Protein AF-0000000080283102 (afdb_homodimer)

Foldseek 3Di:
DPDDPVVLVVLLVQLLLQQLVQCQVPFLVSDDLCVSCVVSVHHSVSSCVNQNDSLSSLLVLLLVLLVQLLVLQVPFDADLDLLVRLLSSLVSNLVSCVVRVSSNCSNPDCRDPPRDHDPVSVVSSVVSLVSLLVSQVVCCVVLQFDVDDSVVLSCQSVVVSCVLSVCVSVVNDDPPDDCPVVVSVSSSVSSVVGGDD/DPDDPVVLVVLLVQLLLQQLVQCQVPFLVSDDLCVSCVVSVHHSVSSCVNQNDSLSSLLVLLLVLLVQLLVLQVPFDADLDLLVRLLSSLVSNLVSCVVRVSSNCSNPDCRDPPRDHDPVSVVSSVVSLVSLLVSQVVCCVVLQFDVDDSVVLSCQSVVVSCVLSVCVSVVNDDPPDDCPVVVSVSSSVSSVVGGDD

pLDDT: mean 92.71, std 8.41, range [45.25, 98.81]

Nearest PDB structures (foldseek):
  4me9-assembly1_B  TM=8.392E-01  e=5.027E-07  Bacillus cereus ATCC 10987
  3pas-assembly1_A  TM=7.973E-01  e=7.774E-06  Marinobacter nauticus VT8
  2jk3-assembly1_A  TM=6.953E-01  e=2.328E-04  Bacillus cereus
  4dw6-assembly1_A  TM=7.366E-01  e=2.043E-03  Mycobacterium tuberculosis
  5nz0-assembly1_A-2  TM=7.470E-01  e=2.587E-03  Mycobacterium tuberculosis H37Rv

Organism: Amycolatopsis orientalis (NCBI:txid31958)

Secondary structure (DSSP, 8-state):
----HHHHHHHHHHHHHHHHHHHHHH-GGG--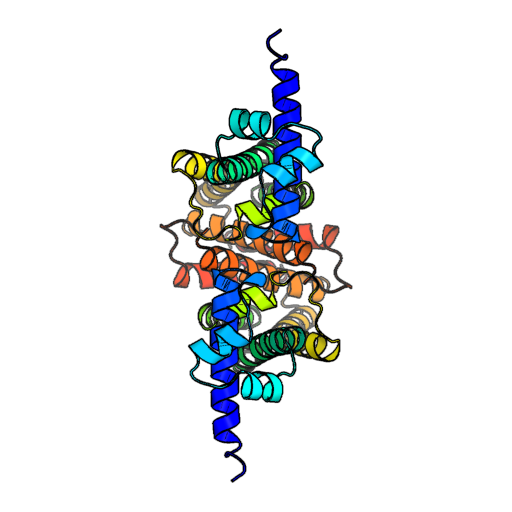HHHHHHHHT--HHHHHHHH-SHHHHHHHHHHHHHHHHHHHHHTPPP-S-HHHHHHHHHHHHHHHHHHSHHHHHHHHS--STT----HHHHHHHHHTTHHHHHHHHHHHHTTSB-SS-HHHHHHHHHHHHHHHHHHHHTT-S-TT--HHHHHHHHHHHHHHTTB--/----HHHHHHHHHHHHHHHHHHHHHH-GGG--HHHHHHHHT--HHHHHHHH-SHHHHHHHHHHHHHHHHHHHHHTPPP-S-HHHHHHHHHHHHHHHHHHSHHHHHHHHS--STT----HHHHHHHHHTTHHHHHHHHHHHHTTSB-SS-HHHHHHHHHHHHHHHHHHHHTT-S-TT--HHHHHHHHHHHHHHTTB--

Sequence (394 aa):
MPRPRTHDENLRLKLLDRAGELISADGPKALSLRKLAADVGTSTTAVYSLFGGKTDLVSALFSEGFRRFGLRMSGVTLTGDAVEDLVRLGVAYRESALADPHLYAIMFTKSVPGFEPADETSEQARATMAPLEETIRKAVADGVFADVAPEVVTVACWGFVHGLVSLELNGNLPEEFTVSEAYETAVRANASGWLRRMPRPRTHDENLRLKLLDRAGELISADGPKALSLRKLAADVGTSTTAVYSLFGGKTDLVSALFSEGFRRFGLRMSGVTLTGDAVEDLVRLGVAYRESALADPHLYAIMFTKSVPGFEPADETSEQARATMAPLEETIRKAVADGVFADVAPEVVTVACWGFVHGLVSLELNGNLPEEFTVSEAYETAVRANASGWLRR

Solvent-accessible surface area (backbone atoms only — not comparable to full-atom values): 21024 Å² total; per-residue (Å²): 122,84,72,55,72,62,59,52,51,53,49,49,50,52,50,42,53,51,50,28,46,36,30,62,62,62,31,50,86,56,62,39,66,61,58,51,17,57,76,70,71,54,48,48,66,55,52,34,69,74,42,55,49,71,68,42,42,50,49,48,39,43,48,50,36,40,50,57,42,26,53,48,49,68,64,58,82,71,79,83,44,56,50,61,33,50,32,52,50,46,51,38,50,46,50,43,39,69,73,37,53,38,35,42,44,55,63,65,41,74,59,48,70,88,71,69,74,54,69,68,54,47,52,53,48,55,55,44,43,43,66,58,46,52,48,42,41,48,27,33,73,70,56,50,25,40,95,57,65,48,65,50,56,40,50,41,54,50,16,27,51,50,12,44,44,49,34,54,76,55,65,66,54,58,88,86,62,61,56,72,72,45,44,53,54,38,44,39,24,41,46,51,23,39,42,51,128,121,84,72,55,70,63,59,51,50,53,50,49,51,51,50,41,53,50,51,26,47,37,30,62,60,62,32,48,85,56,62,40,65,61,57,50,17,57,76,72,72,54,49,49,65,55,51,34,68,74,41,57,46,70,70,42,40,52,49,47,39,43,46,49,36,40,50,58,42,27,52,49,48,71,64,58,83,71,79,83,44,55,49,61,34,50,32,53,50,45,51,38,50,46,52,43,38,69,73,36,54,39,35,43,45,54,65,66,42,74,60,47,71,88,70,69,73,52,68,67,51,48,51,54,49,56,54,44,44,44,66,58,44,52,47,42,42,49,27,33,74,70,55,50,25,40,96,57,64,47,67,50,54,43,50,42,54,50,16,28,51,49,12,44,46,47,34,54,76,54,65,66,55,58,88,85,60,60,58,70,72,45,43,54,56,39,44,38,24,42,45,51,23,39,42,50,128

Radius of gyration: 22.64 Å; Cα contacts (8 Å, |Δi|>4): 468; chains: 2; bounding box: 76×57×45 Å

InterPro domains:
  IPR001647 DNA-binding HTH domain, TetR-type [PF00440] (15-61)
  IPR001647 DNA-binding HTH domain, TetR-type [PS50977] (9-69)
  IPR009057 Homedomain-like superfamily [SSF46689] (3-69)
  IPR025996 HTH-type transcriptional regulator MT1864/Rv1816-like, C-terminal domain [PF13305] (87-189)
  IPR036271 Tetracyclin repressor-like, C-terminal domain superfamily [SSF48498] (84-189)
  IPR050109 HTH-type, TetR-like transcriptional regulator [PTHR30055] (1-167)

Structure (mmCIF, N/CA/C/O backbone):
data_AF-0000000080283102-model_v1
#
loop_
_entity.id
_entity.type
_entity.pdbx_description
1 polymer 'TetR family transcriptional regulator'
#
loop_
_atom_site.group_PDB
_atom_site.id
_atom_site.type_symbol
_atom_site.label_atom_id
_atom_site.label_alt_id
_atom_site.label_comp_id
_atom_site.label_asym_id
_atom_site.label_entity_id
_atom_site.label_seq_id
_atom_site.pdbx_PDB_ins_code
_atom_site.Cartn_x
_atom_site.Cartn_y
_atom_site.Cartn_z
_atom_site.occupancy
_atom_site.B_iso_or_equiv
_atom_site.auth_seq_id
_atom_site.auth_comp_id
_atom_site.auth_asym_id
_atom_site.auth_atom_id
_atom_site.pdbx_PDB_model_num
ATOM 1 N N . MET A 1 1 ? 36.375 21.844 20.281 1 45.25 1 MET A N 1
ATOM 2 C CA . MET A 1 1 ? 36.875 20.656 19.609 1 45.25 1 MET A CA 1
ATOM 3 C C . MET A 1 1 ? 35.844 20.094 18.641 1 45.25 1 MET A C 1
ATOM 5 O O . MET A 1 1 ? 34.625 20.172 18.906 1 45.25 1 MET A O 1
ATOM 9 N N . PRO A 1 2 ? 36.281 20.016 17.359 1 54.56 2 PRO A N 1
ATOM 10 C CA . PRO A 1 2 ? 35.312 19.5 16.391 1 54.56 2 PRO A CA 1
ATOM 11 C C . PRO A 1 2 ? 34.625 18.203 16.875 1 54.56 2 PRO A C 1
ATOM 13 O O . PRO A 1 2 ? 35.281 17.359 17.469 1 54.56 2 PRO A O 1
ATOM 16 N N . ARG A 1 3 ? 33.469 18.375 17.281 1 59.06 3 ARG A N 1
ATOM 17 C CA . ARG A 1 3 ? 32.75 17.188 17.766 1 59.06 3 ARG A CA 1
ATOM 18 C C . ARG A 1 3 ? 33.094 15.984 16.891 1 59.06 3 ARG A C 1
ATOM 20 O O . ARG A 1 3 ? 33.062 16.078 15.664 1 59.06 3 ARG A O 1
ATOM 27 N N . PRO A 1 4 ? 33.438 14.836 17.469 1 61.84 4 PRO A N 1
ATOM 28 C CA . PRO A 1 4 ? 33.812 13.648 16.703 1 61.84 4 PRO A CA 1
ATOM 29 C C . PRO A 1 4 ? 32.719 13.219 15.719 1 61.84 4 PRO A C 1
ATOM 31 O O . PRO A 1 4 ? 31.531 13.406 15.977 1 61.84 4 PRO A O 1
ATOM 34 N N . ARG A 1 5 ? 33.156 12.922 14.492 1 64.94 5 ARG A N 1
ATOM 35 C CA . ARG A 1 5 ? 32.312 12.5 13.359 1 64.94 5 ARG A CA 1
ATOM 36 C C . ARG A 1 5 ? 31.266 11.492 13.797 1 64.94 5 ARG A C 1
ATOM 38 O O . ARG A 1 5 ? 30.141 11.516 13.305 1 64.94 5 ARG A O 1
ATOM 45 N N . THR A 1 6 ? 31.609 10.734 14.773 1 71.06 6 THR A N 1
ATOM 46 C CA . THR A 1 6 ? 30.703 9.695 15.266 1 71.06 6 THR A CA 1
ATOM 47 C C . THR A 1 6 ? 29.547 10.312 16.031 1 71.06 6 THR A C 1
ATOM 49 O O . THR A 1 6 ? 28.406 9.852 15.922 1 71.06 6 THR A O 1
ATOM 52 N N . HIS A 1 7 ? 29.859 11.266 16.781 1 70.75 7 HIS A N 1
ATOM 53 C CA . HIS A 1 7 ? 28.812 11.953 17.531 1 70.75 7 HIS A CA 1
ATOM 54 C C . HIS A 1 7 ? 27.797 12.617 16.609 1 70.75 7 HIS A C 1
ATOM 56 O O . HIS A 1 7 ? 26.594 12.531 16.828 1 70.75 7 HIS A O 1
ATOM 62 N N . ASP A 1 8 ? 28.359 13.016 15.547 1 82.06 8 ASP A N 1
ATOM 63 C CA . ASP A 1 8 ? 27.5 13.688 14.57 1 82.06 8 ASP A CA 1
ATOM 64 C C . ASP A 1 8 ? 26.594 12.695 13.859 1 82.06 8 ASP A C 1
ATOM 66 O O . ASP A 1 8 ? 25.406 12.969 13.648 1 82.06 8 ASP A O 1
ATOM 70 N N . GLU A 1 9 ? 27.203 11.523 13.68 1 89.06 9 GLU A N 1
ATOM 71 C CA . GLU A 1 9 ? 26.406 10.531 12.961 1 89.06 9 GLU A CA 1
ATOM 72 C C . GLU A 1 9 ? 25.297 9.969 13.844 1 89.06 9 GLU A C 1
ATOM 74 O O . GLU A 1 9 ? 24.172 9.75 13.383 1 89.06 9 GLU A O 1
ATOM 79 N N . ASN A 1 10 ? 25.578 9.797 15.078 1 92.81 10 ASN A N 1
ATOM 80 C CA . ASN A 1 10 ? 24.578 9.32 16.016 1 92.81 10 ASN A CA 1
ATOM 81 C C . ASN A 1 10 ? 23.438 10.328 16.172 1 92.81 10 ASN A C 1
ATOM 83 O O . ASN A 1 10 ? 22.266 9.945 16.188 1 92.81 10 ASN A O 1
ATOM 87 N N . LEU A 1 11 ? 23.844 11.531 16.281 1 94.38 11 LEU A N 1
ATOM 88 C CA . LEU A 1 11 ? 22.828 12.586 16.391 1 94.38 11 LEU A CA 1
ATOM 89 C C . LEU A 1 11 ? 21.984 12.664 15.125 1 94.38 11 LEU A C 1
ATOM 91 O O . LEU A 1 11 ? 20.766 12.82 15.195 1 94.38 11 LEU A O 1
ATOM 95 N N . ARG A 1 12 ? 22.641 12.555 14.023 1 95.31 12 ARG A N 1
ATOM 96 C CA . ARG A 1 12 ? 21.953 12.57 12.734 1 95.31 12 ARG A CA 1
ATOM 97 C C . ARG A 1 12 ? 20.875 11.492 12.68 1 95.31 12 ARG A C 1
ATOM 99 O O . ARG A 1 12 ? 19.734 11.773 12.328 1 95.31 12 ARG A O 1
ATOM 106 N N . LEU A 1 13 ? 21.266 10.312 13.094 1 95.25 13 LEU A N 1
ATOM 107 C CA . LEU A 1 13 ? 20.344 9.188 13.031 1 95.25 13 LEU A CA 1
ATOM 108 C C . LEU A 1 13 ? 19.203 9.359 14.031 1 95.25 13 LEU A C 1
ATOM 110 O O . LEU A 1 13 ? 18.047 9.031 13.734 1 95.25 13 LEU A O 1
ATOM 114 N N . LYS A 1 14 ? 19.5 9.859 15.156 1 95.69 14 LYS A N 1
ATOM 115 C CA . LYS A 1 14 ? 18.469 10.125 16.172 1 95.69 14 LYS A CA 1
ATOM 116 C C . LYS A 1 14 ? 17.453 11.133 15.656 1 95.69 14 LYS A C 1
ATOM 118 O O . LYS A 1 14 ? 16.25 10.969 15.867 1 95.69 14 LYS A O 1
ATOM 123 N N . LEU A 1 15 ? 18 12.125 15.031 1 96.31 15 LEU A N 1
ATOM 124 C CA . LEU A 1 15 ? 17.141 13.172 14.484 1 96.31 15 LEU A CA 1
ATOM 125 C C . LEU A 1 15 ? 16.266 12.617 13.367 1 96.31 15 LEU A C 1
ATOM 127 O O . LEU A 1 15 ? 15.062 12.922 13.305 1 96.31 15 LEU A O 1
ATOM 131 N N . LEU A 1 16 ? 16.828 11.789 12.547 1 96.25 16 LEU A N 1
ATOM 132 C CA . LEU A 1 16 ? 16.078 11.188 11.461 1 96.25 16 LEU A CA 1
ATOM 133 C C . LEU A 1 16 ? 14.984 10.266 12 1 96.25 16 LEU A C 1
ATOM 135 O O . LEU A 1 16 ? 13.836 10.32 11.539 1 96.25 16 LEU A O 1
ATOM 139 N N . ASP A 1 17 ? 15.32 9.492 12.984 1 95.75 17 ASP A N 1
ATOM 140 C CA . ASP A 1 17 ? 14.352 8.578 13.578 1 95.75 17 ASP A CA 1
ATOM 141 C C . ASP A 1 17 ? 13.188 9.344 14.211 1 95.75 17 ASP A C 1
ATOM 143 O O . ASP A 1 17 ? 12.023 9.016 13.969 1 95.75 17 ASP A O 1
ATOM 147 N N . ARG A 1 18 ? 13.492 10.367 14.898 1 95.56 18 ARG A N 1
ATOM 148 C CA . ARG A 1 18 ? 12.469 11.156 15.562 1 95.56 18 ARG A CA 1
ATOM 149 C C . ARG A 1 18 ? 11.602 11.898 14.547 1 95.56 18 ARG A C 1
ATOM 151 O O . ARG A 1 18 ? 10.383 11.984 14.703 1 95.56 18 ARG A O 1
ATOM 158 N N . ALA A 1 19 ? 12.258 12.445 13.539 1 95.38 19 ALA A N 1
ATOM 159 C CA . ALA A 1 19 ? 11.516 13.133 12.484 1 95.38 19 ALA A CA 1
ATOM 160 C C . ALA A 1 19 ? 10.539 12.18 11.797 1 95.38 19 ALA A C 1
ATOM 162 O O . ALA A 1 19 ? 9.383 12.539 11.547 1 95.38 19 ALA A O 1
ATOM 163 N N . GLY A 1 20 ? 10.984 10.961 11.5 1 93.56 20 GLY A N 1
ATOM 164 C CA . GLY A 1 20 ? 10.125 9.953 10.906 1 93.56 20 GLY A CA 1
ATOM 165 C C . GLY A 1 20 ? 8.914 9.625 11.766 1 93.56 20 GLY A C 1
ATOM 166 O O . GLY A 1 20 ? 7.801 9.492 11.258 1 93.56 20 GLY A O 1
ATOM 167 N N . GLU A 1 21 ? 9.164 9.547 13.039 1 92.38 21 GLU A N 1
ATOM 168 C CA . GLU A 1 21 ? 8.086 9.273 13.984 1 92.38 21 GLU A CA 1
ATOM 169 C C . GLU A 1 21 ? 7.055 10.391 13.992 1 92.38 21 GLU A C 1
ATOM 171 O O . GLU A 1 21 ? 5.852 10.133 13.977 1 92.38 21 GLU A O 1
ATOM 176 N N . LEU A 1 22 ? 7.539 11.617 13.977 1 90.06 22 LEU A N 1
ATOM 177 C CA . LEU A 1 22 ? 6.66 12.773 14.023 1 90.06 22 LEU A CA 1
ATOM 178 C C . LEU A 1 22 ? 5.785 12.844 12.773 1 90.06 22 LEU A C 1
ATOM 180 O O . LEU A 1 22 ? 4.566 13.023 12.875 1 90.06 22 LEU A O 1
ATOM 184 N N . ILE A 1 23 ? 6.398 12.625 11.641 1 88.12 23 ILE A N 1
ATOM 185 C CA . ILE A 1 23 ? 5.668 12.719 10.383 1 88.12 23 ILE A CA 1
ATOM 186 C C . ILE A 1 23 ? 4.656 11.578 10.289 1 88.12 23 ILE A C 1
ATOM 188 O O . ILE A 1 23 ? 3.514 11.781 9.867 1 88.12 23 ILE A O 1
ATOM 192 N N . SER A 1 24 ? 5.098 10.438 10.711 1 83.88 24 SER A N 1
ATOM 193 C CA . SER A 1 24 ? 4.234 9.266 10.633 1 83.88 24 SER A CA 1
ATOM 194 C C . SER A 1 24 ? 3.039 9.383 11.57 1 83.88 24 SER A C 1
ATOM 196 O O . SER A 1 24 ? 1.926 8.984 11.227 1 83.88 24 SER A O 1
ATOM 198 N N . ALA A 1 25 ? 3.219 9.93 12.695 1 79.12 25 ALA A N 1
ATOM 199 C CA . ALA A 1 25 ? 2.182 10 13.719 1 79.12 25 ALA A CA 1
ATOM 200 C C . ALA A 1 25 ? 1.229 11.164 13.461 1 79.12 25 ALA A C 1
ATOM 202 O O . ALA A 1 25 ? 0.011 11.023 13.586 1 79.12 25 ALA A O 1
ATOM 203 N N . ASP A 1 26 ? 1.867 12.297 12.992 1 78 26 ASP A N 1
ATOM 204 C CA . ASP A 1 26 ? 1.055 13.508 13.023 1 78 26 ASP A CA 1
ATOM 205 C C . ASP A 1 26 ? 1.092 14.234 11.68 1 78 26 ASP A C 1
ATOM 207 O O . ASP A 1 26 ? 0.528 15.32 11.539 1 78 26 ASP A O 1
ATOM 211 N N . GLY A 1 27 ? 1.729 13.617 10.719 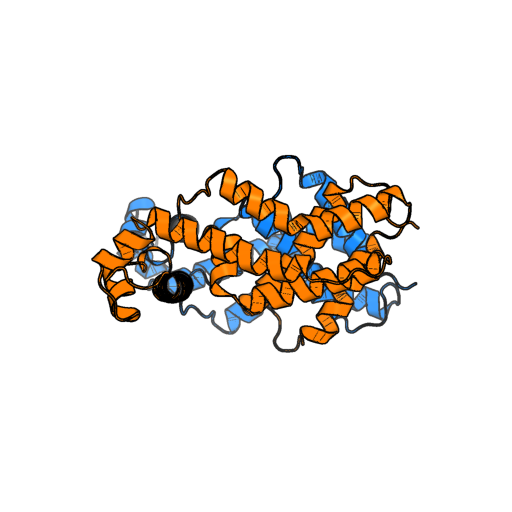1 79.5 27 GLY A N 1
ATOM 212 C CA . GLY A 1 27 ? 1.819 14.242 9.406 1 79.5 27 GLY A CA 1
ATOM 213 C C . GLY A 1 27 ? 2.963 15.234 9.289 1 79.5 27 GLY A C 1
ATOM 214 O O . GLY A 1 27 ? 3.604 15.562 10.289 1 79.5 27 GLY A O 1
ATOM 215 N N . PRO A 1 28 ? 3.203 15.758 8.133 1 81.38 28 PRO A N 1
ATOM 216 C CA . PRO A 1 28 ? 4.383 16.578 7.863 1 81.38 28 PRO A CA 1
ATOM 217 C C . PRO A 1 28 ? 4.344 17.922 8.586 1 81.38 28 PRO A C 1
ATOM 219 O O . PRO A 1 28 ? 5.391 18.5 8.891 1 81.38 28 PRO A O 1
ATOM 222 N N . LYS A 1 29 ? 3.201 18.422 8.789 1 81.56 29 LYS A N 1
ATOM 223 C CA . LYS A 1 29 ? 3.066 19.703 9.453 1 81.56 29 LYS A CA 1
ATOM 224 C C . LYS A 1 29 ? 3.514 19.625 10.906 1 81.56 29 LYS A C 1
ATOM 226 O O . LYS A 1 29 ? 3.775 20.656 11.539 1 81.56 29 LYS A O 1
ATOM 231 N N . ALA A 1 30 ? 3.605 18.453 11.359 1 83.38 30 ALA A N 1
ATOM 232 C CA . ALA A 1 30 ? 4.043 18.266 12.734 1 83.38 30 ALA A CA 1
ATOM 233 C C . ALA A 1 30 ? 5.559 18.391 12.852 1 83.38 30 ALA A C 1
ATOM 235 O O . ALA A 1 30 ? 6.094 18.516 13.953 1 83.38 30 ALA A O 1
ATOM 236 N N . LEU A 1 31 ? 6.207 18.328 11.75 1 89.25 31 LEU A N 1
ATOM 237 C CA . LEU A 1 31 ? 7.66 18.438 11.766 1 89.25 31 LEU A CA 1
ATOM 238 C C . LEU A 1 31 ? 8.102 19.875 11.922 1 89.25 31 LEU A C 1
ATOM 240 O O . LEU A 1 31 ? 7.867 20.703 11.039 1 89.25 31 LEU A O 1
ATOM 244 N N . SER A 1 32 ? 8.531 20.203 13.086 1 92.94 32 SER A N 1
ATOM 245 C CA . SER A 1 32 ? 9.188 21.469 13.406 1 92.94 32 SER A CA 1
ATOM 246 C C . SER A 1 32 ? 10.641 21.25 13.82 1 92.94 32 SER A C 1
ATOM 248 O O . SER A 1 32 ? 10.922 20.422 14.695 1 92.94 32 SER A O 1
ATOM 250 N N . LEU A 1 33 ? 11.5 22 13.203 1 95.12 33 LEU A N 1
ATOM 251 C CA . LEU A 1 33 ? 12.914 21.812 13.516 1 95.12 33 LEU A CA 1
ATOM 252 C C . LEU A 1 33 ? 13.203 22.172 14.969 1 95.12 33 LEU A C 1
ATOM 254 O O . LEU A 1 33 ? 14.031 21.531 15.617 1 95.12 33 LEU A O 1
ATOM 258 N N . ARG A 1 34 ? 12.523 23.203 15.43 1 95 34 ARG A N 1
ATOM 259 C CA . ARG A 1 34 ? 12.695 23.594 16.828 1 95 34 ARG A CA 1
ATOM 260 C C . ARG A 1 34 ? 12.203 22.484 17.766 1 95 34 ARG A C 1
ATOM 262 O O . ARG A 1 34 ? 12.891 22.125 18.719 1 95 34 ARG A O 1
ATOM 269 N N . LYS A 1 35 ? 11.07 21.953 17.469 1 94.38 35 LYS A N 1
ATOM 270 C CA . LYS A 1 35 ? 10.516 20.875 18.281 1 94.38 35 LYS A CA 1
ATOM 271 C C . LYS A 1 35 ? 11.367 19.609 18.188 1 94.38 35 LYS A C 1
ATOM 273 O O . LYS A 1 35 ? 11.602 18.938 19.203 1 94.38 35 LYS A O 1
ATOM 278 N N . LEU A 1 36 ? 11.805 19.312 17 1 96.12 36 LEU A N 1
ATOM 279 C CA . LEU A 1 36 ? 12.656 18.141 16.781 1 96.12 36 LEU A CA 1
ATOM 280 C C . LEU A 1 36 ? 13.938 18.234 17.594 1 96.12 36 LEU A C 1
ATOM 282 O O . LEU A 1 36 ? 14.344 17.266 18.234 1 96.12 36 LEU A O 1
ATOM 286 N N . ALA A 1 37 ? 14.531 19.375 17.547 1 96.69 37 ALA A N 1
ATOM 287 C CA . ALA A 1 37 ? 15.75 19.609 18.312 1 96.69 37 ALA A CA 1
ATOM 288 C C . ALA A 1 37 ? 15.508 19.406 19.797 1 96.69 37 ALA A C 1
ATOM 290 O O . ALA A 1 37 ? 16.281 18.719 20.469 1 96.69 37 ALA A O 1
ATOM 291 N N . ALA A 1 38 ? 14.398 19.922 20.25 1 96.5 38 ALA A N 1
ATOM 292 C CA . ALA A 1 38 ? 14.039 19.812 21.672 1 96.5 38 ALA A CA 1
ATOM 293 C C . ALA A 1 38 ? 13.805 18.344 22.047 1 96.5 38 ALA A C 1
ATOM 295 O O . ALA A 1 38 ? 14.273 17.891 23.094 1 96.5 38 ALA A O 1
ATOM 296 N N . ASP A 1 39 ? 13.156 17.625 21.203 1 95.19 39 ASP A N 1
ATOM 297 C CA . ASP A 1 39 ? 12.828 16.219 21.453 1 95.19 39 ASP A CA 1
ATOM 298 C C . ASP A 1 39 ? 14.102 15.383 21.609 1 95.19 39 ASP A C 1
ATOM 300 O O . ASP A 1 39 ? 14.117 14.406 22.375 1 95.19 39 ASP A O 1
ATOM 304 N N . VAL A 1 40 ? 15.133 15.773 20.891 1 95.94 40 VAL A N 1
ATOM 305 C CA . VAL A 1 40 ? 16.328 14.953 20.828 1 95.94 40 VAL A CA 1
ATOM 306 C C . VAL A 1 40 ? 17.406 15.539 21.734 1 95.94 40 VAL A C 1
ATOM 308 O O . VAL A 1 40 ? 18.484 14.953 21.891 1 95.94 40 VAL A O 1
ATOM 311 N N . GLY A 1 41 ? 17.125 16.641 22.312 1 96.25 41 GLY A N 1
ATOM 312 C CA . GLY A 1 41 ? 18.031 17.234 23.266 1 96.25 41 GLY A CA 1
ATOM 313 C C . GLY A 1 41 ? 19.219 17.922 22.609 1 96.25 41 GLY A C 1
ATOM 314 O O . GLY A 1 41 ? 20.359 17.781 23.062 1 96.25 41 GLY A O 1
ATOM 315 N N . THR A 1 42 ? 19.016 18.562 21.469 1 96.19 42 THR A N 1
ATOM 316 C CA . THR A 1 42 ? 20.047 19.328 20.781 1 96.19 42 THR A CA 1
ATOM 317 C C . THR A 1 42 ? 19.547 20.719 20.422 1 96.19 42 THR A C 1
ATOM 319 O O . THR A 1 42 ? 18.469 21.141 20.875 1 96.19 42 THR A O 1
ATOM 322 N N . SER A 1 43 ? 20.359 21.5 19.734 1 95.31 43 SER A N 1
ATOM 323 C CA . SER A 1 43 ? 19.984 22.859 19.359 1 95.31 43 SER A CA 1
ATOM 324 C C . SER A 1 43 ? 19.406 22.906 17.953 1 95.31 43 SER A C 1
ATOM 326 O O . SER A 1 43 ? 19.734 22.062 17.109 1 95.31 43 SER A O 1
ATOM 328 N N . THR A 1 44 ? 18.516 23.859 17.797 1 94.88 44 THR A N 1
ATOM 329 C CA . THR A 1 44 ? 18 24.078 16.453 1 94.88 44 THR A CA 1
ATOM 330 C C . THR A 1 44 ? 19.141 24.375 15.477 1 94.88 44 THR A C 1
ATOM 332 O O . THR A 1 44 ? 19.109 23.938 14.32 1 94.88 44 THR A O 1
ATOM 335 N N . THR A 1 45 ? 20.141 25.047 15.922 1 94.69 45 THR A N 1
ATOM 336 C CA . THR A 1 45 ? 21.312 25.344 15.117 1 94.69 45 THR A CA 1
ATOM 337 C C . THR A 1 45 ? 22 24.062 14.664 1 94.69 45 THR A C 1
ATOM 339 O O . THR A 1 45 ? 22.422 23.953 13.508 1 94.69 45 THR A O 1
ATOM 342 N N . ALA A 1 46 ? 22.094 23.141 15.523 1 94.38 46 ALA A N 1
ATOM 343 C CA . ALA A 1 46 ? 22.703 21.859 15.195 1 94.38 46 ALA A CA 1
ATOM 344 C C . ALA A 1 46 ? 21.906 21.141 14.109 1 94.38 46 ALA A C 1
ATOM 346 O O . ALA A 1 46 ? 22.5 20.516 13.219 1 94.38 46 ALA A O 1
ATOM 347 N N . VAL A 1 47 ? 20.562 21.172 14.18 1 95.19 47 VAL A N 1
ATOM 348 C CA . VAL A 1 47 ? 19.703 20.531 13.18 1 95.19 47 VAL A CA 1
ATOM 349 C C . VAL A 1 47 ? 19.938 21.188 11.82 1 95.19 47 VAL A C 1
ATOM 351 O O . VAL A 1 47 ? 20.109 20.5 10.812 1 95.19 47 VAL A O 1
ATOM 354 N N . TYR A 1 48 ? 20 22.531 11.828 1 94.25 48 TYR A N 1
ATOM 355 C CA . TYR A 1 48 ? 20.25 23.266 10.602 1 94.25 48 TYR A CA 1
ATOM 356 C C . TYR A 1 48 ? 21.625 22.953 10.031 1 94.25 48 TYR A C 1
ATOM 358 O O . TYR A 1 48 ? 21.797 22.859 8.812 1 94.25 48 TYR A O 1
ATOM 366 N N . SER A 1 49 ? 22.5 22.766 10.906 1 94 49 SER A N 1
ATOM 367 C CA . SER A 1 49 ? 23.859 22.453 10.484 1 94 49 SER A CA 1
ATOM 368 C C . SER A 1 49 ? 23.922 21.078 9.828 1 94 49 SER A C 1
ATOM 370 O O . SER A 1 49 ? 24.641 20.891 8.844 1 94 49 SER A O 1
ATOM 372 N N . LEU A 1 50 ? 23.203 20.172 10.367 1 94.62 50 LEU A N 1
ATOM 373 C CA . LEU A 1 50 ? 23.234 18.797 9.883 1 94.62 50 LEU A CA 1
ATOM 374 C C . LEU A 1 50 ? 22.422 18.656 8.594 1 94.62 50 LEU A C 1
ATOM 376 O O . LEU A 1 50 ? 22.812 17.891 7.703 1 94.62 50 LEU A O 1
ATOM 380 N N . PHE A 1 51 ? 21.281 19.344 8.438 1 94.62 51 PHE A N 1
ATOM 381 C CA . PHE A 1 51 ? 20.359 19.047 7.344 1 94.62 51 PHE A CA 1
ATOM 382 C C . PHE A 1 51 ? 20.078 20.297 6.512 1 94.62 51 PHE A C 1
ATOM 384 O O . PHE A 1 51 ? 19.641 20.188 5.359 1 94.62 51 PHE A O 1
ATOM 391 N N . GLY A 1 52 ? 20.328 21.453 7.121 1 91.5 52 GLY A N 1
ATOM 392 C CA . GLY A 1 52 ? 19.938 22.703 6.48 1 91.5 52 GLY A CA 1
ATOM 393 C C . GLY A 1 52 ? 18.531 23.141 6.859 1 91.5 52 GLY A C 1
ATOM 394 O O . GLY A 1 52 ? 18.328 23.75 7.906 1 91.5 52 GLY A O 1
ATOM 395 N N . GLY A 1 53 ? 17.422 22.594 6.156 1 90.81 53 GLY A N 1
ATOM 396 C CA . GLY A 1 53 ? 16.031 22.938 6.418 1 90.81 53 GLY A CA 1
ATOM 397 C C . GLY A 1 53 ? 15.109 21.734 6.375 1 90.81 53 GLY A C 1
ATOM 398 O O . GLY A 1 53 ? 15.562 20.594 6.352 1 90.81 53 GLY A O 1
ATOM 399 N N . LYS A 1 54 ? 13.891 22.078 6.484 1 91.31 54 LYS A N 1
ATOM 400 C CA . LYS A 1 54 ? 12.867 21.031 6.562 1 91.31 54 LYS A CA 1
ATOM 401 C C . LYS A 1 54 ? 12.875 20.156 5.309 1 91.31 54 LYS A C 1
ATOM 403 O O . LYS A 1 54 ? 12.797 18.938 5.402 1 91.31 54 LYS A O 1
ATOM 408 N N . THR A 1 55 ? 13.023 20.812 4.195 1 89.75 55 THR A N 1
ATOM 409 C CA . THR A 1 55 ? 13.031 20.094 2.932 1 89.75 55 THR A CA 1
ATOM 410 C C . THR A 1 55 ? 14.219 19.125 2.871 1 89.75 55 THR A C 1
ATOM 412 O O . THR A 1 55 ? 14.062 17.969 2.465 1 89.75 55 THR A O 1
ATOM 415 N N . ASP A 1 56 ? 15.297 19.594 3.328 1 93.38 56 ASP A N 1
ATOM 416 C CA . ASP A 1 56 ? 16.516 18.766 3.322 1 93.38 56 ASP A CA 1
ATOM 417 C C . ASP A 1 56 ? 16.406 17.625 4.332 1 93.38 56 ASP A C 1
ATOM 419 O O . ASP A 1 56 ? 16.953 16.547 4.109 1 93.38 56 ASP A O 1
ATOM 423 N N . LEU A 1 57 ? 15.836 17.953 5.426 1 94.62 57 LEU A N 1
ATOM 424 C CA . LEU A 1 57 ? 15.617 16.906 6.426 1 94.62 57 LEU A CA 1
ATOM 425 C C . LEU A 1 57 ? 14.734 15.797 5.871 1 94.62 57 LEU A C 1
ATOM 427 O O . LEU A 1 57 ? 15.023 14.617 6.07 1 94.62 57 LEU A O 1
ATOM 431 N N . VAL A 1 58 ? 13.719 16.125 5.16 1 93.5 58 VAL A N 1
ATOM 432 C CA . VAL A 1 58 ? 12.828 15.141 4.562 1 93.5 58 VAL A CA 1
ATOM 433 C C . VAL A 1 58 ? 13.586 14.328 3.518 1 93.5 58 VAL A C 1
ATOM 435 O O . VAL A 1 58 ? 13.438 13.102 3.449 1 93.5 58 VAL A O 1
ATOM 438 N N . SER A 1 59 ? 14.375 15.023 2.736 1 94.25 59 SER A N 1
ATOM 439 C CA . SER A 1 59 ? 15.203 14.328 1.754 1 94.25 59 SER A CA 1
ATOM 440 C C . SER A 1 59 ? 16.141 13.336 2.426 1 94.25 59 SER A C 1
ATOM 442 O O . SER A 1 59 ? 16.328 12.219 1.937 1 94.25 59 SER A O 1
ATOM 444 N N . ALA A 1 60 ? 16.656 13.75 3.508 1 95.06 60 ALA A N 1
ATOM 445 C CA . ALA A 1 60 ? 17.562 12.875 4.258 1 95.06 60 ALA A CA 1
ATOM 446 C C . ALA A 1 60 ? 16.812 11.672 4.816 1 95.06 60 ALA A C 1
ATOM 448 O O . ALA A 1 60 ? 17.344 10.562 4.863 1 95.06 60 ALA A O 1
ATOM 449 N N . LEU A 1 61 ? 15.625 11.852 5.289 1 95.06 61 LEU A N 1
ATOM 450 C CA . LEU A 1 61 ? 14.781 10.758 5.758 1 95.06 61 LEU A CA 1
ATOM 451 C C . LEU A 1 61 ? 14.555 9.734 4.652 1 95.06 61 LEU A C 1
ATOM 453 O O . LEU A 1 61 ? 14.711 8.531 4.875 1 95.06 61 LEU A O 1
ATOM 457 N N . PHE A 1 62 ? 14.227 10.242 3.527 1 95.25 62 PHE A N 1
ATOM 458 C CA . PHE A 1 62 ? 13.977 9.406 2.361 1 95.25 62 PHE A CA 1
ATOM 459 C C . PHE A 1 62 ? 15.219 8.594 2.008 1 95.25 62 PHE A C 1
ATOM 461 O O . PHE A 1 62 ? 15.141 7.367 1.869 1 95.25 62 PHE A O 1
ATOM 468 N N . SER A 1 63 ? 16.312 9.266 1.977 1 96 63 SER A N 1
ATOM 469 C CA . SER A 1 63 ? 17.578 8.617 1.647 1 96 63 SER A CA 1
ATOM 470 C C . SER A 1 63 ? 17.938 7.57 2.693 1 96 63 SER A C 1
ATOM 472 O O . SER A 1 63 ? 18.391 6.473 2.35 1 96 63 SER A O 1
ATOM 474 N N . GLU A 1 64 ? 17.781 7.922 3.908 1 96.19 64 GLU A N 1
ATOM 475 C CA . GLU A 1 64 ? 18.109 7 4.988 1 96.19 64 GLU A CA 1
ATOM 476 C C . GLU A 1 64 ? 17.219 5.762 4.953 1 96.19 64 GLU A C 1
ATOM 478 O O . GLU A 1 64 ? 17.688 4.645 5.184 1 96.19 64 GLU A O 1
ATOM 483 N N . GLY A 1 65 ? 15.953 5.938 4.668 1 96.56 65 GLY A N 1
ATOM 484 C CA . GLY A 1 65 ? 15.047 4.812 4.508 1 96.56 65 GLY A CA 1
ATOM 485 C C . GLY A 1 65 ? 15.516 3.809 3.471 1 96.56 65 GLY A C 1
ATOM 486 O O . GLY A 1 65 ? 15.617 2.613 3.758 1 96.56 65 GLY A O 1
ATOM 487 N N . PHE A 1 66 ? 15.891 4.277 2.338 1 97.19 66 PHE A N 1
ATOM 488 C CA . PHE A 1 66 ? 16.312 3.387 1.262 1 97.19 66 PHE A CA 1
ATOM 489 C C . PHE A 1 66 ? 17.703 2.818 1.534 1 97.19 66 PHE A C 1
ATOM 491 O O . PHE A 1 66 ? 18.016 1.703 1.114 1 97.19 66 PHE A O 1
ATOM 498 N N . ARG A 1 67 ? 18.531 3.623 2.242 1 96.75 67 ARG A N 1
ATOM 499 C CA . ARG A 1 67 ? 19.828 3.078 2.627 1 96.75 67 ARG A CA 1
ATOM 500 C C . ARG A 1 67 ? 19.672 1.841 3.504 1 96.75 67 ARG A C 1
ATOM 502 O O . ARG A 1 67 ? 20.25 0.79 3.221 1 96.75 67 ARG A O 1
ATOM 509 N N . ARG A 1 68 ? 18.891 1.936 4.543 1 97.12 68 ARG A N 1
ATOM 510 C CA . ARG A 1 68 ? 18.625 0.814 5.441 1 97.12 68 ARG A CA 1
ATOM 511 C C . ARG A 1 68 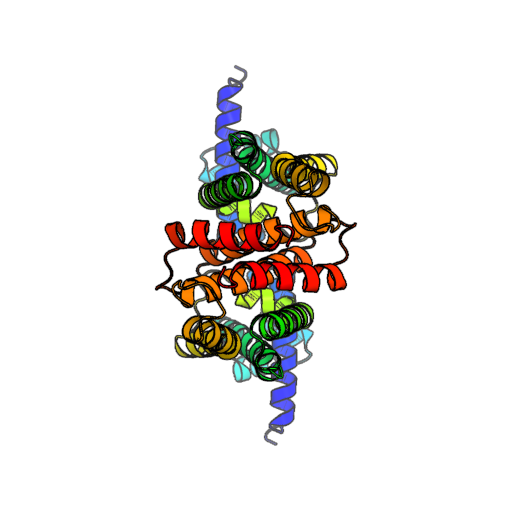? 17.969 -0.34 4.703 1 97.12 68 ARG A C 1
ATOM 513 O O . ARG A 1 68 ? 18.344 -1.499 4.871 1 97.12 68 ARG A O 1
ATOM 520 N N . PHE A 1 69 ? 17 -0.021 3.869 1 98 69 PHE A N 1
ATOM 521 C CA . PHE A 1 69 ? 16.281 -0.994 3.051 1 98 69 PHE A CA 1
ATOM 522 C C . PHE A 1 69 ? 17.234 -1.731 2.125 1 98 69 PHE A C 1
ATOM 524 O O . PHE A 1 69 ? 17.203 -2.961 2.045 1 98 69 PHE A O 1
ATOM 531 N N . GLY A 1 70 ? 18.094 -0.987 1.46 1 97.5 70 GLY A N 1
ATOM 532 C CA . GLY A 1 70 ? 19.062 -1.56 0.538 1 97.5 70 GLY A CA 1
ATOM 533 C C . GLY A 1 70 ? 20.031 -2.512 1.207 1 97.5 70 GLY A C 1
ATOM 534 O O . GLY A 1 70 ? 20.391 -3.541 0.634 1 97.5 70 GLY A O 1
ATOM 535 N N . LEU A 1 71 ? 20.422 -2.154 2.42 1 97.06 71 LEU A N 1
ATOM 536 C CA . LEU A 1 71 ? 21.344 -3.006 3.168 1 97.06 71 LEU A CA 1
ATOM 537 C C . LEU A 1 71 ? 20.703 -4.363 3.455 1 97.06 71 LEU A C 1
ATOM 539 O O . LEU A 1 71 ? 21.359 -5.398 3.297 1 97.06 71 LEU A O 1
ATOM 543 N N . ARG A 1 72 ? 19.469 -4.395 3.799 1 97.38 72 ARG A N 1
ATOM 544 C CA . ARG A 1 72 ? 18.797 -5.652 4.086 1 97.38 72 ARG A CA 1
ATOM 545 C C . ARG A 1 72 ? 18.594 -6.469 2.812 1 97.38 72 ARG A C 1
ATOM 547 O O . ARG A 1 72 ? 18.828 -7.68 2.801 1 97.38 72 ARG A O 1
ATOM 554 N N . MET A 1 73 ? 18.219 -5.809 1.723 1 97.94 73 MET A N 1
ATOM 555 C CA . MET A 1 73 ? 17.969 -6.504 0.465 1 97.94 73 MET A CA 1
ATOM 556 C C . MET A 1 73 ? 19.25 -7.09 -0.108 1 97.94 73 MET A C 1
ATOM 558 O O . MET A 1 73 ? 19.266 -8.227 -0.574 1 97.94 73 MET A O 1
ATOM 562 N N . SER A 1 74 ? 20.344 -6.301 -0.007 1 97.25 74 SER A N 1
ATOM 563 C CA . SER A 1 74 ? 21.609 -6.75 -0.578 1 97.25 74 SER A CA 1
ATOM 564 C C . SER A 1 74 ? 22.234 -7.848 0.271 1 97.25 74 SER A C 1
ATOM 566 O O . SER A 1 74 ? 23.109 -8.578 -0.2 1 97.25 74 SER A O 1
ATOM 568 N N . GLY A 1 75 ? 21.781 -7.938 1.499 1 97.5 75 GLY A N 1
ATOM 569 C CA . GLY A 1 75 ? 22.328 -8.93 2.406 1 97.5 75 GLY A CA 1
ATOM 570 C C . GLY A 1 75 ? 21.719 -10.312 2.225 1 97.5 75 GLY A C 1
ATOM 571 O O . GLY A 1 75 ? 22.188 -11.281 2.832 1 97.5 75 GLY A O 1
ATOM 572 N N . VAL A 1 76 ? 20.719 -10.461 1.363 1 98.5 76 VAL A N 1
ATOM 573 C CA . VAL A 1 76 ? 20.047 -11.742 1.155 1 98.5 76 VAL A CA 1
ATOM 574 C C . VAL A 1 76 ? 20.953 -12.68 0.356 1 98.5 76 VAL A C 1
ATOM 576 O O . VAL A 1 76 ? 21.453 -12.305 -0.708 1 98.5 76 VAL A O 1
ATOM 579 N N . THR A 1 77 ? 21.188 -13.852 0.914 1 98.25 77 THR A N 1
ATOM 580 C CA . THR A 1 77 ? 21.906 -14.891 0.175 1 98.25 77 THR A CA 1
ATOM 581 C C . THR A 1 77 ? 20.969 -15.609 -0.787 1 98.25 77 THR A C 1
ATOM 583 O O . THR A 1 77 ? 20.016 -16.266 -0.36 1 98.25 77 THR A O 1
ATOM 586 N N . LEU A 1 78 ? 21.312 -15.469 -2.012 1 97.88 78 LEU A N 1
ATOM 587 C CA . LEU A 1 78 ? 20.484 -16.094 -3.045 1 97.88 78 LEU A CA 1
ATOM 588 C C . LEU A 1 78 ? 20.938 -17.547 -3.277 1 97.88 78 LEU A C 1
ATOM 590 O O . LEU A 1 78 ? 22.109 -17.859 -3.143 1 97.88 78 LEU A O 1
ATOM 594 N N . THR A 1 79 ? 20.031 -18.422 -3.631 1 98.25 79 THR A N 1
ATOM 595 C CA . THR A 1 79 ? 20.281 -19.859 -3.771 1 98.25 79 THR A CA 1
ATOM 596 C C . THR A 1 79 ? 20.469 -20.234 -5.238 1 98.25 79 THR A C 1
ATOM 598 O O . THR A 1 79 ? 21.047 -21.281 -5.547 1 98.25 79 THR A O 1
ATOM 601 N N . GLY A 1 80 ? 19.922 -19.516 -6.141 1 97.44 80 GLY A N 1
ATOM 602 C CA . GLY A 1 80 ? 19.875 -19.859 -7.547 1 97.44 80 GLY A CA 1
ATOM 603 C C . GLY A 1 80 ? 18.531 -20.391 -7.992 1 97.44 80 GLY A C 1
ATOM 604 O O . GLY A 1 80 ? 18.25 -20.484 -9.188 1 97.44 80 GLY A O 1
ATOM 605 N N . ASP A 1 81 ? 17.672 -20.719 -7.027 1 98.56 81 ASP A N 1
ATOM 606 C CA . ASP A 1 81 ? 16.281 -21.078 -7.32 1 98.56 81 ASP A CA 1
ATOM 607 C C . ASP A 1 81 ? 15.383 -19.844 -7.297 1 98.56 81 ASP A C 1
ATOM 609 O O . ASP A 1 81 ? 15.227 -19.188 -6.254 1 98.56 81 ASP A O 1
ATOM 613 N N . ALA A 1 82 ? 14.844 -19.562 -8.398 1 98.56 82 ALA A N 1
ATOM 614 C CA . ALA A 1 82 ? 14.133 -18.297 -8.586 1 98.56 82 ALA A CA 1
ATOM 615 C C . ALA A 1 82 ? 13.008 -18.141 -7.559 1 98.56 82 ALA A C 1
ATOM 617 O O . ALA A 1 82 ? 12.867 -17.094 -6.934 1 98.56 82 ALA A O 1
ATOM 618 N N . VAL A 1 83 ? 12.211 -19.188 -7.332 1 98.69 83 VAL A N 1
ATOM 619 C CA . VAL A 1 83 ? 11.078 -19.125 -6.414 1 98.69 83 VAL A CA 1
ATOM 620 C C . VAL A 1 83 ? 11.586 -18.953 -4.984 1 98.69 83 VAL A C 1
ATOM 622 O O . VAL A 1 83 ? 11.117 -18.078 -4.254 1 98.69 83 VAL A O 1
ATOM 625 N N . GLU A 1 84 ? 12.586 -19.75 -4.602 1 98.62 84 GLU A N 1
ATOM 626 C CA . GLU A 1 84 ? 13.156 -19.641 -3.262 1 98.62 84 GLU A CA 1
ATOM 627 C C . GLU A 1 84 ? 13.781 -18.281 -3.029 1 98.62 84 GLU A C 1
ATOM 629 O O . GLU A 1 84 ? 13.633 -17.688 -1.954 1 98.62 84 GLU A O 1
ATOM 634 N N . ASP A 1 85 ? 14.453 -17.781 -4.027 1 98.81 85 ASP A N 1
ATOM 635 C CA . ASP A 1 85 ? 15.109 -16.484 -3.908 1 98.81 85 ASP A CA 1
ATOM 636 C C . ASP A 1 85 ? 14.078 -15.359 -3.773 1 98.81 85 ASP A C 1
ATOM 638 O O . ASP A 1 85 ? 14.289 -14.406 -3.02 1 98.81 85 ASP A O 1
ATOM 642 N N . LEU A 1 86 ? 12.945 -15.453 -4.469 1 98.81 86 LEU A N 1
ATOM 643 C CA . LEU A 1 86 ? 11.891 -14.461 -4.332 1 98.81 86 LEU A CA 1
ATOM 644 C C . LEU A 1 86 ? 11.25 -14.531 -2.949 1 98.81 86 LEU A C 1
ATOM 646 O O . LEU A 1 86 ? 10.867 -13.5 -2.379 1 98.81 86 LEU A O 1
ATOM 650 N N . VAL A 1 87 ? 11.133 -15.719 -2.422 1 98.56 87 VAL A N 1
ATOM 651 C CA . VAL A 1 87 ? 10.625 -15.859 -1.061 1 98.56 87 VAL A CA 1
ATOM 652 C C . VAL A 1 87 ? 11.594 -15.203 -0.077 1 98.56 87 VAL A C 1
ATOM 654 O O . VAL A 1 87 ? 11.188 -14.422 0.784 1 98.56 87 VAL A O 1
ATOM 657 N N . ARG A 1 88 ? 12.898 -15.445 -0.24 1 98.69 88 ARG A N 1
ATOM 658 C CA . ARG A 1 88 ? 13.906 -14.875 0.646 1 98.69 88 ARG A CA 1
ATOM 659 C C . ARG A 1 88 ? 13.922 -13.352 0.544 1 98.69 88 ARG A C 1
ATOM 661 O O . ARG A 1 88 ? 13.992 -12.656 1.561 1 98.69 88 ARG A O 1
ATOM 668 N N . LEU A 1 89 ? 13.859 -12.844 -0.651 1 98.81 89 LEU A N 1
ATOM 669 C CA . LEU A 1 89 ? 13.812 -11.406 -0.86 1 98.81 89 LEU A CA 1
ATOM 670 C C . LEU A 1 89 ? 12.531 -10.812 -0.271 1 98.81 89 LEU A C 1
ATOM 672 O O . LEU A 1 89 ? 12.555 -9.727 0.311 1 98.81 89 LEU A O 1
ATOM 676 N N . GLY A 1 90 ? 11.422 -11.547 -0.44 1 98.56 90 GLY A N 1
ATOM 677 C CA . GLY A 1 90 ? 10.164 -11.102 0.146 1 98.56 90 GLY A CA 1
ATOM 678 C C . GLY A 1 90 ? 10.211 -11.016 1.66 1 98.56 90 GLY A C 1
ATOM 679 O O . GLY A 1 90 ? 9.688 -10.07 2.25 1 98.56 90 GLY A O 1
ATOM 680 N N . VAL A 1 91 ? 10.781 -11.984 2.277 1 98.06 91 VAL A N 1
ATOM 681 C CA . VAL A 1 91 ? 10.922 -12 3.73 1 98.06 91 VAL A CA 1
ATOM 682 C C . VAL A 1 91 ? 11.789 -10.828 4.18 1 98.06 91 VAL A C 1
ATOM 684 O O . VAL A 1 91 ? 11.43 -10.109 5.117 1 98.06 91 VAL A O 1
ATOM 687 N N . ALA A 1 92 ? 12.891 -10.586 3.496 1 98.44 92 ALA A N 1
ATOM 688 C CA . ALA A 1 92 ? 13.758 -9.453 3.811 1 98.44 92 ALA A CA 1
ATOM 689 C C . ALA A 1 92 ? 13.023 -8.125 3.643 1 98.44 92 ALA A C 1
ATOM 691 O O . ALA A 1 92 ? 13.203 -7.203 4.438 1 98.44 92 ALA A O 1
ATOM 692 N N . TYR A 1 93 ? 12.219 -8.039 2.605 1 98.38 93 TYR A N 1
ATOM 693 C CA . TYR A 1 93 ? 11.406 -6.855 2.359 1 98.38 93 TYR A CA 1
ATOM 694 C C . TYR A 1 93 ? 10.508 -6.551 3.555 1 98.38 93 TYR A C 1
ATOM 696 O O . TYR A 1 93 ? 10.516 -5.434 4.074 1 98.38 93 TYR A O 1
ATOM 704 N N . ARG A 1 94 ? 9.797 -7.551 3.982 1 98 94 ARG A N 1
ATOM 705 C CA . ARG A 1 94 ? 8.891 -7.402 5.113 1 98 94 ARG A CA 1
ATOM 706 C C . ARG A 1 94 ? 9.648 -7.055 6.387 1 98 94 ARG A C 1
ATOM 708 O O . ARG A 1 94 ? 9.242 -6.164 7.137 1 98 94 ARG A O 1
ATOM 715 N N . GLU A 1 95 ? 10.734 -7.715 6.617 1 97.56 95 GLU A N 1
ATOM 716 C CA . GLU A 1 95 ? 11.555 -7.438 7.797 1 97.56 95 GLU A CA 1
ATOM 717 C C . GLU A 1 95 ? 12.031 -5.988 7.809 1 97.56 95 GLU A C 1
ATOM 719 O O . GLU A 1 95 ? 12.008 -5.332 8.852 1 97.56 95 GLU A O 1
ATOM 724 N N . SER A 1 96 ? 12.43 -5.52 6.656 1 97.75 96 SER A N 1
ATOM 725 C CA . SER A 1 96 ? 12.898 -4.141 6.551 1 97.75 96 SER A CA 1
ATOM 726 C C . SER A 1 96 ? 11.781 -3.15 6.852 1 97.75 96 SER A C 1
ATOM 728 O O . SER A 1 96 ? 11.969 -2.199 7.613 1 97.75 96 SER A O 1
ATOM 730 N N . ALA A 1 97 ? 10.648 -3.379 6.246 1 97.25 97 ALA A N 1
ATOM 731 C CA . ALA A 1 97 ? 9.508 -2.49 6.445 1 97.25 97 ALA A CA 1
ATOM 732 C C . ALA A 1 97 ? 9.094 -2.449 7.914 1 97.25 97 ALA A C 1
ATOM 734 O O . ALA A 1 97 ? 8.836 -1.376 8.461 1 97.25 97 ALA A O 1
ATOM 735 N N . LEU A 1 98 ? 9.078 -3.643 8.586 1 96.38 98 LEU A N 1
ATOM 736 C CA . LEU A 1 98 ? 8.641 -3.746 9.977 1 96.38 98 LEU A CA 1
ATOM 737 C C . LEU A 1 98 ? 9.68 -3.156 10.914 1 96.38 98 LEU A C 1
ATOM 739 O O . LEU A 1 98 ? 9.336 -2.648 11.984 1 96.38 98 LEU A O 1
ATOM 743 N N . ALA A 1 99 ? 10.938 -3.18 10.5 1 96.69 99 ALA A N 1
ATOM 744 C CA . ALA A 1 99 ? 12.016 -2.633 11.32 1 96.69 99 ALA A CA 1
ATOM 745 C C . ALA A 1 99 ? 11.977 -1.107 11.328 1 96.69 99 ALA A C 1
ATOM 747 O O . ALA A 1 99 ? 12.375 -0.476 12.312 1 96.69 99 ALA A O 1
ATOM 748 N N . ASP A 1 100 ? 11.523 -0.521 10.234 1 95.69 100 ASP A N 1
ATOM 749 C CA . ASP A 1 100 ? 11.492 0.932 10.086 1 95.69 100 ASP A CA 1
ATOM 750 C C . ASP A 1 100 ? 10.148 1.401 9.531 1 95.69 100 ASP A C 1
ATOM 752 O O . ASP A 1 100 ? 10.094 2.037 8.477 1 95.69 100 ASP A O 1
ATOM 756 N N . PRO A 1 101 ? 9.062 1.135 10.305 1 94.81 101 PRO A N 1
ATOM 757 C CA . PRO A 1 101 ? 7.734 1.387 9.742 1 94.81 101 PRO A CA 1
ATOM 758 C C . PRO A 1 101 ? 7.5 2.861 9.422 1 94.81 101 PRO A C 1
ATOM 760 O O . PRO A 1 101 ? 6.801 3.182 8.453 1 94.81 101 PRO A O 1
ATOM 763 N N . HIS A 1 102 ? 8.117 3.818 10.148 1 92.44 102 HIS A N 1
ATOM 764 C CA . HIS A 1 102 ? 7.918 5.242 9.914 1 92.44 102 HIS A CA 1
ATOM 765 C C . HIS A 1 102 ? 8.656 5.699 8.664 1 92.44 102 HIS A C 1
ATOM 767 O O . HIS A 1 102 ? 8.148 6.523 7.898 1 92.44 102 HIS A O 1
ATOM 773 N N . LEU A 1 103 ? 9.828 5.152 8.445 1 93.75 103 LEU A N 1
ATOM 774 C CA . LEU A 1 103 ? 10.57 5.473 7.234 1 93.75 103 LEU A CA 1
ATOM 775 C C . LEU A 1 103 ? 9.906 4.84 6.012 1 93.75 103 LEU A C 1
ATOM 777 O O . LEU A 1 103 ? 9.883 5.441 4.938 1 93.75 103 LEU A O 1
ATOM 781 N N . TYR A 1 104 ? 9.328 3.643 6.207 1 94.88 104 TYR A N 1
ATOM 782 C CA . TYR A 1 104 ? 8.648 2.953 5.117 1 94.88 104 TYR A CA 1
ATOM 783 C C . TYR A 1 104 ? 7.512 3.799 4.559 1 94.88 104 TYR A C 1
ATOM 785 O O . TYR A 1 104 ? 7.348 3.904 3.34 1 94.88 104 TYR A O 1
ATOM 793 N N . ALA A 1 105 ? 6.785 4.363 5.418 1 90.75 105 ALA A N 1
ATOM 794 C CA . ALA A 1 105 ? 5.684 5.227 5.004 1 90.75 105 ALA A CA 1
ATOM 795 C C . ALA A 1 105 ? 6.191 6.414 4.191 1 90.75 105 ALA A C 1
ATOM 797 O O . ALA A 1 105 ? 5.605 6.766 3.164 1 90.75 105 ALA A O 1
ATOM 798 N N . ILE A 1 106 ? 7.273 7.004 4.605 1 89.94 106 ILE A N 1
ATOM 799 C CA . ILE A 1 106 ? 7.84 8.164 3.922 1 89.94 106 ILE A CA 1
ATOM 800 C C . ILE A 1 106 ? 8.344 7.75 2.539 1 89.94 106 ILE A C 1
ATOM 802 O O . ILE A 1 106 ? 8.219 8.508 1.577 1 89.94 106 ILE A O 1
ATOM 806 N N . MET A 1 107 ? 8.875 6.566 2.439 1 94.06 107 MET A N 1
ATOM 807 C CA . MET A 1 107 ? 9.469 6.066 1.202 1 94.06 107 MET A CA 1
ATOM 808 C C . MET A 1 107 ? 8.398 5.836 0.141 1 94.06 107 MET A C 1
ATOM 810 O O . MET A 1 107 ? 8.641 6.062 -1.047 1 94.06 107 MET A O 1
ATOM 814 N N . PHE A 1 108 ? 7.203 5.391 0.567 1 93.38 108 PHE A N 1
ATOM 815 C CA . PHE A 1 108 ? 6.34 4.824 -0.464 1 93.38 108 PHE A CA 1
ATOM 816 C C . PHE A 1 108 ? 4.98 5.512 -0.473 1 93.38 108 PHE A C 1
ATOM 818 O O . PHE A 1 108 ? 4.117 5.184 -1.29 1 93.38 108 PHE A O 1
ATOM 825 N N . THR A 1 109 ? 4.793 6.414 0.434 1 87 109 THR A N 1
ATOM 826 C CA . THR A 1 109 ? 3.564 7.203 0.407 1 87 109 THR A CA 1
ATOM 827 C C . THR A 1 109 ? 3.875 8.68 0.144 1 87 109 THR A C 1
ATOM 829 O O . THR A 1 109 ? 5.035 9.094 0.201 1 87 109 THR A O 1
ATOM 832 N N . LYS A 1 110 ? 2.939 9.461 -0.284 1 80.75 110 LYS A N 1
ATOM 833 C CA . LYS A 1 110 ? 3.07 10.898 -0.467 1 80.75 110 LYS A CA 1
ATOM 834 C C . LYS A 1 110 ? 2.822 11.648 0.842 1 80.75 110 LYS A C 1
ATOM 836 O O . LYS A 1 110 ? 2.059 12.617 0.876 1 80.75 110 LYS A O 1
ATOM 841 N N . SER A 1 111 ? 3.488 11.156 1.886 1 76.31 111 SER A N 1
ATOM 842 C CA . SER A 1 111 ? 3.248 11.664 3.23 1 76.31 111 SER A CA 1
ATOM 843 C C . SER A 1 111 ? 3.67 13.125 3.35 1 76.31 111 SER A C 1
ATOM 845 O O . SER A 1 111 ? 3.188 13.844 4.227 1 76.31 111 SER A O 1
ATOM 847 N N . VAL A 1 112 ? 4.582 13.562 2.535 1 80.88 112 VAL A N 1
ATOM 848 C CA . VAL A 1 112 ? 5.027 14.953 2.541 1 80.88 112 VAL A CA 1
ATOM 849 C C . VAL A 1 112 ? 4.621 15.633 1.233 1 80.88 112 VAL A C 1
ATOM 851 O O . VAL A 1 112 ? 5.27 15.438 0.202 1 80.88 112 VAL A O 1
ATOM 854 N N . PRO A 1 113 ? 3.588 16.422 1.349 1 77.62 113 PRO A N 1
ATOM 855 C CA . PRO A 1 113 ? 3.1 17.062 0.129 1 77.62 113 PRO A CA 1
ATOM 856 C C . PRO A 1 113 ? 4.184 17.875 -0.585 1 77.62 113 PRO A C 1
ATOM 858 O O . PRO A 1 113 ? 4.902 18.656 0.05 1 77.62 113 PRO A O 1
ATOM 861 N N . GLY A 1 114 ? 4.297 17.641 -1.865 1 78.44 114 GLY A N 1
ATOM 862 C CA . GLY A 1 114 ? 5.195 18.422 -2.701 1 78.44 114 GLY A CA 1
ATOM 863 C C . GLY A 1 114 ? 6.613 17.891 -2.707 1 78.44 114 GLY A C 1
ATOM 864 O O . GLY A 1 114 ? 7.457 18.359 -3.471 1 78.44 114 GLY A O 1
ATOM 865 N N . PHE A 1 115 ? 6.883 16.984 -1.834 1 87.12 115 PHE A N 1
ATOM 866 C CA . PHE A 1 115 ? 8.227 16.422 -1.809 1 87.12 115 PHE A CA 1
ATOM 867 C C . PHE A 1 115 ? 8.477 15.562 -3.049 1 87.12 115 PHE A C 1
ATOM 869 O O . PHE A 1 115 ? 7.672 14.688 -3.381 1 87.12 115 PHE A O 1
ATOM 876 N N . GLU A 1 116 ? 9.617 15.836 -3.68 1 88.44 116 GLU A N 1
ATOM 877 C CA . GLU A 1 116 ? 10.188 15.031 -4.754 1 88.44 116 GLU A CA 1
ATOM 878 C C . GLU A 1 116 ? 11.68 14.805 -4.539 1 88.44 116 GLU A C 1
ATOM 880 O O . GLU A 1 116 ? 12.453 15.758 -4.441 1 88.44 116 GLU A O 1
ATOM 885 N N . PRO A 1 117 ? 11.953 13.555 -4.441 1 90.94 117 PRO A N 1
ATOM 886 C CA . PRO A 1 117 ? 13.383 13.312 -4.234 1 90.94 117 PRO A CA 1
ATOM 887 C C . PRO A 1 117 ? 14.242 13.781 -5.414 1 90.94 117 PRO A C 1
ATOM 889 O O . PRO A 1 117 ? 13.781 13.75 -6.559 1 90.94 117 PRO A O 1
ATOM 892 N N . ALA A 1 118 ? 15.461 14.18 -5.059 1 92.12 118 ALA A N 1
ATOM 893 C CA . ALA A 1 118 ? 16.438 14.484 -6.102 1 92.12 118 ALA A CA 1
ATOM 894 C C . ALA A 1 118 ? 16.703 13.258 -6.965 1 92.12 118 ALA A C 1
ATOM 896 O O . ALA A 1 118 ? 16.484 12.125 -6.535 1 92.12 118 ALA A O 1
ATOM 897 N N . ASP A 1 119 ? 17.109 13.43 -8.172 1 92.19 119 ASP A N 1
ATOM 898 C CA . ASP A 1 119 ? 17.375 12.352 -9.125 1 92.19 119 ASP A CA 1
ATOM 899 C C . ASP A 1 119 ? 18.312 11.312 -8.531 1 92.19 119 ASP A C 1
ATOM 901 O O . ASP A 1 119 ? 18.094 10.109 -8.656 1 92.19 119 ASP A O 1
ATOM 905 N N . GLU A 1 120 ? 19.297 11.82 -7.918 1 91.69 120 GLU A N 1
ATOM 906 C CA . GLU A 1 120 ? 20.297 10.922 -7.344 1 91.69 120 GLU A CA 1
ATOM 907 C C . GLU A 1 120 ? 19.688 10.031 -6.27 1 91.69 120 GLU A C 1
ATOM 909 O O . GLU A 1 120 ? 19.984 8.836 -6.199 1 91.69 120 GLU A O 1
ATOM 914 N N . THR A 1 121 ? 18.875 10.633 -5.465 1 91.19 121 THR A N 1
ATOM 915 C CA . THR A 1 121 ? 18.203 9.883 -4.414 1 91.19 121 THR A CA 1
ATOM 916 C C . THR A 1 121 ? 17.234 8.867 -5.012 1 91.19 121 THR A C 1
ATOM 918 O O . THR A 1 121 ? 17.156 7.73 -4.543 1 91.19 121 THR A O 1
ATOM 921 N N . SER A 1 122 ? 16.594 9.25 -6.078 1 91.25 122 SER A N 1
ATOM 922 C CA . SER A 1 122 ? 15.672 8.352 -6.777 1 91.25 122 SER A CA 1
ATOM 923 C C . SER A 1 122 ? 16.422 7.172 -7.387 1 91.25 122 SER A C 1
ATOM 925 O O . SER A 1 122 ? 15.922 6.043 -7.371 1 91.25 122 SER A O 1
ATOM 927 N N . GLU A 1 123 ? 17.594 7.43 -7.887 1 91.44 123 GLU A N 1
ATOM 928 C CA . GLU A 1 123 ? 18.406 6.363 -8.461 1 91.44 123 GLU A CA 1
ATOM 929 C C . GLU A 1 123 ? 18.875 5.379 -7.387 1 91.44 123 GLU A C 1
ATOM 931 O O . GLU A 1 123 ? 18.891 4.168 -7.613 1 91.44 123 GLU A O 1
ATOM 936 N N . GLN A 1 124 ? 19.203 5.906 -6.273 1 90.69 124 GLN A N 1
ATOM 937 C CA . GLN A 1 124 ? 19.594 5.059 -5.152 1 90.69 124 GLN A CA 1
ATOM 938 C C . GLN A 1 124 ? 18.438 4.195 -4.68 1 90.69 124 GLN A C 1
ATOM 940 O O . GLN A 1 124 ? 18.609 3.012 -4.383 1 90.69 124 GLN A O 1
ATOM 945 N N . ALA A 1 125 ? 17.312 4.836 -4.621 1 92.56 125 ALA A N 1
ATOM 946 C CA . ALA A 1 125 ? 16.094 4.105 -4.246 1 92.56 125 ALA A CA 1
ATOM 947 C C . ALA A 1 125 ? 15.828 2.961 -5.215 1 92.56 125 ALA A C 1
ATOM 949 O O . ALA A 1 125 ? 15.602 1.824 -4.797 1 92.56 125 ALA A O 1
ATOM 950 N N . ARG A 1 126 ? 15.984 3.211 -6.465 1 91.69 126 ARG A N 1
ATOM 951 C CA . ARG A 1 126 ? 15.734 2.211 -7.5 1 91.69 126 ARG A CA 1
ATOM 952 C C . ARG A 1 126 ? 16.75 1.073 -7.41 1 91.69 126 ARG A C 1
ATOM 954 O O . ARG A 1 126 ? 16.406 -0.089 -7.629 1 91.69 126 ARG A O 1
ATOM 961 N N . ALA A 1 127 ? 17.938 1.415 -7.062 1 95.25 127 ALA A N 1
ATOM 962 C CA . ALA A 1 127 ? 19.031 0.436 -6.996 1 95.25 127 ALA A CA 1
ATOM 963 C C . ALA A 1 127 ? 18.75 -0.607 -5.914 1 95.25 127 ALA A C 1
ATOM 965 O O . ALA A 1 127 ? 19.297 -1.716 -5.965 1 95.25 127 ALA A O 1
ATOM 966 N N . THR A 1 128 ? 17.922 -0.291 -5 1 96.62 128 THR A N 1
ATOM 967 C CA . THR A 1 128 ? 17.625 -1.23 -3.922 1 96.62 128 THR A CA 1
ATOM 968 C C . THR A 1 128 ? 16.797 -2.4 -4.434 1 96.62 128 THR A C 1
ATOM 970 O O . THR A 1 128 ? 16.688 -3.43 -3.762 1 96.62 128 THR A O 1
ATOM 973 N N . MET A 1 129 ? 16.266 -2.283 -5.598 1 95.19 129 MET A N 1
ATOM 974 C CA . MET A 1 129 ? 15.438 -3.322 -6.199 1 95.19 129 MET A CA 1
ATOM 975 C C . MET A 1 129 ? 16.281 -4.27 -7.047 1 95.19 129 MET A C 1
ATOM 977 O O . MET A 1 129 ? 15.773 -5.27 -7.559 1 95.19 129 MET A O 1
ATOM 981 N N . ALA A 1 130 ? 17.562 -4.027 -7.164 1 97.06 130 ALA A N 1
ATOM 982 C CA . ALA A 1 130 ? 18.438 -4.75 -8.078 1 97.06 130 ALA A CA 1
ATOM 983 C C . ALA A 1 130 ? 18.391 -6.25 -7.809 1 97.06 130 ALA A C 1
ATOM 985 O O . ALA A 1 130 ? 18.281 -7.055 -8.734 1 97.06 130 ALA A O 1
ATOM 986 N N . PRO A 1 131 ? 18.422 -6.668 -6.527 1 98.12 131 PRO A N 1
ATOM 987 C CA . PRO A 1 131 ? 18.375 -8.117 -6.301 1 98.12 131 PRO A CA 1
ATOM 988 C C . PRO A 1 131 ? 17.109 -8.758 -6.844 1 98.12 131 PRO A C 1
ATOM 990 O O . PRO A 1 131 ? 17.156 -9.859 -7.402 1 98.12 131 PRO A O 1
ATOM 993 N N . LEU A 1 132 ? 15.992 -8.109 -6.727 1 98.5 132 LEU A N 1
ATOM 994 C CA . LEU A 1 132 ? 14.727 -8.586 -7.266 1 98.5 132 LEU A CA 1
ATOM 995 C C . LEU A 1 132 ? 14.758 -8.633 -8.789 1 98.5 132 LEU A C 1
ATOM 997 O O . LEU A 1 132 ? 14.445 -9.664 -9.391 1 98.5 132 LEU A O 1
ATOM 1001 N N . GLU A 1 133 ? 15.18 -7.539 -9.359 1 97.75 133 GLU A N 1
ATOM 1002 C CA . GLU A 1 133 ? 15.211 -7.41 -10.812 1 97.75 133 GLU A CA 1
ATOM 1003 C C . GLU A 1 133 ? 16.141 -8.438 -11.438 1 97.75 133 GLU A C 1
ATOM 1005 O O . GLU A 1 133 ? 15.805 -9.07 -12.438 1 97.75 133 GLU A O 1
ATOM 1010 N N . GLU A 1 134 ? 17.281 -8.578 -10.828 1 98.25 134 GLU A N 1
ATOM 1011 C CA . GLU A 1 134 ? 18.281 -9.5 -11.359 1 98.25 134 GLU A CA 1
ATOM 1012 C C . GLU A 1 134 ? 17.797 -10.945 -11.258 1 98.25 134 GLU A C 1
ATOM 1014 O O . GLU A 1 134 ? 17.984 -11.734 -12.188 1 98.25 134 GLU A O 1
ATOM 1019 N N . THR A 1 135 ? 17.219 -11.281 -10.117 1 98.75 135 THR A N 1
ATOM 1020 C CA . THR A 1 135 ? 16.672 -12.617 -9.922 1 98.75 135 THR A CA 1
ATOM 1021 C C . THR A 1 135 ? 15.625 -12.93 -10.992 1 98.75 135 THR A C 1
ATOM 1023 O O . THR A 1 135 ? 15.648 -14 -11.602 1 98.75 135 THR A O 1
ATOM 1026 N N . ILE A 1 136 ? 14.781 -11.977 -11.312 1 98.75 136 ILE A N 1
ATOM 1027 C CA . ILE A 1 136 ? 13.656 -12.18 -12.227 1 98.75 136 ILE A CA 1
ATOM 1028 C C . ILE A 1 136 ? 14.156 -12.195 -13.664 1 98.75 136 ILE A C 1
ATOM 1030 O O . ILE A 1 136 ? 13.734 -13.031 -14.469 1 98.75 136 ILE A O 1
ATOM 1034 N N . ARG A 1 137 ? 15.008 -11.266 -13.984 1 98.5 137 ARG A N 1
ATOM 1035 C CA . ARG A 1 137 ? 15.562 -11.234 -15.336 1 98.5 137 ARG A CA 1
ATOM 1036 C C . ARG A 1 137 ? 16.25 -12.555 -15.68 1 98.5 137 ARG A C 1
ATOM 1038 O O . ARG A 1 137 ? 16.078 -13.086 -16.781 1 98.5 137 ARG A O 1
ATOM 1045 N N . LYS A 1 138 ? 17.031 -13.086 -14.742 1 98.62 138 LYS A N 1
ATOM 1046 C CA . LYS A 1 138 ? 17.703 -14.367 -14.953 1 98.62 138 LYS A CA 1
ATOM 1047 C C . LYS A 1 138 ? 16.688 -15.492 -15.125 1 98.62 138 LYS A C 1
ATOM 1049 O O . LYS A 1 138 ? 16.828 -16.344 -16 1 98.62 138 LYS A O 1
ATOM 1054 N N . ALA A 1 139 ? 15.664 -15.516 -14.258 1 98.81 139 ALA A N 1
ATOM 1055 C CA . ALA A 1 139 ? 14.656 -16.562 -14.312 1 98.81 139 ALA A CA 1
ATOM 1056 C C . ALA A 1 139 ? 13.922 -16.562 -15.648 1 98.81 139 ALA A C 1
ATOM 1058 O O . ALA A 1 139 ? 13.625 -17.625 -16.203 1 98.81 139 ALA A O 1
ATOM 1059 N N . VAL A 1 140 ? 13.625 -15.367 -16.156 1 98.5 140 VAL A N 1
ATOM 1060 C CA . VAL A 1 140 ? 12.961 -15.25 -17.453 1 98.5 140 VAL A CA 1
ATOM 1061 C C . VAL A 1 140 ? 13.906 -15.695 -18.562 1 98.5 140 VAL A C 1
ATOM 1063 O O . VAL A 1 140 ? 13.531 -16.484 -19.422 1 98.5 140 VAL A O 1
ATOM 1066 N N . ALA A 1 141 ? 15.102 -15.219 -18.5 1 98.31 141 ALA A N 1
ATOM 1067 C CA . ALA A 1 141 ? 16.109 -15.539 -19.516 1 98.31 141 ALA A CA 1
ATOM 1068 C C . ALA A 1 141 ? 16.375 -17.047 -19.562 1 98.31 141 ALA A C 1
ATOM 1070 O O . ALA A 1 141 ? 16.5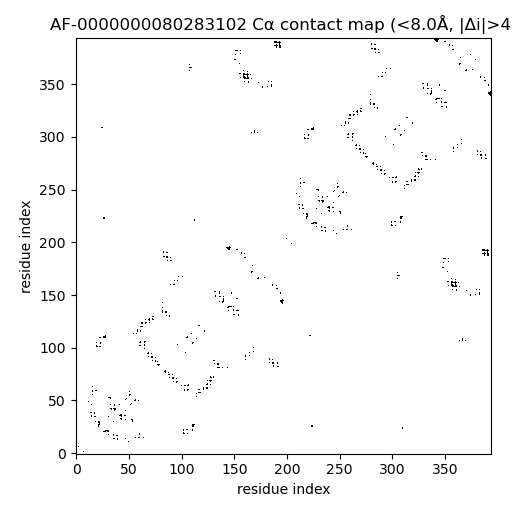78 -17.609 -20.641 1 98.31 141 ALA A O 1
ATOM 1071 N N . ASP A 1 142 ? 16.359 -17.703 -18.406 1 98.12 142 ASP A N 1
ATOM 1072 C CA . ASP A 1 142 ? 16.656 -19.125 -18.297 1 98.12 142 ASP A CA 1
ATOM 1073 C C . ASP A 1 142 ? 15.43 -19.969 -18.625 1 98.12 142 ASP A C 1
ATOM 1075 O O . ASP A 1 142 ? 15.508 -21.203 -18.625 1 98.12 142 ASP A O 1
ATOM 1079 N N . GLY A 1 143 ? 14.359 -19.391 -18.797 1 98.25 143 GLY A N 1
ATOM 1080 C CA . GLY A 1 143 ? 13.141 -20.109 -19.141 1 98.25 143 GLY A CA 1
ATOM 1081 C C . GLY A 1 143 ? 12.469 -20.75 -17.938 1 98.25 143 GLY A C 1
ATOM 1082 O O . GLY A 1 143 ? 11.648 -21.656 -18.094 1 98.25 143 GLY A O 1
ATOM 1083 N N . VAL A 1 144 ? 12.844 -20.312 -16.781 1 98.44 144 VAL A N 1
ATOM 1084 C CA . VAL A 1 144 ? 12.211 -20.781 -15.555 1 98.44 144 VAL A CA 1
ATOM 1085 C C . VAL A 1 144 ? 10.844 -20.109 -15.391 1 98.44 144 VAL A C 1
ATOM 1087 O O . VAL A 1 144 ? 9.852 -20.781 -15.094 1 98.44 144 VAL A O 1
ATOM 1090 N N . PHE A 1 145 ? 10.789 -18.797 -15.578 1 98.62 145 PHE A N 1
ATOM 1091 C CA . PHE A 1 145 ? 9.547 -18.031 -15.555 1 98.62 145 PHE A CA 1
ATOM 1092 C C . PHE A 1 145 ? 8.977 -17.875 -16.953 1 98.62 145 PHE A C 1
ATOM 1094 O O . PHE A 1 145 ? 9.688 -18.078 -17.938 1 98.62 145 PHE A O 1
ATOM 1101 N N . ALA A 1 146 ? 7.703 -17.625 -16.969 1 97.62 146 ALA A N 1
ATOM 1102 C CA . ALA A 1 146 ? 6.996 -17.375 -18.219 1 97.62 146 ALA A CA 1
ATOM 1103 C C . ALA A 1 146 ? 7.719 -16.312 -19.047 1 97.62 146 ALA A C 1
ATOM 1105 O O . ALA A 1 146 ? 8.398 -15.445 -18.5 1 97.62 146 ALA A O 1
ATOM 1106 N N . ASP A 1 147 ? 7.508 -16.375 -20.391 1 96.81 147 ASP A N 1
ATOM 1107 C CA . ASP A 1 147 ? 8.148 -15.453 -21.312 1 96.81 147 ASP A CA 1
ATOM 1108 C C . ASP A 1 147 ? 7.367 -14.141 -21.391 1 96.81 147 ASP A C 1
ATOM 1110 O O . ASP A 1 147 ? 6.719 -13.859 -22.406 1 96.81 147 ASP A O 1
ATOM 1114 N N . VAL A 1 148 ? 7.422 -13.391 -20.406 1 94.94 148 VAL A N 1
ATOM 1115 C CA . VAL A 1 148 ? 6.855 -12.055 -20.297 1 94.94 148 VAL A CA 1
ATOM 1116 C C . VAL A 1 148 ? 7.957 -11.047 -19.969 1 94.94 148 VAL A C 1
ATOM 1118 O O . VAL A 1 148 ? 9.055 -11.43 -19.562 1 94.94 148 VAL A O 1
ATOM 1121 N N . ALA A 1 149 ? 7.719 -9.789 -20.297 1 95.25 149 ALA A N 1
ATOM 1122 C CA . ALA A 1 149 ? 8.711 -8.766 -19.969 1 95.25 149 ALA A CA 1
ATOM 1123 C C . ALA A 1 149 ? 9.094 -8.844 -18.5 1 95.25 149 ALA A C 1
ATOM 1125 O O . ALA A 1 149 ? 8.227 -8.828 -17.609 1 95.25 149 ALA A O 1
ATOM 1126 N N . PRO A 1 150 ? 10.414 -8.961 -18.172 1 96.12 150 PRO A N 1
ATOM 1127 C CA . PRO A 1 150 ? 10.828 -9.078 -16.781 1 96.12 150 PRO A CA 1
ATOM 1128 C C . PRO A 1 150 ? 10.297 -7.949 -15.898 1 96.12 150 PRO A C 1
ATOM 1130 O O . PRO A 1 150 ? 10.055 -8.148 -14.711 1 96.12 150 PRO A O 1
ATOM 1133 N N . GLU A 1 151 ? 10.07 -6.75 -16.469 1 94.94 151 GLU A N 1
ATOM 1134 C CA . GLU A 1 151 ? 9.547 -5.602 -15.734 1 94.94 151 GLU A CA 1
ATOM 1135 C C . GLU A 1 151 ? 8.148 -5.883 -15.195 1 94.94 151 GLU A C 1
ATOM 1137 O O . GLU A 1 151 ? 7.789 -5.414 -14.109 1 94.94 151 GLU A O 1
ATOM 1142 N N . VAL A 1 152 ? 7.379 -6.645 -15.961 1 95.94 152 VAL A N 1
ATOM 1143 C CA . VAL A 1 152 ? 6.031 -7 -15.531 1 95.94 152 VAL A CA 1
ATOM 1144 C C . VAL A 1 152 ? 6.102 -7.906 -14.297 1 95.94 152 VAL A C 1
ATOM 1146 O O . VAL A 1 152 ? 5.41 -7.668 -13.305 1 95.94 152 VAL A O 1
ATOM 1149 N N . VAL A 1 153 ? 7 -8.891 -14.32 1 97.56 153 VAL A N 1
ATOM 1150 C CA . VAL A 1 153 ? 7.168 -9.82 -13.203 1 97.56 153 VAL A CA 1
ATOM 1151 C C . VAL A 1 153 ? 7.723 -9.078 -11.992 1 97.56 153 VAL A C 1
ATOM 1153 O O . VAL A 1 153 ? 7.266 -9.289 -10.867 1 97.56 153 VAL A O 1
ATOM 1156 N N . THR A 1 154 ? 8.68 -8.156 -12.258 1 97.38 154 THR A N 1
ATOM 1157 C CA . THR A 1 154 ? 9.312 -7.398 -11.188 1 97.38 154 THR A CA 1
ATOM 1158 C C . THR A 1 154 ? 8.297 -6.539 -10.445 1 97.38 154 THR A C 1
ATOM 1160 O O . THR A 1 154 ? 8.203 -6.594 -9.219 1 97.38 154 THR A O 1
ATOM 1163 N N . VAL A 1 155 ? 7.492 -5.824 -11.164 1 97.06 155 VAL A N 1
ATOM 1164 C CA . VAL A 1 155 ? 6.496 -4.945 -10.57 1 97.06 155 VAL A CA 1
ATOM 1165 C C . VAL A 1 155 ? 5.426 -5.773 -9.859 1 97.06 155 VAL A C 1
ATOM 1167 O O . VAL A 1 155 ? 4.973 -5.418 -8.773 1 97.06 155 VAL A O 1
ATOM 1170 N N . ALA A 1 156 ? 5.059 -6.855 -10.461 1 97.75 156 ALA A N 1
ATOM 1171 C CA . ALA A 1 156 ? 4.059 -7.734 -9.859 1 97.75 156 ALA A CA 1
ATOM 1172 C C . ALA A 1 156 ? 4.539 -8.273 -8.516 1 97.75 156 ALA A C 1
ATOM 1174 O O . ALA A 1 156 ? 3.818 -8.203 -7.52 1 97.75 156 ALA A O 1
ATOM 1175 N N . CYS A 1 157 ? 5.754 -8.75 -8.461 1 98.56 157 CYS A N 1
ATOM 1176 C CA . CYS A 1 157 ? 6.301 -9.312 -7.234 1 98.56 157 CYS A CA 1
ATOM 1177 C C . CYS A 1 157 ? 6.508 -8.234 -6.18 1 98.56 157 CYS A C 1
ATOM 1179 O O . CYS A 1 157 ? 6.211 -8.445 -5.004 1 98.56 157 CYS A O 1
ATOM 1181 N N . TRP A 1 158 ? 7 -7.102 -6.621 1 98.31 158 TRP A N 1
ATOM 1182 C CA . TRP A 1 158 ? 7.172 -5.973 -5.711 1 98.31 158 TRP A CA 1
ATOM 1183 C C . TRP A 1 158 ? 5.828 -5.527 -5.141 1 98.31 158 TRP A C 1
ATOM 1185 O O . TRP A 1 158 ? 5.684 -5.371 -3.926 1 98.31 158 TRP A O 1
ATOM 1195 N N . GLY A 1 159 ? 4.852 -5.344 -6.078 1 98 159 GLY A N 1
ATOM 1196 C CA . GLY A 1 159 ? 3.525 -4.945 -5.637 1 98 159 GLY A CA 1
ATOM 1197 C C . GLY A 1 159 ? 2.916 -5.906 -4.633 1 98 159 GLY A C 1
ATOM 1198 O O . GLY A 1 159 ? 2.248 -5.484 -3.686 1 98 159 GLY A O 1
ATOM 1199 N N . PHE A 1 160 ? 3.195 -7.133 -4.82 1 98.56 160 PHE A N 1
ATOM 1200 C CA . PHE A 1 160 ? 2.633 -8.156 -3.947 1 98.56 160 PHE A CA 1
ATOM 1201 C C . PHE A 1 160 ? 3.125 -7.977 -2.516 1 98.56 160 PHE A C 1
ATOM 1203 O O . PHE A 1 160 ? 2.322 -7.852 -1.589 1 98.56 160 PHE A O 1
ATOM 1210 N N . VAL A 1 161 ? 4.414 -7.887 -2.324 1 98.44 161 VAL A N 1
ATOM 1211 C CA . VAL A 1 161 ? 4.945 -7.816 -0.966 1 98.44 161 VAL A CA 1
ATOM 1212 C C . VAL A 1 161 ? 4.668 -6.434 -0.376 1 98.44 161 VAL A C 1
ATOM 1214 O O . VAL A 1 161 ? 4.395 -6.309 0.82 1 98.44 161 VAL A O 1
ATOM 1217 N N . HIS A 1 162 ? 4.738 -5.418 -1.204 1 98.06 162 HIS A N 1
ATOM 1218 C CA . HIS A 1 162 ? 4.375 -4.078 -0.752 1 98.06 162 HIS A CA 1
ATOM 1219 C C . HIS A 1 162 ? 2.947 -4.047 -0.217 1 98.06 162 HIS A C 1
ATOM 1221 O O . HIS A 1 162 ? 2.684 -3.438 0.823 1 98.06 162 HIS A O 1
ATOM 1227 N N . GLY A 1 163 ? 2.059 -4.688 -0.969 1 98 163 GLY A N 1
ATOM 1228 C CA . GLY A 1 163 ? 0.666 -4.711 -0.549 1 98 163 GLY A CA 1
ATOM 1229 C C . GLY A 1 163 ? 0.46 -5.391 0.792 1 98 163 GLY A C 1
ATOM 1230 O O . GLY A 1 163 ? -0.194 -4.84 1.68 1 98 163 GLY A O 1
ATOM 1231 N N . LEU A 1 164 ? 1.028 -6.543 0.961 1 97.44 164 LEU A N 1
ATOM 1232 C CA . LEU A 1 164 ? 0.855 -7.285 2.205 1 97.44 164 LEU A CA 1
ATOM 1233 C C . LEU A 1 164 ? 1.462 -6.527 3.381 1 97.44 164 LEU A C 1
ATOM 1235 O O . LEU A 1 164 ? 0.844 -6.422 4.441 1 97.44 164 LEU A O 1
ATOM 1239 N N . VAL A 1 165 ? 2.594 -5.965 3.158 1 97 165 VAL A N 1
ATOM 1240 C CA . VAL A 1 165 ? 3.283 -5.242 4.223 1 97 165 VAL A CA 1
ATOM 1241 C C . VAL A 1 165 ? 2.521 -3.959 4.551 1 97 165 VAL A C 1
ATOM 1243 O O . VAL A 1 165 ? 2.369 -3.602 5.719 1 97 165 VAL A O 1
ATOM 1246 N N . SER A 1 166 ? 2.045 -3.279 3.533 1 96.44 166 SER A N 1
ATOM 1247 C CA . SER A 1 166 ? 1.264 -2.064 3.744 1 96.44 166 SER A CA 1
ATOM 1248 C C . SER A 1 166 ? -0.005 -2.354 4.539 1 96.44 166 SER A C 1
ATOM 1250 O O . SER A 1 166 ? -0.324 -1.635 5.488 1 96.44 166 SER A O 1
ATOM 1252 N N . LEU A 1 167 ? -0.712 -3.41 4.18 1 95.88 167 LEU A N 1
ATOM 1253 C CA . LEU A 1 167 ? -1.916 -3.789 4.91 1 95.88 167 LEU A CA 1
ATOM 1254 C C . LEU A 1 167 ? -1.584 -4.148 6.355 1 95.88 167 LEU A C 1
ATOM 1256 O O . LEU A 1 167 ? -2.324 -3.791 7.273 1 95.88 167 LEU A O 1
ATOM 1260 N N . GLU A 1 168 ? -0.477 -4.828 6.547 1 95.5 168 GLU A N 1
ATOM 1261 C CA . GLU A 1 168 ? -0.041 -5.203 7.891 1 95.5 168 GLU A CA 1
ATOM 1262 C C . GLU A 1 168 ? 0.3 -3.973 8.727 1 95.5 168 GLU A C 1
ATOM 1264 O O . GLU A 1 168 ? -0.198 -3.816 9.844 1 95.5 168 GLU A O 1
ATOM 1269 N N . LEU A 1 169 ? 1.058 -3.105 8.172 1 93.81 169 LEU A N 1
ATOM 1270 C CA . LEU A 1 169 ? 1.531 -1.926 8.891 1 93.81 169 LEU A CA 1
ATOM 1271 C C . LEU A 1 169 ? 0.377 -0.981 9.203 1 93.81 169 LEU A C 1
ATOM 1273 O O . LEU A 1 169 ? 0.384 -0.308 10.234 1 93.81 169 LEU A O 1
ATOM 1277 N N . ASN A 1 170 ? -0.624 -0.964 8.352 1 91.44 170 ASN A N 1
ATOM 1278 C CA . ASN A 1 170 ? -1.748 -0.054 8.539 1 91.44 170 ASN A CA 1
ATOM 1279 C C . ASN A 1 170 ? -2.859 -0.698 9.359 1 91.44 170 ASN A C 1
ATOM 1281 O O . ASN A 1 170 ? -3.896 -0.078 9.602 1 91.44 170 ASN A O 1
ATOM 1285 N N . GLY A 1 171 ? -2.695 -1.991 9.742 1 91.12 171 GLY A N 1
ATOM 1286 C CA . GLY A 1 171 ? -3.648 -2.664 10.602 1 91.12 171 GLY A CA 1
ATOM 1287 C C . GLY A 1 171 ? -4.922 -3.074 9.891 1 91.12 171 GLY A C 1
ATOM 1288 O O . GLY A 1 171 ? -5.98 -3.193 10.508 1 91.12 171 GLY A O 1
ATOM 1289 N N . ASN A 1 172 ? -4.809 -3.287 8.562 1 93 172 ASN A N 1
ATOM 1290 C CA . ASN A 1 172 ? -5.984 -3.605 7.762 1 93 172 ASN A CA 1
ATOM 1291 C C . ASN A 1 172 ? -6.266 -5.105 7.75 1 93 172 ASN A C 1
ATOM 1293 O O . ASN A 1 172 ? -7.359 -5.535 7.375 1 93 172 ASN A O 1
ATOM 1297 N N . LEU A 1 173 ? -5.312 -5.879 8.102 1 92.75 173 LEU A N 1
ATOM 1298 C CA . LEU A 1 173 ? -5.473 -7.328 8.008 1 92.75 173 LEU A CA 1
ATOM 1299 C C . LEU A 1 173 ? -6.449 -7.836 9.062 1 92.75 173 LEU A C 1
ATOM 1301 O O . LEU A 1 173 ? -6.5 -7.305 10.172 1 92.75 173 LEU A O 1
ATOM 1305 N N . PRO A 1 174 ? -7.156 -8.859 8.641 1 87.5 174 PRO A N 1
ATOM 1306 C CA . PRO A 1 174 ? -8.055 -9.438 9.641 1 87.5 174 PRO A CA 1
ATOM 1307 C C . PRO A 1 174 ? -7.316 -9.906 10.891 1 87.5 174 PRO A C 1
ATOM 1309 O O . PRO A 1 174 ? -6.16 -10.32 10.812 1 87.5 174 PRO A O 1
ATOM 1312 N N . GLU A 1 175 ? -8.016 -9.852 11.992 1 80.62 175 GLU A N 1
ATOM 1313 C CA . GLU A 1 175 ? -7.43 -10.195 13.281 1 80.62 175 GLU A CA 1
ATOM 1314 C C . GLU A 1 175 ? -6.945 -11.641 13.297 1 80.62 175 GLU A C 1
ATOM 1316 O O . GLU A 1 175 ? -5.938 -11.961 13.938 1 80.62 175 GLU A O 1
ATOM 1321 N N . GLU A 1 176 ? -7.641 -12.477 12.508 1 78.75 176 GLU A N 1
ATOM 1322 C CA . GLU A 1 176 ? -7.355 -13.906 12.539 1 78.75 176 GLU A CA 1
ATOM 1323 C C . GLU A 1 176 ? -6.18 -14.258 11.641 1 78.75 176 GLU A C 1
ATOM 1325 O O . GLU A 1 176 ? -5.656 -15.375 11.695 1 78.75 176 GLU A O 1
ATOM 1330 N N . PHE A 1 177 ? -5.785 -13.227 10.914 1 81.75 177 PHE A N 1
ATOM 1331 C CA . PHE A 1 177 ? -4.723 -13.508 9.953 1 81.75 177 PHE A CA 1
ATOM 1332 C C . PHE A 1 177 ? -3.354 -13.312 10.594 1 81.75 177 PHE A C 1
ATOM 1334 O O . PHE A 1 177 ? -3.041 -12.219 11.078 1 81.75 177 PHE A O 1
ATOM 1341 N N . THR A 1 178 ? -2.65 -14.492 10.688 1 77.5 178 THR A N 1
ATOM 1342 C CA . THR A 1 178 ? -1.261 -14.438 11.125 1 77.5 178 THR A CA 1
ATOM 1343 C C . THR A 1 178 ? -0.32 -14.336 9.93 1 77.5 178 THR A C 1
ATOM 1345 O O . THR A 1 178 ? -0.216 -15.273 9.133 1 77.5 178 THR A O 1
ATOM 1348 N N . VAL A 1 179 ? 0.429 -13.328 9.875 1 75.5 179 VAL A N 1
ATOM 1349 C CA . VAL A 1 179 ? 1.131 -12.93 8.656 1 75.5 179 VAL A CA 1
ATOM 1350 C C . VAL A 1 179 ? 2.375 -13.797 8.469 1 75.5 179 VAL A C 1
ATOM 1352 O O . VAL A 1 179 ? 2.699 -14.188 7.344 1 75.5 179 VAL A O 1
ATOM 1355 N N . SER A 1 180 ? 3.016 -14.242 9.555 1 81.06 180 SER A N 1
ATOM 1356 C CA . SER A 1 180 ? 4.363 -14.75 9.328 1 81.06 180 SER A CA 1
ATOM 1357 C C . SER A 1 180 ? 4.344 -16.016 8.492 1 81.06 180 SER A C 1
ATOM 1359 O O . SER A 1 180 ? 4.887 -16.047 7.387 1 81.06 180 SER A O 1
ATOM 1361 N N . GLU A 1 181 ? 3.723 -17.109 8.867 1 85.56 181 GLU A N 1
ATOM 1362 C CA . GLU A 1 181 ? 3.684 -18.344 8.094 1 85.56 181 GLU A CA 1
ATOM 1363 C C . GLU A 1 181 ? 2.867 -18.1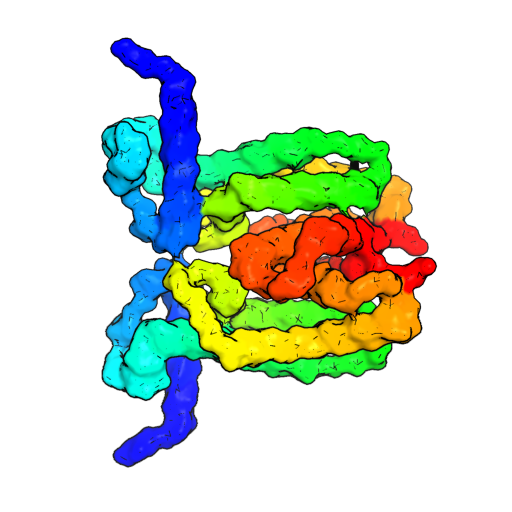72 6.816 1 85.56 181 GLU A C 1
ATOM 1365 O O . GLU A 1 181 ? 3.252 -18.656 5.754 1 85.56 181 GLU A O 1
ATOM 1370 N N . ALA A 1 182 ? 1.901 -17.469 6.914 1 93.75 182 ALA A N 1
ATOM 1371 C CA . ALA A 1 182 ? 1.016 -17.219 5.781 1 93.75 182 ALA A CA 1
ATOM 1372 C C . ALA A 1 182 ? 1.707 -16.359 4.727 1 93.75 182 ALA A C 1
ATOM 1374 O O . ALA A 1 182 ? 1.486 -16.547 3.525 1 93.75 182 ALA A O 1
ATOM 1375 N N . TYR A 1 183 ? 2.625 -15.555 5.207 1 97.25 183 TYR A N 1
ATOM 1376 C CA . TYR A 1 183 ? 3.316 -14.625 4.324 1 97.25 183 TYR A CA 1
ATOM 1377 C C . TYR A 1 183 ? 4.215 -15.367 3.342 1 97.25 183 TYR A C 1
ATOM 1379 O O . TYR A 1 183 ? 4.141 -15.141 2.131 1 97.25 183 TYR A O 1
ATOM 1387 N N . GLU A 1 184 ? 5.016 -16.266 3.869 1 96.94 184 GLU A N 1
ATOM 1388 C CA . GLU A 1 184 ? 5.918 -17.016 3.004 1 96.94 184 GLU A CA 1
ATOM 1389 C C . GLU A 1 184 ? 5.145 -17.891 2.016 1 96.94 184 GLU A C 1
ATOM 1391 O O . GLU A 1 184 ? 5.531 -18 0.852 1 96.94 184 GLU A O 1
ATOM 1396 N N . THR A 1 185 ? 4.051 -18.484 2.51 1 97 185 THR A N 1
ATOM 1397 C CA . THR A 1 185 ? 3.188 -19.281 1.644 1 97 185 THR A CA 1
ATOM 1398 C C . THR A 1 185 ? 2.643 -18.438 0.498 1 97 185 THR A C 1
ATOM 1400 O O . THR A 1 185 ? 2.643 -18.875 -0.657 1 97 185 THR A O 1
ATOM 1403 N N . ALA A 1 186 ? 2.236 -17.234 0.787 1 97.81 186 ALA A N 1
ATOM 1404 C CA . ALA A 1 186 ? 1.666 -16.328 -0.205 1 97.81 186 ALA A CA 1
ATOM 1405 C C . ALA A 1 186 ? 2.721 -15.883 -1.215 1 97.81 186 ALA A C 1
ATOM 1407 O O . ALA A 1 186 ? 2.461 -15.844 -2.42 1 97.81 186 ALA A O 1
ATOM 1408 N N . VAL A 1 187 ? 3.936 -15.547 -0.713 1 98.5 187 VAL A N 1
ATOM 1409 C CA . VAL A 1 187 ? 5.004 -15.117 -1.606 1 98.5 187 VAL A CA 1
ATOM 1410 C C . VAL A 1 187 ? 5.383 -16.25 -2.551 1 98.5 187 VAL A C 1
ATOM 1412 O O . VAL A 1 187 ? 5.602 -16.031 -3.744 1 98.5 187 VAL A O 1
ATOM 1415 N N . ARG A 1 188 ? 5.438 -17.469 -2.004 1 98.19 188 ARG A N 1
ATOM 1416 C CA . ARG A 1 188 ? 5.773 -18.641 -2.814 1 98.19 188 ARG A CA 1
ATOM 1417 C C . ARG A 1 188 ? 4.727 -18.859 -3.9 1 98.19 188 ARG A C 1
ATOM 1419 O O . ARG A 1 188 ? 5.07 -19.156 -5.051 1 98.19 188 ARG A O 1
ATOM 1426 N N . ALA A 1 189 ? 3.471 -18.75 -3.539 1 98.06 189 ALA A N 1
ATOM 1427 C CA . ALA A 1 189 ? 2.404 -18.906 -4.523 1 98.06 189 ALA A CA 1
ATOM 1428 C C . ALA A 1 189 ? 2.514 -17.859 -5.625 1 98.06 189 ALA A C 1
ATOM 1430 O O . ALA A 1 189 ? 2.367 -18.172 -6.809 1 98.06 189 ALA A O 1
ATOM 1431 N N . ASN A 1 190 ? 2.723 -16.594 -5.242 1 98.38 190 ASN A N 1
ATOM 1432 C CA . ASN A 1 190 ? 2.883 -15.523 -6.215 1 98.38 190 ASN A CA 1
ATOM 1433 C C . ASN A 1 190 ? 4.031 -15.805 -7.18 1 98.38 190 ASN A C 1
ATOM 1435 O O . ASN A 1 190 ? 3.877 -15.656 -8.391 1 98.38 190 ASN A O 1
ATOM 1439 N N . ALA A 1 191 ? 5.188 -16.219 -6.598 1 98.62 191 ALA A N 1
ATOM 1440 C CA . ALA A 1 191 ? 6.352 -16.531 -7.422 1 98.62 191 ALA A CA 1
ATOM 1441 C C . ALA A 1 191 ? 6.062 -17.719 -8.344 1 98.62 191 ALA A C 1
ATOM 1443 O O . ALA A 1 191 ? 6.41 -17.688 -9.523 1 98.62 191 ALA A O 1
ATOM 1444 N N . SER A 1 192 ? 5.402 -18.703 -7.844 1 98.12 192 SER A N 1
ATOM 1445 C CA . SER A 1 192 ? 5.129 -19.938 -8.594 1 98.12 192 SER A CA 1
ATOM 1446 C C . SER A 1 192 ? 4.184 -19.656 -9.758 1 98.12 192 SER A C 1
ATOM 1448 O O . SER A 1 192 ? 4.191 -20.391 -10.75 1 98.12 192 SER A O 1
ATOM 1450 N N . GLY A 1 193 ? 3.357 -18.625 -9.625 1 98.25 193 GLY A N 1
ATOM 1451 C CA . GLY A 1 193 ? 2.438 -18.25 -10.688 1 98.25 193 GLY A CA 1
ATOM 1452 C C . GLY A 1 193 ? 3.141 -17.828 -11.961 1 98.25 193 GLY A C 1
ATOM 1453 O O . GLY A 1 193 ? 2.527 -17.766 -13.031 1 98.25 193 GLY A O 1
ATOM 1454 N N . TRP A 1 194 ? 4.41 -17.531 -11.844 1 98.44 194 TRP A N 1
ATOM 1455 C CA . TRP A 1 194 ? 5.168 -17.062 -12.992 1 98.44 194 TRP A CA 1
ATOM 1456 C C . TRP A 1 194 ? 5.961 -18.203 -13.633 1 98.44 194 TRP A C 1
ATOM 1458 O O . TRP A 1 194 ? 6.586 -18.016 -14.68 1 98.44 194 TRP A O 1
ATOM 1468 N N . LEU A 1 195 ? 6.004 -19.344 -12.969 1 97.88 195 LEU A N 1
ATOM 1469 C CA . LEU A 1 195 ? 6.734 -20.469 -13.547 1 97.88 195 LEU A CA 1
ATOM 1470 C C . LEU A 1 195 ? 6.211 -20.797 -14.938 1 97.88 195 LEU A C 1
ATOM 1472 O O . LEU A 1 195 ? 5 -20.75 -15.18 1 97.88 195 LEU A O 1
ATOM 1476 N N . ARG A 1 196 ? 7.094 -21.094 -15.75 1 94.62 196 ARG A N 1
ATOM 1477 C CA . ARG A 1 196 ? 6.715 -21.516 -17.094 1 94.62 196 ARG A CA 1
ATOM 1478 C C . ARG A 1 196 ? 5.996 -22.859 -17.078 1 94.62 196 ARG A C 1
ATOM 1480 O O . ARG A 1 196 ? 6.453 -23.797 -16.422 1 94.62 196 ARG A O 1
ATOM 1487 N N . ARG A 1 197 ? 4.734 -22.812 -17.641 1 82.62 197 ARG A N 1
ATOM 1488 C CA . ARG A 1 197 ? 3.963 -24.047 -17.703 1 82.62 197 ARG A CA 1
ATOM 1489 C C . ARG A 1 197 ? 4.172 -24.766 -19.031 1 82.62 197 ARG A C 1
ATOM 1491 O O . ARG A 1 197 ? 4.461 -24.125 -20.047 1 82.62 197 ARG A O 1
ATOM 1498 N N . MET B 1 1 ? -39.125 25.766 3.395 1 45.31 1 MET B N 1
ATOM 1499 C CA . MET B 1 1 ? -39.5 24.469 2.824 1 45.31 1 MET B CA 1
ATOM 1500 C C . MET B 1 1 ? -38.375 23.453 3 1 45.31 1 MET B C 1
ATOM 1502 O O . MET B 1 1 ? -37.188 23.812 2.969 1 45.31 1 MET B O 1
ATOM 1506 N N . PRO B 1 2 ? -38.75 22.344 3.666 1 54.12 2 PRO B N 1
ATOM 1507 C CA . PRO B 1 2 ? -37.688 21.344 3.854 1 54.12 2 PRO B CA 1
ATOM 1508 C C . PRO B 1 2 ? -36.938 21.016 2.562 1 54.12 2 PRO B C 1
ATOM 1510 O O . PRO B 1 2 ? -37.562 20.953 1.493 1 54.12 2 PRO B O 1
ATOM 1513 N N . ARG B 1 3 ? -35.812 21.562 2.51 1 58.75 3 ARG B N 1
ATOM 1514 C CA . ARG B 1 3 ? -35.031 21.297 1.299 1 58.75 3 ARG B CA 1
ATOM 1515 C C . ARG B 1 3 ? -35.188 19.859 0.842 1 58.75 3 ARG B C 1
ATOM 1517 O O . ARG B 1 3 ? -35.125 18.922 1.655 1 58.75 3 ARG B O 1
ATOM 1524 N N . PRO B 1 4 ? -35.469 19.609 -0.427 1 61.38 4 PRO B N 1
ATOM 1525 C CA . PRO B 1 4 ? -35.688 18.25 -0.931 1 61.38 4 PRO B CA 1
ATOM 1526 C C . PRO B 1 4 ? -34.531 17.312 -0.645 1 61.38 4 PRO B C 1
ATOM 1528 O O . PRO B 1 4 ? -33.375 17.75 -0.609 1 61.38 4 PRO B O 1
ATOM 1531 N N . ARG B 1 5 ? -34.844 16.125 -0.163 1 65 5 ARG B N 1
ATOM 1532 C CA . ARG B 1 5 ? -33.938 15.055 0.218 1 65 5 ARG B CA 1
ATOM 1533 C C . ARG B 1 5 ? -32.812 14.898 -0.802 1 65 5 ARG B C 1
ATOM 1535 O O . ARG B 1 5 ? -31.672 14.633 -0.435 1 65 5 ARG B O 1
ATOM 1542 N N . THR B 1 6 ? -33.125 15.211 -2.014 1 71.38 6 THR B N 1
ATOM 1543 C CA . THR B 1 6 ? -32.156 15.062 -3.098 1 71.38 6 THR B CA 1
ATOM 1544 C C . THR B 1 6 ? -31.094 16.156 -3.023 1 71.38 6 THR B C 1
ATOM 1546 O O . THR B 1 6 ? -29.906 15.898 -3.273 1 71.38 6 THR B O 1
ATOM 1549 N N . HIS B 1 7 ? -31.516 17.297 -2.723 1 71.12 7 HIS B N 1
ATOM 1550 C CA . HIS B 1 7 ? -30.578 18.406 -2.59 1 71.12 7 HIS B CA 1
ATOM 1551 C C . HIS B 1 7 ? -29.594 18.156 -1.454 1 71.12 7 HIS B C 1
ATOM 1553 O O . HIS B 1 7 ? -28.391 18.406 -1.607 1 71.12 7 HIS B O 1
ATOM 1559 N N . ASP B 1 8 ? -30.125 17.484 -0.523 1 82.31 8 ASP B N 1
ATOM 1560 C CA . ASP B 1 8 ? -29.297 17.203 0.639 1 82.31 8 ASP B CA 1
ATOM 1561 C C . ASP B 1 8 ? -28.25 16.125 0.315 1 82.31 8 ASP B C 1
ATOM 1563 O O . ASP B 1 8 ? -27.094 16.234 0.711 1 82.31 8 ASP B O 1
ATOM 1567 N N . GLU B 1 9 ? -28.734 15.227 -0.544 1 89.25 9 GLU B N 1
ATOM 1568 C CA . GLU B 1 9 ? -27.812 14.141 -0.863 1 89.25 9 GLU B CA 1
ATOM 1569 C C . GLU B 1 9 ? -26.703 14.617 -1.801 1 89.25 9 GLU B C 1
ATOM 1571 O O . GLU B 1 9 ? -25.547 14.227 -1.649 1 89.25 9 GLU B O 1
ATOM 1576 N N . ASN B 1 10 ? -27.031 15.477 -2.691 1 92.94 10 ASN B N 1
ATOM 1577 C CA . ASN B 1 10 ? -26.031 16.047 -3.59 1 92.94 10 ASN B CA 1
ATOM 1578 C C . ASN B 1 10 ? -25 16.875 -2.832 1 92.94 10 ASN B C 1
ATOM 1580 O O . ASN B 1 10 ? -23.812 16.781 -3.096 1 92.94 10 ASN B O 1
ATOM 1584 N N . LEU B 1 11 ? -25.531 17.641 -1.949 1 94.44 11 LEU B N 1
ATOM 1585 C CA . LEU B 1 11 ? -24.641 18.453 -1.134 1 94.44 11 LEU B CA 1
ATOM 1586 C C . LEU B 1 11 ? -23.75 17.578 -0.268 1 94.44 11 LEU B C 1
ATOM 1588 O O . LEU B 1 11 ? -22.547 17.844 -0.132 1 94.44 11 LEU B O 1
ATOM 1592 N N . ARG B 1 12 ? -24.328 16.562 0.283 1 95.31 12 ARG B N 1
ATOM 1593 C CA . ARG B 1 12 ? -23.578 15.617 1.1 1 95.31 12 ARG B CA 1
ATOM 1594 C C . ARG B 1 12 ? -22.391 15.039 0.322 1 95.31 12 ARG B C 1
ATOM 1596 O O . ARG B 1 12 ? -21.266 15.031 0.809 1 95.31 12 ARG B O 1
ATOM 1603 N N . LEU B 1 13 ? -22.703 14.625 -0.888 1 95.25 13 LEU B N 1
ATOM 1604 C CA . LEU B 1 13 ? -21.672 13.992 -1.709 1 95.25 13 LEU B CA 1
ATOM 1605 C C . LEU B 1 13 ? -20.609 15.008 -2.121 1 95.25 13 LEU B C 1
ATOM 1607 O O . LEU B 1 13 ? -19.422 14.688 -2.15 1 95.25 13 LEU B O 1
ATOM 1611 N N . LYS B 1 14 ? -21 16.172 -2.412 1 95.75 14 LYS B N 1
ATOM 1612 C CA . LYS B 1 14 ? -20.062 17.234 -2.76 1 95.75 14 LYS B CA 1
ATOM 1613 C C . LYS B 1 14 ? -19.109 17.531 -1.599 1 95.75 14 LYS B C 1
ATOM 1615 O O . LYS B 1 14 ? -17.906 17.719 -1.801 1 95.75 14 LYS B O 1
ATOM 1620 N N . LEU B 1 15 ? -19.719 17.578 -0.451 1 96.38 15 LEU B N 1
ATOM 1621 C CA . LEU B 1 15 ? -18.938 17.844 0.748 1 96.38 15 LEU B CA 1
ATOM 1622 C C . LEU B 1 15 ? -17.953 16.719 1.021 1 96.38 15 LEU B C 1
ATOM 1624 O O . LEU B 1 15 ? -16.797 16.969 1.354 1 96.38 15 LEU B O 1
ATOM 1628 N N . LEU B 1 16 ? -18.406 15.508 0.819 1 96.25 16 LEU B N 1
ATOM 1629 C CA . LEU B 1 16 ? -17.531 14.359 1.031 1 96.25 16 LEU B CA 1
ATOM 1630 C C . LEU B 1 16 ? -16.391 14.344 0.024 1 96.25 16 LEU B C 1
ATOM 1632 O O . LEU B 1 16 ? -15.227 14.125 0.394 1 96.25 16 LEU B O 1
ATOM 1636 N N . ASP B 1 17 ? -16.688 14.641 -1.209 1 95.69 17 ASP B N 1
ATOM 1637 C CA . ASP B 1 17 ? -15.664 14.664 -2.25 1 95.69 17 ASP B CA 1
ATOM 1638 C C . ASP B 1 17 ? -14.617 15.734 -1.964 1 95.69 17 ASP B C 1
ATOM 1640 O O . ASP B 1 17 ? -13.414 15.461 -2.021 1 95.69 17 ASP B O 1
ATOM 1644 N N . ARG B 1 18 ? -15.062 16.859 -1.569 1 95.5 18 ARG B N 1
ATOM 1645 C CA . ARG B 1 18 ? -14.148 17.969 -1.291 1 95.5 18 ARG B CA 1
ATOM 1646 C C . ARG B 1 18 ? -13.312 17.688 -0.046 1 95.5 18 ARG B C 1
ATOM 1648 O O . ARG B 1 18 ? -12.117 17.984 -0.015 1 95.5 18 ARG B O 1
ATOM 1655 N N . ALA B 1 19 ? -13.961 17.141 0.965 1 95.38 19 ALA B N 1
ATOM 1656 C CA . ALA B 1 19 ? -13.242 16.781 2.182 1 95.38 19 ALA B CA 1
ATOM 1657 C C . ALA B 1 19 ? -12.141 15.766 1.884 1 95.38 19 ALA B C 1
ATOM 1659 O O . ALA B 1 19 ? -11.016 15.898 2.375 1 95.38 19 ALA B O 1
ATOM 1660 N N . GLY B 1 20 ? -12.453 14.758 1.074 1 93.44 20 GLY B N 1
ATOM 1661 C CA . GLY B 1 20 ? -11.461 13.773 0.67 1 93.44 20 GLY B CA 1
ATOM 1662 C C . GLY B 1 20 ? -10.273 14.375 -0.056 1 93.44 20 GLY B C 1
ATOM 1663 O O . GLY B 1 20 ? -9.133 14.008 0.201 1 93.44 20 GLY B O 1
ATOM 1664 N N . GLU B 1 21 ? -10.578 15.312 -0.897 1 92.31 21 GLU B N 1
ATOM 1665 C CA . GLU B 1 21 ? -9.531 16.016 -1.636 1 92.31 21 GLU B CA 1
ATOM 1666 C C . GLU B 1 21 ? -8.617 16.797 -0.692 1 92.31 21 GLU B C 1
ATOM 1668 O O . GLU B 1 21 ? -7.395 16.75 -0.833 1 92.31 21 GLU B O 1
ATOM 1673 N N . LEU B 1 22 ? -9.219 17.453 0.263 1 90 22 LEU B N 1
ATOM 1674 C CA . LEU B 1 22 ? -8.461 18.281 1.206 1 90 22 LEU B CA 1
ATOM 1675 C C . LEU B 1 22 ? -7.535 17.406 2.055 1 90 22 LEU B C 1
ATOM 1677 O O . LEU B 1 22 ? -6.348 17.719 2.199 1 90 22 LEU B O 1
ATOM 1681 N N . ILE B 1 23 ? -8.062 16.312 2.527 1 88 23 ILE B N 1
ATOM 1682 C CA . ILE B 1 23 ? -7.281 15.438 3.393 1 88 23 ILE B CA 1
ATOM 1683 C C . ILE B 1 23 ? -6.156 14.789 2.59 1 88 23 ILE B C 1
ATOM 1685 O O . ILE B 1 23 ? -5.023 14.695 3.066 1 88 23 ILE B O 1
ATOM 1689 N N . SER B 1 24 ? -6.504 14.406 1.398 1 83.69 24 SER B N 1
ATOM 1690 C CA . SER B 1 24 ? -5.523 13.727 0.555 1 83.69 24 SER B CA 1
ATOM 1691 C C . SER B 1 24 ? -4.398 14.664 0.147 1 83.69 24 SER B C 1
ATOM 1693 O O . SER B 1 24 ? -3.234 14.266 0.091 1 83.69 24 SER B O 1
ATOM 1695 N N . ALA B 1 25 ? -4.691 15.867 -0.098 1 79.06 25 ALA B N 1
ATOM 1696 C CA . ALA B 1 25 ? -3.721 16.828 -0.606 1 79.06 25 ALA B CA 1
ATOM 1697 C C . ALA B 1 25 ? -2.881 17.422 0.527 1 79.06 25 ALA B C 1
ATOM 1699 O O . ALA B 1 25 ? -1.661 17.547 0.399 1 79.06 25 ALA B O 1
ATOM 1700 N N . ASP B 1 26 ? -3.605 17.656 1.68 1 78 26 ASP B N 1
ATOM 1701 C CA . ASP B 1 26 ? -2.924 18.5 2.668 1 78 26 ASP B CA 1
ATOM 1702 C C . ASP B 1 26 ? -2.961 17.844 4.051 1 78 26 ASP B C 1
ATOM 1704 O O . ASP B 1 26 ? -2.498 18.438 5.027 1 78 26 ASP B O 1
ATOM 1708 N N . GLY B 1 27 ? -3.479 16.641 4.102 1 79.38 27 GLY B N 1
ATOM 1709 C CA . GLY B 1 27 ? -3.561 15.961 5.383 1 79.38 27 GLY B CA 1
ATOM 1710 C C . GLY B 1 27 ? -4.785 16.344 6.188 1 79.38 27 GLY B C 1
ATOM 1711 O O . GLY B 1 27 ? -5.508 17.266 5.824 1 79.38 27 GLY B O 1
ATOM 1712 N N . PRO B 1 28 ? -5.016 15.703 7.285 1 81.19 28 PRO B N 1
ATOM 1713 C CA . PRO B 1 28 ? -6.254 15.859 8.055 1 81.19 28 PRO B CA 1
ATOM 1714 C C . PRO B 1 28 ? -6.383 17.234 8.695 1 81.19 28 PRO B C 1
ATOM 1716 O O . PRO B 1 28 ? -7.496 17.719 8.914 1 81.19 28 PRO B O 1
ATOM 1719 N N . LYS B 1 29 ? -5.297 17.797 9.016 1 81.5 29 LYS B N 1
ATOM 1720 C CA . LYS B 1 29 ? -5.324 19.109 9.664 1 81.5 29 LYS B CA 1
ATOM 1721 C C . LYS B 1 29 ? -5.836 20.188 8.703 1 81.5 29 LYS B C 1
ATOM 1723 O O . LYS B 1 29 ? -6.234 21.266 9.133 1 81.5 29 LYS B O 1
ATOM 1728 N N . ALA B 1 30 ? -5.832 19.844 7.496 1 83.31 30 ALA B N 1
ATOM 1729 C CA . ALA B 1 30 ? -6.316 20.781 6.492 1 83.31 30 ALA B CA 1
ATOM 1730 C C . ALA B 1 30 ? -7.84 20.797 6.449 1 83.31 30 ALA B C 1
ATOM 1732 O O . ALA B 1 30 ? -8.438 21.703 5.859 1 83.31 30 ALA B O 1
ATOM 1733 N N . LEU B 1 31 ? -8.422 19.812 7.023 1 89.12 31 LEU B N 1
ATOM 1734 C CA . LEU B 1 31 ? -9.875 19.75 7.027 1 89.12 31 LEU B CA 1
ATOM 1735 C C . LEU B 1 31 ? -10.461 20.703 8.062 1 89.12 31 LEU B C 1
ATOM 1737 O O . LEU B 1 31 ? -10.266 20.516 9.266 1 89.12 31 LEU B O 1
ATOM 1741 N N . SER B 1 32 ? -10.984 21.766 7.605 1 92.88 32 SER B N 1
ATOM 1742 C CA . SER B 1 32 ? -11.773 22.719 8.383 1 92.88 32 SER B CA 1
ATOM 1743 C C . SER B 1 32 ? -13.211 22.766 7.891 1 92.88 32 SER B C 1
ATOM 1745 O O . SER B 1 32 ? -13.461 22.953 6.695 1 92.88 32 SER B O 1
ATOM 1747 N N . LEU B 1 33 ? -14.117 22.656 8.82 1 95.12 33 LEU B N 1
ATOM 1748 C CA . LEU B 1 33 ? -15.523 22.656 8.414 1 95.12 33 LEU B CA 1
ATOM 1749 C C . LEU B 1 33 ? -15.922 24 7.809 1 95.12 33 LEU B C 1
ATOM 1751 O O . LEU B 1 33 ? -16.719 24.047 6.867 1 95.12 33 LEU B O 1
ATOM 1755 N N . ARG B 1 34 ? -15.359 25.031 8.383 1 95 34 ARG B N 1
ATOM 1756 C CA . ARG B 1 34 ? -15.641 26.359 7.84 1 95 34 ARG B CA 1
ATOM 1757 C C . ARG B 1 34 ? -15.086 26.5 6.426 1 95 34 ARG B C 1
ATOM 1759 O O . ARG B 1 34 ? -15.789 26.984 5.527 1 95 34 ARG B O 1
ATOM 1766 N N . LYS B 1 35 ? -13.906 26.062 6.219 1 94.44 35 LYS B N 1
ATOM 1767 C CA . LYS B 1 35 ? -13.289 26.125 4.895 1 94.44 35 LYS B CA 1
ATOM 1768 C C . LYS B 1 35 ? -14.008 25.203 3.908 1 94.44 35 LYS B C 1
ATOM 1770 O O . LYS B 1 35 ? -14.234 25.578 2.754 1 94.44 35 LYS B O 1
ATOM 1775 N N . LEU B 1 36 ? -14.352 24.047 4.363 1 96.25 36 LEU B N 1
ATOM 1776 C CA . LEU B 1 36 ? -15.07 23.078 3.533 1 96.25 36 LEU B CA 1
ATOM 1777 C C . LEU B 1 36 ? -16.406 23.672 3.057 1 96.25 36 LEU B C 1
ATOM 1779 O O . LEU B 1 36 ? -16.734 23.562 1.876 1 96.25 36 LEU B O 1
ATOM 1783 N N . ALA B 1 37 ? -17.109 24.25 3.965 1 96.75 37 ALA B N 1
ATOM 1784 C CA . ALA B 1 37 ? -18.375 24.875 3.635 1 96.75 37 ALA B CA 1
ATOM 1785 C C . ALA B 1 37 ? -18.188 25.969 2.578 1 96.75 37 ALA B C 1
ATOM 1787 O O . ALA B 1 37 ? -18.938 26.016 1.595 1 96.75 37 ALA B O 1
ATOM 1788 N N . ALA B 1 38 ? -17.172 26.734 2.781 1 96.56 38 ALA B N 1
ATOM 1789 C CA . ALA B 1 38 ? -16.859 27.828 1.851 1 96.56 38 ALA B CA 1
ATOM 1790 C C . ALA B 1 38 ? -16.5 27.281 0.471 1 96.56 38 ALA B C 1
ATOM 1792 O O . ALA B 1 38 ? -16.984 27.797 -0.547 1 96.56 38 ALA B O 1
ATOM 1793 N N . ASP B 1 39 ? -15.75 26.25 0.421 1 95.25 39 ASP B N 1
ATOM 1794 C CA . ASP B 1 39 ? -15.312 25.641 -0.83 1 95.25 39 ASP B CA 1
ATOM 1795 C C . ASP B 1 39 ? -16.5 25.141 -1.65 1 95.25 39 ASP B C 1
ATOM 1797 O O . ASP B 1 39 ? -16.453 25.156 -2.883 1 95.25 39 ASP B O 1
ATOM 1801 N N . VAL B 1 40 ? -17.531 24.688 -0.941 1 96 40 VAL B N 1
ATOM 1802 C CA . VAL B 1 40 ? -18.641 24.016 -1.615 1 96 40 VAL B CA 1
ATOM 1803 C C . VAL B 1 40 ? -19.812 24.984 -1.753 1 96 40 VAL B C 1
ATOM 1805 O O . VAL B 1 40 ? -20.828 24.656 -2.363 1 96 40 VAL B O 1
ATOM 1808 N N . GLY B 1 41 ? -19.656 26.156 -1.221 1 96.25 41 GLY B N 1
ATOM 1809 C CA . GLY B 1 41 ? -20.672 27.188 -1.365 1 96.25 41 GLY B CA 1
ATOM 1810 C C . GLY B 1 41 ? -21.875 26.953 -0.483 1 96.25 41 GLY B C 1
ATOM 1811 O O . GLY B 1 41 ? -23.016 27.109 -0.929 1 96.25 41 GLY B O 1
ATOM 1812 N N . THR B 1 42 ? -21.672 26.453 0.734 1 96.12 42 THR B N 1
ATOM 1813 C CA . THR B 1 42 ? -22.734 26.25 1.707 1 96.12 42 THR B CA 1
ATOM 1814 C C . THR B 1 42 ? -22.359 26.844 3.057 1 96.12 42 THR B C 1
ATOM 1816 O O . THR B 1 42 ? -21.359 27.547 3.17 1 96.12 42 THR B O 1
ATOM 1819 N N . SER B 1 43 ? -23.219 26.688 4.043 1 95.25 43 SER B N 1
ATOM 1820 C CA . SER B 1 43 ? -22.953 27.25 5.367 1 95.25 43 SER B CA 1
ATOM 1821 C C . SER B 1 43 ? -22.312 26.203 6.281 1 95.25 43 SER B C 1
ATOM 1823 O O . SER B 1 43 ? -22.516 25 6.098 1 95.25 43 SER B O 1
ATOM 1825 N N . THR B 1 44 ? -21.5 26.734 7.184 1 94.88 44 THR B N 1
ATOM 1826 C CA . THR B 1 44 ? -20.953 25.844 8.195 1 94.88 44 THR B CA 1
ATOM 1827 C C . THR B 1 44 ? -22.062 25.125 8.961 1 94.88 44 THR B C 1
ATOM 1829 O O . THR B 1 44 ? -21.922 23.953 9.32 1 94.88 44 THR B O 1
ATOM 1832 N N . THR B 1 45 ? -23.156 25.781 9.188 1 94.69 45 THR B N 1
ATOM 1833 C CA . THR B 1 45 ? -24.312 25.219 9.852 1 94.69 45 THR B CA 1
ATOM 1834 C C . THR B 1 45 ? -24.844 24.016 9.07 1 94.69 45 THR B C 1
ATOM 1836 O O . THR B 1 45 ? -25.188 22.984 9.656 1 94.69 45 THR B O 1
ATOM 1839 N N . ALA B 1 46 ? -24.875 24.141 7.812 1 94.44 46 ALA B N 1
ATOM 1840 C CA . ALA B 1 46 ? -25.344 23.047 6.957 1 94.44 46 ALA B CA 1
ATOM 1841 C C . ALA B 1 46 ? -24.422 21.828 7.078 1 94.44 46 ALA B C 1
ATOM 1843 O O . ALA B 1 46 ? -24.906 20.688 7.094 1 94.44 46 ALA B O 1
ATOM 1844 N N . VAL B 1 47 ? -23.109 22.047 7.133 1 95.19 47 VAL B N 1
ATOM 1845 C CA . VAL B 1 47 ? -22.141 20.953 7.273 1 95.19 47 VAL B CA 1
ATOM 1846 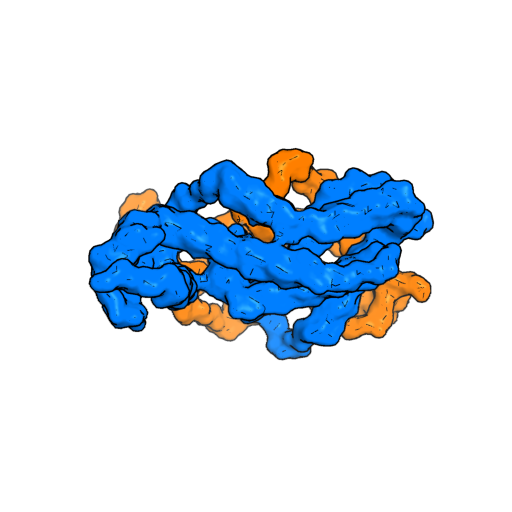C C . VAL B 1 47 ? -22.359 20.234 8.602 1 95.19 47 VAL B C 1
ATOM 1848 O O . VAL B 1 47 ? -22.422 19 8.656 1 95.19 47 VAL B O 1
ATOM 1851 N N . TYR B 1 48 ? -22.562 21.047 9.664 1 94.31 48 TYR B N 1
ATOM 1852 C CA . TYR B 1 48 ? -22.828 20.484 10.984 1 94.31 48 TYR B CA 1
ATOM 1853 C C . TYR B 1 48 ? -24.125 19.703 11 1 94.31 48 TYR B C 1
ATOM 1855 O O . TYR B 1 48 ? -24.234 18.672 11.664 1 94.31 48 TYR B O 1
ATOM 1863 N N . SER B 1 49 ? -25.016 20.203 10.289 1 94.06 49 SER B N 1
ATOM 1864 C CA . SER B 1 49 ? -26.312 19.547 10.234 1 94.06 49 SER B CA 1
ATOM 1865 C C . SER B 1 49 ? -26.219 18.203 9.523 1 94.06 49 SER B C 1
ATOM 1867 O O . SER B 1 49 ? -26.859 17.234 9.938 1 94.06 49 SER B O 1
ATOM 1869 N N . LEU B 1 50 ? -25.422 18.156 8.516 1 94.69 50 LEU B N 1
ATOM 1870 C CA . LEU B 1 50 ? -25.297 16.938 7.711 1 94.69 50 LEU B CA 1
ATOM 1871 C C . LEU B 1 50 ? -24.422 15.906 8.414 1 94.69 50 LEU B C 1
ATOM 1873 O O . LEU B 1 50 ? -24.672 14.703 8.328 1 94.69 50 LEU B O 1
ATOM 1877 N N . PHE B 1 51 ? -23.344 16.312 9.133 1 94.62 51 PHE B N 1
ATOM 1878 C CA . PHE B 1 51 ? -22.344 15.352 9.594 1 94.62 51 PHE B CA 1
ATOM 1879 C C . PHE B 1 51 ? -22.141 15.469 11.102 1 94.62 51 PHE B C 1
ATOM 1881 O O . PHE B 1 51 ? -21.656 14.531 11.734 1 94.62 51 PHE B O 1
ATOM 1888 N N . GLY B 1 52 ? -22.547 16.625 11.656 1 91.38 52 GLY B N 1
ATOM 1889 C CA . GLY B 1 52 ? -22.25 16.906 13.047 1 91.38 52 GLY B CA 1
ATOM 1890 C C . GLY B 1 52 ? -20.922 17.609 13.25 1 91.38 52 GLY B C 1
ATOM 1891 O O . GLY B 1 52 ? -20.875 18.828 13.438 1 91.38 52 GLY B O 1
ATOM 1892 N N . GLY B 1 53 ? -19.719 16.812 13.219 1 90.88 53 GLY B N 1
ATOM 1893 C CA . GLY B 1 53 ? -18.391 17.359 13.398 1 90.88 53 GLY B CA 1
ATOM 1894 C C . GLY B 1 53 ? -17.344 16.703 12.516 1 90.88 53 GLY B C 1
ATOM 1895 O O . GLY B 1 53 ? -17.688 15.938 11.609 1 90.88 53 GLY B O 1
ATOM 1896 N N . LYS B 1 54 ? -16.172 17.125 12.797 1 91.06 54 LYS B N 1
ATOM 1897 C CA . LYS B 1 54 ? -15.055 16.656 11.977 1 91.06 54 LYS B CA 1
ATOM 1898 C C . LYS B 1 54 ? -14.914 15.133 12.039 1 91.06 54 LYS B C 1
ATOM 1900 O O . LYS B 1 54 ? -14.727 14.484 11.008 1 91.06 54 LYS B O 1
ATOM 1905 N N . THR B 1 55 ? -15.078 14.625 13.234 1 89.62 55 THR B N 1
ATOM 1906 C CA . THR B 1 55 ? -14.953 13.188 13.414 1 89.62 55 THR B CA 1
ATOM 1907 C C . THR B 1 55 ? -16.031 12.453 12.625 1 89.62 55 THR B C 1
ATOM 1909 O O . THR B 1 55 ? -15.758 11.453 11.961 1 89.62 55 THR B O 1
ATOM 1912 N N . ASP B 1 56 ? -17.188 12.977 12.664 1 93.25 56 ASP B N 1
ATOM 1913 C CA . ASP B 1 56 ? -18.297 12.367 11.953 1 93.25 56 ASP B CA 1
ATOM 1914 C C . ASP B 1 56 ? -18.141 12.492 10.445 1 93.25 56 ASP B C 1
ATOM 1916 O O . ASP B 1 56 ? -18.562 11.617 9.688 1 93.25 56 ASP B O 1
ATOM 1920 N N . LEU B 1 57 ? -17.656 13.617 10.062 1 94.56 57 LEU B N 1
ATOM 1921 C CA . LEU B 1 57 ? -17.391 13.812 8.648 1 94.56 57 LEU B CA 1
ATOM 1922 C C . LEU B 1 57 ? -16.375 12.789 8.141 1 94.56 57 LEU B C 1
ATOM 1924 O O . LEU B 1 57 ? -16.562 12.211 7.062 1 94.56 57 LEU B O 1
ATOM 1928 N N . VAL B 1 58 ? -15.367 12.523 8.883 1 93.44 58 VAL B N 1
ATOM 1929 C CA . VAL B 1 58 ? -14.352 11.539 8.5 1 93.44 58 VAL B CA 1
ATOM 1930 C C . VAL B 1 58 ? -14.977 10.148 8.445 1 93.44 58 VAL B C 1
ATOM 1932 O O . VAL B 1 58 ? -14.703 9.375 7.523 1 93.44 58 VAL B O 1
ATOM 1935 N N . SER B 1 59 ? -15.789 9.867 9.43 1 94.06 59 SER B N 1
ATOM 1936 C CA . SER B 1 59 ? -16.5 8.594 9.43 1 94.06 59 SER B CA 1
ATOM 1937 C C . SER B 1 59 ? -17.359 8.445 8.188 1 94.06 59 SER B C 1
ATOM 1939 O O . SER B 1 59 ? -17.422 7.367 7.582 1 94.06 59 SER B O 1
ATOM 1941 N N . ALA B 1 60 ? -17.969 9.5 7.844 1 95 60 ALA B N 1
ATOM 1942 C CA . ALA B 1 60 ? -18.812 9.492 6.652 1 95 60 ALA B CA 1
ATOM 1943 C C . ALA B 1 60 ? -17.984 9.289 5.391 1 95 60 ALA B C 1
ATOM 1945 O O . ALA B 1 60 ? -18.422 8.609 4.457 1 95 60 ALA B O 1
ATOM 1946 N N . LEU B 1 61 ? -16.844 9.875 5.305 1 95 61 LEU B N 1
ATOM 1947 C CA . LEU B 1 61 ? -15.922 9.68 4.191 1 95 61 LEU B CA 1
ATOM 1948 C C . LEU B 1 61 ? -15.547 8.203 4.055 1 95 61 LEU B C 1
ATOM 1950 O O . LEU B 1 61 ? -15.602 7.648 2.959 1 95 61 LEU B O 1
ATOM 1954 N N . PHE B 1 62 ? -15.211 7.656 5.16 1 95.06 62 PHE B N 1
ATOM 1955 C CA . PHE B 1 62 ? -14.828 6.25 5.207 1 95.06 62 PHE B CA 1
ATOM 1956 C C . PHE B 1 62 ? -15.969 5.363 4.715 1 95.06 62 PHE B C 1
ATOM 1958 O O . PHE B 1 62 ? -15.773 4.527 3.83 1 95.06 62 PHE B O 1
ATOM 1965 N N . SER B 1 63 ? -17.109 5.633 5.219 1 95.94 63 SER B N 1
ATOM 1966 C CA . SER B 1 63 ? -18.297 4.863 4.84 1 95.94 63 SER B CA 1
ATOM 1967 C C . SER B 1 63 ? -18.609 5.035 3.357 1 95.94 63 SER B C 1
ATOM 1969 O O . SER B 1 63 ? -18.938 4.062 2.67 1 95.94 63 SER B O 1
ATOM 1971 N N . GLU B 1 64 ? -18.547 6.223 2.918 1 96.19 64 GLU B N 1
ATOM 1972 C CA . GLU B 1 64 ? -18.844 6.5 1.514 1 96.19 64 GLU B CA 1
ATOM 1973 C C . GLU B 1 64 ? -17.828 5.812 0.597 1 96.19 64 GLU B C 1
ATOM 1975 O O . GLU B 1 64 ? -18.203 5.285 -0.455 1 96.19 64 GLU B O 1
ATOM 1980 N N . GLY B 1 65 ? -16.578 5.812 0.973 1 96.44 65 GLY B N 1
ATOM 1981 C CA . GLY B 1 65 ? -15.555 5.098 0.222 1 96.44 65 GLY B CA 1
ATOM 1982 C C . GLY B 1 65 ? -15.875 3.629 0.028 1 96.44 65 GLY B C 1
ATOM 1983 O O . GLY B 1 65 ? -15.867 3.131 -1.1 1 96.44 65 GLY B O 1
ATOM 1984 N N . PHE B 1 66 ? -16.234 2.979 1.06 1 97.12 66 PHE B N 1
ATOM 1985 C CA . PHE B 1 66 ? -16.516 1.549 0.983 1 97.12 66 PHE B CA 1
ATOM 1986 C C . PHE B 1 66 ? -17.859 1.292 0.301 1 97.12 66 PHE B C 1
ATOM 1988 O O . PHE B 1 66 ? -18.047 0.258 -0.344 1 97.12 66 PHE B O 1
ATOM 1995 N N . ARG B 1 67 ? -18.797 2.256 0.471 1 96.69 67 ARG B N 1
ATOM 1996 C CA . ARG B 1 67 ? -20.062 2.109 -0.26 1 96.69 67 ARG B CA 1
ATOM 1997 C C . ARG B 1 67 ? -19.812 2.082 -1.766 1 96.69 67 ARG B C 1
ATOM 1999 O O . ARG B 1 67 ? -20.266 1.169 -2.457 1 96.69 67 ARG B O 1
ATOM 2006 N N . ARG B 1 68 ? -19.094 3.039 -2.283 1 97.12 68 ARG B N 1
ATOM 2007 C CA . ARG B 1 68 ? -18.766 3.105 -3.705 1 97.12 68 ARG B CA 1
ATOM 2008 C C . ARG B 1 68 ? -17.953 1.89 -4.141 1 97.12 68 ARG B C 1
ATOM 2010 O O . ARG B 1 68 ? -18.234 1.293 -5.184 1 97.12 68 ARG B O 1
ATOM 2017 N N . PHE B 1 69 ? -16.984 1.51 -3.336 1 97.94 69 PHE B N 1
ATOM 2018 C CA . PHE B 1 69 ? -16.141 0.346 -3.578 1 97.94 69 PHE B CA 1
ATOM 2019 C C . PHE B 1 69 ? -16.984 -0.924 -3.654 1 97.94 69 PHE B C 1
ATOM 2021 O O . PHE B 1 69 ? -16.828 -1.719 -4.586 1 97.94 69 PHE B O 1
ATOM 2028 N N . GLY B 1 70 ? -17.875 -1.086 -2.697 1 97.5 70 GLY B N 1
ATOM 2029 C CA . GLY B 1 70 ? -18.734 -2.256 -2.645 1 97.5 70 GLY B CA 1
ATOM 2030 C C . GLY B 1 70 ? -19.641 -2.387 -3.855 1 97.5 70 GLY B C 1
ATOM 2031 O O . GLY B 1 70 ? -19.875 -3.494 -4.348 1 97.5 70 GLY B O 1
ATOM 2032 N N . LEU B 1 71 ? -20.125 -1.243 -4.324 1 97 71 LEU B N 1
ATOM 2033 C CA . LEU B 1 71 ? -20.984 -1.245 -5.5 1 97 71 LEU B CA 1
ATOM 2034 C C . LEU B 1 71 ? -20.234 -1.77 -6.723 1 97 71 LEU B C 1
ATOM 2036 O O . LEU B 1 71 ? -20.781 -2.576 -7.484 1 97 71 LEU B O 1
ATOM 2040 N N . ARG B 1 72 ? -19.016 -1.402 -6.895 1 97.31 72 ARG B N 1
ATOM 2041 C CA . ARG B 1 72 ? -18.234 -1.862 -8.031 1 97.31 72 ARG B CA 1
ATOM 2042 C C . ARG B 1 72 ? -17.891 -3.346 -7.902 1 97.31 72 ARG B C 1
ATOM 2044 O O . ARG B 1 72 ? -18.016 -4.102 -8.867 1 97.31 72 ARG B O 1
ATOM 2051 N N . MET B 1 73 ? -17.547 -3.781 -6.703 1 97.88 73 MET B N 1
ATOM 2052 C CA . MET B 1 73 ? -17.172 -5.172 -6.484 1 97.88 73 MET B CA 1
ATOM 2053 C C . MET B 1 73 ? -18.359 -6.105 -6.668 1 97.88 73 MET B C 1
ATOM 2055 O O . MET B 1 73 ? -18.234 -7.16 -7.293 1 97.88 73 MET B O 1
ATOM 2059 N N . SER B 1 74 ? -19.516 -5.656 -6.156 1 97.25 74 SER B N 1
ATOM 2060 C CA . SER B 1 74 ? -20.703 -6.504 -6.23 1 97.25 74 SER B CA 1
ATOM 2061 C C . SER B 1 74 ? -21.266 -6.547 -7.648 1 97.25 74 SER B C 1
ATOM 2063 O O . SER B 1 74 ? -22.047 -7.445 -7.984 1 97.25 74 SER B O 1
ATOM 2065 N N . GLY B 1 75 ? -20.859 -5.586 -8.445 1 97.5 75 GLY B N 1
ATOM 2066 C CA . GLY B 1 75 ? -21.359 -5.512 -9.805 1 97.5 75 GLY B CA 1
ATOM 2067 C C . GLY B 1 75 ? -20.609 -6.422 -10.766 1 97.5 75 GLY B C 1
ATOM 2068 O O . GLY B 1 75 ? -21 -6.566 -11.922 1 97.5 75 GLY B O 1
ATOM 2069 N N . VAL B 1 76 ? -19.547 -7.094 -10.32 1 98.5 76 VAL B N 1
ATOM 2070 C CA . VAL B 1 76 ? -18.75 -7.961 -11.18 1 98.5 76 VAL B CA 1
ATOM 2071 C C . VAL B 1 76 ? -19.516 -9.242 -11.484 1 98.5 76 VAL B C 1
ATOM 2073 O O . VAL B 1 76 ? -20 -9.914 -10.57 1 98.5 76 VAL B O 1
ATOM 2076 N N . THR B 1 77 ? -19.672 -9.531 -12.773 1 98.25 77 THR B N 1
ATOM 2077 C CA . THR B 1 77 ? -20.25 -10.805 -13.18 1 98.25 77 THR B CA 1
ATOM 2078 C C . THR B 1 77 ? -19.203 -11.922 -13.125 1 98.25 77 THR B C 1
ATOM 2080 O O . THR B 1 77 ? -18.203 -11.883 -13.859 1 98.25 77 THR B O 1
ATOM 2083 N N . LEU B 1 78 ? -19.484 -12.836 -12.281 1 97.94 78 LEU B N 1
ATOM 2084 C CA . LEU B 1 78 ? -18.562 -13.953 -12.117 1 97.94 78 LEU B CA 1
ATOM 2085 C C . LEU B 1 78 ? -18.859 -15.047 -13.141 1 97.94 78 LEU B C 1
ATOM 2087 O O . LEU B 1 78 ? -20 -15.25 -13.531 1 97.94 78 LEU B O 1
ATOM 2091 N N . THR B 1 79 ? -17.859 -15.781 -13.586 1 98.25 79 THR B N 1
ATOM 2092 C CA . THR B 1 79 ? -17.953 -16.766 -14.656 1 98.25 79 THR B CA 1
ATOM 2093 C C . THR B 1 79 ? -18.047 -18.188 -14.07 1 98.25 79 THR B C 1
ATOM 2095 O O . THR B 1 79 ? -18.5 -19.109 -14.742 1 98.25 79 THR B O 1
ATOM 2098 N N . GLY B 1 80 ? -17.531 -18.406 -12.938 1 97.38 80 GLY B N 1
ATOM 2099 C CA . GLY B 1 80 ? -17.375 -19.734 -12.367 1 97.38 80 GLY B CA 1
ATOM 2100 C C . GLY B 1 80 ? -15.961 -20.266 -12.453 1 97.38 80 GLY B C 1
ATOM 2101 O O . GLY B 1 80 ? -15.617 -21.25 -11.797 1 97.38 80 GLY B O 1
ATOM 2102 N N . ASP B 1 81 ? -15.125 -19.609 -13.25 1 98.5 81 ASP B N 1
ATOM 2103 C CA . ASP B 1 81 ? -13.703 -19.922 -13.289 1 98.5 81 ASP B CA 1
ATOM 2104 C C . ASP B 1 81 ? -12.93 -19.078 -12.281 1 98.5 81 ASP B C 1
ATOM 2106 O O . ASP B 1 81 ? -12.891 -17.844 -12.391 1 98.5 81 ASP B O 1
ATOM 2110 N N . ALA B 1 82 ? -12.359 -19.719 -11.367 1 98.5 82 ALA B N 1
ATOM 2111 C CA . ALA B 1 82 ? -11.773 -19.047 -10.219 1 98.5 82 ALA B CA 1
ATOM 2112 C C . ALA B 1 82 ? -10.719 -18.031 -10.664 1 98.5 82 ALA B C 1
ATOM 2114 O O . ALA B 1 82 ? -10.703 -16.891 -10.195 1 98.5 82 ALA B O 1
ATOM 2115 N N . VAL B 1 83 ? -9.836 -18.406 -11.594 1 98.69 83 VAL B N 1
ATOM 2116 C CA . VAL B 1 83 ? -8.766 -17.531 -12.039 1 98.69 83 VAL B CA 1
ATOM 2117 C C . VAL B 1 83 ? -9.344 -16.344 -12.797 1 98.69 83 VAL B C 1
ATOM 2119 O O . VAL B 1 83 ? -9.008 -15.188 -12.508 1 98.69 83 VAL B O 1
ATOM 2122 N N . GLU B 1 84 ? -10.281 -16.609 -13.695 1 98.62 84 GLU B N 1
ATOM 2123 C CA . GLU B 1 84 ? -10.922 -15.531 -14.453 1 98.62 84 GLU B CA 1
ATOM 2124 C C . GLU B 1 84 ? -11.688 -14.586 -13.531 1 98.62 84 GLU B C 1
ATOM 2126 O O . GLU B 1 84 ? -11.648 -13.367 -13.711 1 98.62 84 GLU B O 1
ATOM 2131 N N . ASP B 1 85 ? -12.352 -15.148 -12.57 1 98.81 85 ASP B N 1
ATOM 2132 C CA . ASP B 1 85 ? -13.133 -14.336 -11.641 1 98.81 85 ASP B CA 1
ATOM 2133 C C . ASP B 1 85 ? -12.227 -13.461 -10.781 1 98.81 85 ASP B C 1
ATOM 2135 O O . ASP B 1 85 ? -12.562 -12.312 -10.492 1 98.81 85 ASP B O 1
ATOM 2139 N N . LEU B 1 86 ? -11.062 -13.961 -10.375 1 98.81 86 LEU B N 1
ATOM 2140 C CA . LEU B 1 86 ? -10.117 -13.156 -9.617 1 98.81 86 LEU B CA 1
ATOM 2141 C C . LEU B 1 86 ? -9.539 -12.039 -10.477 1 98.81 86 LEU B C 1
ATOM 2143 O O . LEU B 1 86 ? -9.289 -10.938 -9.984 1 98.81 86 LEU B O 1
ATOM 2147 N N . VAL B 1 87 ? -9.336 -12.312 -11.734 1 98.5 87 VAL B N 1
ATOM 2148 C CA . VAL B 1 87 ? -8.883 -11.266 -12.641 1 98.5 87 VAL B CA 1
ATOM 2149 C C . VAL B 1 87 ? -9.953 -10.188 -12.766 1 98.5 87 VAL B C 1
ATOM 2151 O O . VAL B 1 87 ? -9.664 -8.992 -12.641 1 98.5 87 VAL B O 1
ATOM 2154 N N . ARG B 1 88 ? -11.219 -10.586 -12.922 1 98.62 88 ARG B N 1
ATOM 2155 C CA . ARG B 1 88 ? -12.32 -9.633 -13.055 1 98.62 88 ARG B CA 1
ATOM 2156 C C . ARG B 1 88 ? -12.477 -8.805 -11.781 1 98.62 88 ARG B C 1
ATOM 2158 O O . ARG B 1 88 ? -12.664 -7.59 -11.844 1 98.62 88 ARG B O 1
ATOM 2165 N N . LEU B 1 89 ? -12.406 -9.453 -10.656 1 98.75 89 LEU B N 1
ATOM 2166 C CA . LEU B 1 89 ? -12.484 -8.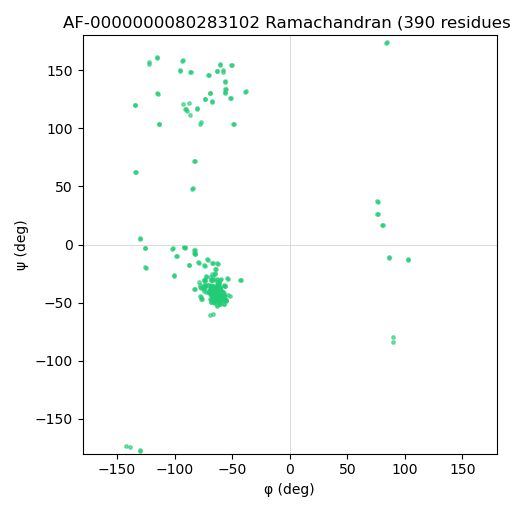75 -9.383 1 98.75 89 LEU B CA 1
ATOM 2167 C C . LEU B 1 89 ? -11.305 -7.809 -9.203 1 98.75 89 LEU B C 1
ATOM 2169 O O . LEU B 1 89 ? -11.461 -6.699 -8.688 1 98.75 89 LEU B O 1
ATOM 2173 N N . GLY B 1 90 ? -10.117 -8.273 -9.633 1 98.44 90 GLY B N 1
ATOM 2174 C CA . GLY B 1 90 ? -8.945 -7.422 -9.57 1 98.44 90 GLY B CA 1
ATOM 2175 C C . GLY B 1 90 ? -9.07 -6.172 -10.422 1 98.44 90 GLY B C 1
ATOM 2176 O O . GLY B 1 90 ? -8.672 -5.086 -9.992 1 98.44 90 GLY B O 1
ATOM 2177 N N . VAL B 1 91 ? -9.562 -6.309 -11.586 1 97.88 91 VAL B N 1
ATOM 2178 C CA . VAL B 1 91 ? -9.773 -5.176 -12.484 1 97.88 91 VAL B CA 1
ATOM 2179 C C . VAL B 1 91 ? -10.773 -4.203 -11.859 1 97.88 91 VAL B C 1
ATOM 2181 O O . VAL B 1 91 ? -10.531 -2.992 -11.836 1 97.88 91 VAL B O 1
ATOM 2184 N N . ALA B 1 92 ? -11.852 -4.711 -11.305 1 98.38 92 ALA B N 1
ATOM 2185 C CA . ALA B 1 92 ? -12.852 -3.871 -10.641 1 98.38 92 ALA B CA 1
ATOM 2186 C C . ALA B 1 92 ? -12.242 -3.143 -9.445 1 98.38 92 ALA B C 1
ATOM 2188 O O . ALA B 1 92 ? -12.555 -1.976 -9.195 1 98.38 92 ALA B O 1
ATOM 2189 N N . TYR B 1 93 ? -11.406 -3.834 -8.711 1 98.31 93 TYR B N 1
ATOM 2190 C CA . TYR B 1 93 ? -10.703 -3.244 -7.582 1 98.31 93 TYR B CA 1
ATOM 2191 C C . TYR B 1 93 ? -9.898 -2.023 -8.016 1 98.31 93 TYR B C 1
ATOM 2193 O O . TYR B 1 93 ? -10.039 -0.942 -7.441 1 98.31 93 TYR B O 1
ATOM 2201 N N . ARG B 1 94 ? -9.117 -2.211 -9.031 1 97.81 94 ARG B N 1
ATOM 2202 C CA . ARG B 1 94 ? -8.281 -1.132 -9.547 1 97.81 94 ARG B CA 1
ATOM 2203 C C . ARG B 1 94 ? -9.141 0.015 -10.078 1 97.81 94 ARG B C 1
ATOM 2205 O O . ARG B 1 94 ? -8.859 1.184 -9.805 1 97.81 94 ARG B O 1
ATOM 2212 N N . GLU B 1 95 ? -10.164 -0.302 -10.797 1 97.38 95 GLU B N 1
ATOM 2213 C CA . GLU B 1 95 ? -11.062 0.72 -11.328 1 97.38 95 GLU B CA 1
ATOM 2214 C C . GLU B 1 95 ? -11.672 1.553 -10.203 1 97.38 95 GLU B C 1
ATOM 2216 O O . GLU B 1 95 ? -11.773 2.777 -10.312 1 97.38 95 GLU B O 1
ATOM 2221 N N . SER B 1 96 ? -12.062 0.867 -9.156 1 97.69 96 SER B N 1
ATOM 2222 C CA . SER B 1 96 ? -12.664 1.562 -8.023 1 97.69 96 SER B CA 1
ATOM 2223 C C . SER B 1 96 ? -11.664 2.5 -7.359 1 97.69 96 SER B C 1
ATOM 2225 O O . SER B 1 96 ? -11.984 3.656 -7.074 1 97.69 96 SER B O 1
ATOM 2227 N N . ALA B 1 97 ? -10.492 1.997 -7.121 1 97.12 97 ALA B N 1
ATOM 2228 C CA . ALA B 1 97 ? -9.453 2.797 -6.477 1 97.12 97 ALA B CA 1
ATOM 2229 C C . ALA B 1 97 ? -9.117 4.031 -7.309 1 97.12 97 ALA B C 1
ATOM 2231 O O . ALA B 1 97 ? -8.992 5.133 -6.773 1 97.12 97 ALA B O 1
ATOM 2232 N N . LEU B 1 98 ? -9.016 3.859 -8.672 1 96.06 98 LEU B N 1
ATOM 2233 C CA . LEU B 1 98 ? -8.633 4.945 -9.57 1 96.06 98 LEU B CA 1
ATOM 2234 C C . LEU B 1 98 ? -9.773 5.949 -9.719 1 96.06 98 LEU B C 1
ATOM 2236 O O . LEU B 1 98 ? -9.531 7.137 -9.945 1 96.06 98 LEU B O 1
ATOM 2240 N N . ALA B 1 99 ? -10.992 5.484 -9.539 1 96.62 99 ALA B N 1
ATOM 2241 C CA . ALA B 1 99 ? -12.156 6.363 -9.656 1 96.62 99 ALA B CA 1
ATOM 2242 C C . ALA B 1 99 ? -12.266 7.285 -8.445 1 96.62 99 ALA B C 1
ATOM 2244 O O . ALA B 1 99 ? -12.766 8.406 -8.555 1 96.62 99 ALA B O 1
ATOM 2245 N N . ASP B 1 100 ? -11.805 6.809 -7.297 1 95.62 100 ASP B N 1
ATOM 2246 C CA . ASP B 1 100 ? -11.906 7.562 -6.051 1 95.62 100 ASP B CA 1
ATOM 2247 C C . ASP B 1 100 ? -10.594 7.531 -5.277 1 95.62 100 ASP B C 1
ATOM 2249 O O . ASP B 1 100 ? -10.547 7.074 -4.133 1 95.62 100 ASP B O 1
ATOM 2253 N N . PRO B 1 101 ? -9.523 8.094 -5.902 1 94.81 101 PRO B N 1
ATOM 2254 C CA . PRO B 1 101 ? -8.203 7.926 -5.301 1 94.81 101 PRO B CA 1
ATOM 2255 C C . PRO B 1 101 ? -8.094 8.57 -3.922 1 94.81 101 PRO B C 1
ATOM 2257 O O . PRO B 1 101 ? -7.387 8.07 -3.049 1 94.81 101 PRO B O 1
ATOM 2260 N N . HIS B 1 102 ? -8.836 9.672 -3.641 1 92.44 102 HIS B N 1
ATOM 2261 C CA . HIS B 1 102 ? -8.773 10.352 -2.354 1 92.44 102 HIS B CA 1
ATOM 2262 C C . HIS B 1 102 ? -9.492 9.555 -1.27 1 92.44 102 HIS B C 1
ATOM 2264 O O . HIS B 1 102 ? -9.023 9.484 -0.13 1 92.44 102 HIS B O 1
ATOM 2270 N N . LEU B 1 103 ? -10.594 8.945 -1.631 1 93.69 103 LEU B N 1
ATOM 2271 C CA . LEU B 1 103 ? -11.305 8.102 -0.677 1 93.69 103 LEU B CA 1
ATOM 2272 C C . LEU B 1 103 ? -10.523 6.816 -0.41 1 93.69 103 LEU B C 1
ATOM 2274 O O . LEU B 1 103 ? -10.5 6.324 0.72 1 93.69 103 LEU B O 1
ATOM 2278 N N . TYR B 1 104 ? -9.844 6.312 -1.456 1 94.81 104 TYR B N 1
ATOM 2279 C CA . TYR B 1 104 ? -9.047 5.094 -1.315 1 94.81 104 TYR B CA 1
ATOM 2280 C C . TYR B 1 104 ? -7.973 5.262 -0.251 1 94.81 104 TYR B C 1
ATOM 2282 O O . TYR B 1 104 ? -7.766 4.375 0.578 1 94.81 104 TYR B O 1
ATOM 2290 N N . ALA B 1 105 ? -7.34 6.348 -0.286 1 90.75 105 ALA B N 1
ATOM 2291 C CA . ALA B 1 105 ? -6.305 6.641 0.703 1 90.75 105 ALA B CA 1
ATOM 2292 C C . ALA B 1 105 ? -6.883 6.656 2.115 1 90.75 105 ALA B C 1
ATOM 2294 O O . ALA B 1 105 ? -6.289 6.102 3.043 1 90.75 105 ALA B O 1
ATOM 2295 N N . ILE B 1 106 ? -8.031 7.246 2.277 1 89.88 106 ILE B N 1
ATOM 2296 C CA . ILE B 1 106 ? -8.68 7.344 3.584 1 89.88 106 ILE B CA 1
ATOM 2297 C C . ILE B 1 106 ? -9.07 5.953 4.07 1 89.88 106 ILE B C 1
ATOM 2299 O O . ILE B 1 106 ? -8.977 5.656 5.266 1 89.88 106 ILE B O 1
ATOM 2303 N N . MET B 1 107 ? -9.484 5.113 3.17 1 93.94 107 MET B N 1
ATOM 2304 C CA . MET B 1 107 ? -9.969 3.775 3.492 1 93.94 107 MET B CA 1
ATOM 2305 C C . MET B 1 107 ? -8.836 2.895 4 1 93.94 107 MET B C 1
ATOM 2307 O O . MET B 1 107 ? -9.039 2.061 4.887 1 93.94 107 MET B O 1
ATOM 2311 N N . PHE B 1 108 ? -7.617 3.082 3.451 1 93.31 108 PHE B N 1
ATOM 2312 C CA . PHE B 1 108 ? -6.656 2.006 3.666 1 93.31 108 PHE B CA 1
ATOM 2313 C C . PHE B 1 108 ? -5.371 2.543 4.285 1 93.31 108 PHE B C 1
ATOM 2315 O O . PHE B 1 108 ? -4.438 1.78 4.551 1 93.31 108 PHE B O 1
ATOM 2322 N N . THR B 1 109 ? -5.312 3.816 4.465 1 86.94 109 THR B N 1
ATOM 2323 C CA . THR B 1 109 ? -4.168 4.383 5.168 1 86.94 109 THR B CA 1
ATOM 2324 C C . THR B 1 109 ? -4.605 5.023 6.484 1 86.94 109 THR B C 1
ATOM 2326 O O . THR B 1 109 ? -5.801 5.207 6.723 1 86.94 109 THR B O 1
ATOM 2329 N N . LYS B 1 110 ? -3.727 5.246 7.41 1 80.5 110 LYS B N 1
ATOM 2330 C CA . LYS B 1 110 ? -3.988 5.949 8.664 1 80.5 110 LYS B CA 1
ATOM 2331 C C . LYS B 1 110 ? -3.875 7.461 8.477 1 80.5 110 LYS B C 1
ATOM 2333 O O . LYS B 1 110 ? -3.217 8.141 9.266 1 80.5 110 LYS B O 1
ATOM 2338 N N . SER B 1 111 ? -4.539 7.938 7.418 1 75.88 111 SER B N 1
ATOM 2339 C CA . SER B 1 111 ? -4.41 9.336 7.023 1 75.88 111 SER B CA 1
ATOM 2340 C C . SER B 1 111 ? -4.98 10.266 8.086 1 75.88 111 SER B C 1
ATOM 2342 O O . SER B 1 111 ? -4.609 11.445 8.156 1 75.88 111 SER B O 1
ATOM 2344 N N . VAL B 1 112 ? -5.891 9.797 8.883 1 80.5 112 VAL B N 1
ATOM 2345 C CA . VAL B 1 112 ? -6.469 10.594 9.961 1 80.5 112 VAL B CA 1
ATOM 2346 C C . VAL B 1 112 ? -6.074 10.008 11.312 1 80.5 112 VAL B C 1
ATOM 2348 O O . VAL B 1 112 ? -6.645 9.008 11.75 1 80.5 112 VAL B O 1
ATOM 2351 N N . PRO B 1 113 ? -5.133 10.68 11.922 1 77.62 113 PRO B N 1
ATOM 2352 C CA . PRO B 1 113 ? -4.656 10.156 13.203 1 77.62 113 PRO B CA 1
ATOM 2353 C C . PRO B 1 113 ? -5.781 9.969 14.219 1 77.62 113 PRO B C 1
ATOM 2355 O O . PRO B 1 113 ? -6.605 10.867 14.406 1 77.62 113 PRO B O 1
ATOM 2358 N N . GLY B 1 114 ? -5.805 8.789 14.805 1 78.56 114 GLY B N 1
ATOM 2359 C CA . GLY B 1 114 ? -6.734 8.516 15.883 1 78.56 114 GLY B CA 1
ATOM 2360 C C . GLY B 1 114 ? -8.094 8.039 15.391 1 78.56 114 GLY B C 1
ATOM 2361 O O . GLY B 1 114 ? -8.938 7.629 16.188 1 78.56 114 GLY B O 1
ATOM 2362 N N . PHE B 1 115 ? -8.305 8.164 14.133 1 87 115 PHE B N 1
ATOM 2363 C CA . PHE B 1 115 ? -9.586 7.715 13.594 1 87 115 PHE B CA 1
ATOM 2364 C C . PHE B 1 115 ? -9.688 6.195 13.648 1 87 115 PHE B C 1
ATOM 2366 O O . PHE B 1 115 ? -8.781 5.492 13.188 1 87 115 PHE B O 1
ATOM 2373 N N . GLU B 1 116 ? -10.812 5.738 14.188 1 88.38 116 GLU B N 1
ATOM 2374 C CA . GLU B 1 116 ? -11.25 4.348 14.164 1 88.38 116 GLU B CA 1
ATOM 2375 C C . GLU B 1 116 ? -12.719 4.234 13.781 1 88.38 116 GLU B C 1
ATOM 2377 O O . GLU B 1 116 ? -13.586 4.809 14.445 1 88.38 116 GLU B O 1
ATOM 2382 N N . PRO B 1 117 ? -12.875 3.531 12.711 1 90.81 117 PRO B N 1
ATOM 2383 C CA . PRO B 1 117 ? -14.281 3.408 12.32 1 90.81 117 PRO B CA 1
ATOM 2384 C C . PRO B 1 117 ? -15.117 2.67 13.367 1 90.81 117 PRO B C 1
ATOM 2386 O O . PRO B 1 117 ? -14.609 1.784 14.055 1 90.81 117 PRO B O 1
ATOM 2389 N N . ALA B 1 118 ? -16.375 3.074 13.414 1 91.88 118 ALA B N 1
ATOM 2390 C CA . ALA B 1 118 ? -17.328 2.332 14.242 1 91.88 118 ALA B CA 1
ATOM 2391 C C . ALA B 1 118 ? -17.438 0.884 13.773 1 91.88 118 ALA B C 1
ATOM 2393 O O . ALA B 1 118 ? -17.125 0.568 12.625 1 91.88 118 ALA B O 1
ATOM 2394 N N . ASP B 1 119 ? -17.812 -0.005 14.617 1 92 119 ASP B N 1
ATOM 2395 C CA . ASP B 1 119 ? -17.922 -1.431 14.328 1 92 119 ASP B CA 1
ATOM 2396 C C . ASP B 1 119 ? -18.797 -1.675 13.102 1 92 119 ASP B C 1
ATOM 2398 O O . ASP B 1 119 ? -18.438 -2.475 12.227 1 92 119 ASP B O 1
ATOM 2402 N N . GLU B 1 120 ? -19.844 -0.979 13.086 1 91.44 120 GLU B N 1
ATOM 2403 C CA . GLU B 1 120 ? -20.781 -1.154 11.977 1 91.44 120 GLU B CA 1
ATOM 2404 C C . GLU B 1 120 ? -20.141 -0.78 10.641 1 91.44 120 GLU B C 1
ATOM 2406 O O . GLU B 1 120 ? -20.328 -1.471 9.641 1 91.44 120 GLU B O 1
ATOM 2411 N N . THR B 1 121 ? -19.422 0.291 10.664 1 90.94 121 THR B N 1
ATOM 2412 C CA . THR B 1 121 ? -18.734 0.743 9.469 1 90.94 121 THR B CA 1
ATOM 2413 C C . THR B 1 121 ? -17.641 -0.251 9.07 1 90.94 121 THR B C 1
ATOM 2415 O O . THR B 1 121 ? -17.469 -0.555 7.883 1 90.94 121 THR B O 1
ATOM 2418 N N . SER B 1 122 ? -17 -0.805 10.055 1 91.12 122 SER B N 1
ATOM 2419 C CA . SER B 1 122 ? -15.977 -1.813 9.812 1 91.12 122 SER B CA 1
ATOM 2420 C C . SER B 1 122 ? -16.578 -3.078 9.203 1 91.12 122 SER B C 1
ATOM 2422 O O . SER B 1 122 ? -15.969 -3.693 8.32 1 91.12 122 SER B O 1
ATOM 2424 N N . GLU B 1 123 ? -17.75 -3.422 9.648 1 91.31 123 GLU B N 1
ATOM 2425 C CA . GLU B 1 123 ? -18.438 -4.59 9.109 1 91.31 123 GLU B CA 1
ATOM 2426 C C . GLU B 1 123 ? -18.828 -4.367 7.652 1 91.31 123 GLU B C 1
ATOM 2428 O O . GLU B 1 123 ? -18.734 -5.277 6.824 1 91.31 123 GLU B O 1
ATOM 2433 N N . GLN B 1 124 ? -19.266 -3.207 7.379 1 90.62 124 GLN B N 1
ATOM 2434 C CA . GLN B 1 124 ? -19.625 -2.857 6.008 1 90.62 124 GLN B CA 1
ATOM 2435 C C . GLN B 1 124 ? -18.391 -2.896 5.098 1 90.62 124 GLN B C 1
ATOM 2437 O O . GLN B 1 124 ? -18.469 -3.389 3.969 1 90.62 124 GLN B O 1
ATOM 2442 N N . ALA B 1 125 ? -17.344 -2.363 5.625 1 92.56 125 ALA B N 1
ATOM 2443 C CA . ALA B 1 125 ? -16.094 -2.393 4.883 1 92.56 125 ALA B CA 1
ATOM 2444 C C . ALA B 1 125 ? -15.672 -3.826 4.578 1 92.56 125 ALA B C 1
ATOM 2446 O O . ALA B 1 125 ? -15.352 -4.152 3.432 1 92.56 125 ALA B O 1
ATOM 2447 N N . ARG B 1 126 ? -15.789 -4.68 5.52 1 91.75 126 ARG B N 1
ATOM 2448 C CA . ARG B 1 126 ? -15.406 -6.082 5.363 1 91.75 126 ARG B CA 1
ATOM 2449 C C . ARG B 1 126 ? -16.312 -6.781 4.352 1 91.75 126 ARG B C 1
ATOM 2451 O O . ARG B 1 126 ? -15.852 -7.621 3.576 1 91.75 126 ARG B O 1
ATOM 2458 N N . ALA B 1 127 ? -17.547 -6.414 4.359 1 95.19 127 ALA B N 1
ATOM 2459 C CA . ALA B 1 127 ? -18.531 -7.047 3.486 1 95.19 127 ALA B CA 1
ATOM 2460 C C . ALA B 1 127 ? -18.203 -6.789 2.018 1 95.19 127 ALA B C 1
ATOM 2462 O O . ALA B 1 127 ? -18.625 -7.547 1.14 1 95.19 127 ALA B O 1
ATOM 2463 N N . THR B 1 128 ? -17.453 -5.797 1.756 1 96.62 128 THR B N 1
ATOM 2464 C CA . THR B 1 128 ? -17.125 -5.477 0.371 1 96.62 128 THR B CA 1
ATOM 2465 C C . THR B 1 128 ? -16.156 -6.504 -0.208 1 96.62 128 THR B C 1
ATOM 2467 O O . THR B 1 128 ? -15.977 -6.578 -1.426 1 96.62 128 THR B O 1
ATOM 2470 N N . MET B 1 129 ? -15.586 -7.309 0.612 1 95.19 129 MET B N 1
ATOM 2471 C CA . MET B 1 129 ? -14.633 -8.336 0.192 1 95.19 129 MET B CA 1
ATOM 2472 C C . MET B 1 129 ? -15.344 -9.656 -0.091 1 95.19 129 MET B C 1
ATOM 2474 O O . MET B 1 129 ? -14.727 -10.609 -0.556 1 95.19 129 MET B O 1
ATOM 2478 N N . ALA B 1 130 ? -16.641 -9.727 0.105 1 97.06 130 ALA B N 1
ATOM 2479 C CA . ALA B 1 130 ? -17.406 -10.969 0.041 1 97.06 130 ALA B CA 1
ATOM 2480 C C . ALA B 1 130 ? -17.234 -11.648 -1.314 1 97.06 130 ALA B C 1
ATOM 2482 O O . ALA B 1 130 ? -17 -12.859 -1.386 1 97.06 130 ALA B O 1
ATOM 2483 N N . PRO B 1 131 ? -17.281 -10.883 -2.42 1 98.19 131 PRO B N 1
ATOM 2484 C CA . PRO B 1 131 ? -17.094 -11.562 -3.703 1 98.19 131 PRO B CA 1
ATOM 2485 C C . PRO B 1 131 ? -15.742 -12.258 -3.822 1 98.19 131 PRO B C 1
ATOM 2487 O O . PRO B 1 131 ? -15.664 -13.367 -4.359 1 98.19 131 PRO B O 1
ATOM 2490 N N . LEU B 1 132 ? -14.711 -11.664 -3.32 1 98.5 132 LEU B N 1
ATOM 2491 C CA . LEU B 1 132 ? -13.375 -12.258 -3.314 1 98.5 132 LEU B CA 1
ATOM 2492 C C . LEU B 1 132 ? -13.336 -13.5 -2.436 1 98.5 132 LEU B C 1
ATOM 2494 O O . LEU B 1 132 ? -12.891 -14.562 -2.875 1 98.5 132 LEU B O 1
ATOM 2498 N N . GLU B 1 133 ? -13.836 -13.336 -1.245 1 97.75 133 GLU B N 1
ATOM 2499 C CA . GLU B 1 133 ? -13.812 -14.422 -0.267 1 97.75 133 GLU B CA 1
ATOM 2500 C C . GLU B 1 133 ? -14.609 -15.625 -0.756 1 97.75 133 GLU B C 1
ATOM 2502 O O . GLU B 1 133 ? -14.156 -16.766 -0.634 1 97.75 133 GLU B O 1
ATOM 2507 N N . GLU B 1 134 ? -15.75 -15.336 -1.286 1 98.19 134 GLU B N 1
ATOM 2508 C CA . GLU B 1 134 ? -16.625 -16.406 -1.752 1 98.19 134 GLU B CA 1
ATOM 2509 C C . GLU B 1 134 ? -16.016 -17.141 -2.943 1 98.19 134 GLU B C 1
ATOM 2511 O O . GLU B 1 134 ? -16.078 -18.375 -3.018 1 98.19 134 GLU B O 1
ATOM 2516 N N . THR B 1 135 ? -15.461 -16.391 -3.865 1 98.75 135 THR B N 1
ATOM 2517 C CA . THR B 1 135 ? -14.789 -16.984 -5.016 1 98.75 135 THR B CA 1
ATOM 2518 C C . THR B 1 135 ? -13.664 -17.906 -4.57 1 98.75 135 THR B C 1
ATOM 2520 O O . THR B 1 135 ? -13.555 -19.031 -5.051 1 98.75 135 THR B O 1
ATOM 2523 N N . ILE B 1 136 ? -12.906 -17.516 -3.572 1 98.75 136 ILE B N 1
ATOM 2524 C CA . ILE B 1 136 ? -11.727 -18.25 -3.125 1 98.75 136 ILE B CA 1
ATOM 2525 C C . ILE B 1 136 ? -12.156 -19.453 -2.289 1 98.75 136 ILE B C 1
ATOM 2527 O O . ILE B 1 136 ? -11.617 -20.547 -2.451 1 98.75 136 ILE B O 1
ATOM 2531 N N . ARG B 1 137 ? -13.078 -19.234 -1.41 1 98.5 137 ARG B N 1
ATOM 2532 C CA . ARG B 1 137 ? -13.562 -20.344 -0.596 1 98.5 137 ARG B CA 1
ATOM 2533 C C . ARG B 1 137 ? -14.102 -21.469 -1.472 1 98.5 137 ARG B C 1
ATOM 2535 O O . ARG B 1 137 ? -13.82 -22.641 -1.22 1 98.5 137 ARG B O 1
ATOM 2542 N N . LYS B 1 138 ? -14.867 -21.125 -2.496 1 98.62 138 LYS B N 1
ATOM 2543 C CA . LYS B 1 138 ? -15.391 -22.125 -3.426 1 98.62 138 LYS B CA 1
ATOM 2544 C C . LYS B 1 138 ? -14.258 -22.828 -4.164 1 98.62 138 LYS B C 1
ATOM 2546 O O . LYS B 1 138 ? -14.281 -24.047 -4.316 1 98.62 138 LYS B O 1
ATOM 2551 N N . ALA B 1 139 ? -13.297 -22.047 -4.652 1 98.81 139 ALA B N 1
ATOM 2552 C CA . ALA B 1 139 ? -12.18 -22.625 -5.41 1 98.81 139 ALA B CA 1
ATOM 2553 C C . ALA B 1 139 ? -11.391 -23.609 -4.562 1 98.81 139 ALA B C 1
ATOM 2555 O O . ALA B 1 139 ? -10.961 -24.656 -5.059 1 98.81 139 ALA B O 1
ATOM 2556 N N . VAL B 1 140 ? -11.195 -23.281 -3.291 1 98.56 140 VAL B N 1
ATOM 2557 C CA . VAL B 1 140 ? -10.484 -24.172 -2.385 1 98.56 140 VAL B CA 1
ATOM 2558 C C . VAL B 1 140 ? -11.328 -25.422 -2.115 1 98.56 140 VAL B C 1
ATOM 2560 O O . VAL B 1 140 ? -10.828 -26.547 -2.201 1 98.56 140 VAL B O 1
ATOM 2563 N N . ALA B 1 141 ? -12.562 -25.203 -1.832 1 98.31 141 ALA B N 1
ATOM 2564 C CA . ALA B 1 141 ? -13.469 -26.297 -1.524 1 98.31 141 ALA B CA 1
ATOM 2565 C C . ALA B 1 141 ? -13.586 -27.266 -2.701 1 98.31 141 ALA B C 1
ATOM 2567 O O . ALA B 1 141 ? -13.68 -28.484 -2.512 1 98.31 141 ALA B O 1
ATOM 2568 N N . ASP B 1 142 ? -13.57 -26.734 -3.92 1 98.12 142 ASP B N 1
ATOM 2569 C CA . ASP B 1 142 ? -13.742 -27.516 -5.137 1 98.12 142 ASP B CA 1
ATOM 2570 C C . ASP B 1 142 ? -12.422 -28.172 -5.559 1 98.12 142 ASP B C 1
ATOM 2572 O O . ASP B 1 142 ? -12.375 -28.906 -6.539 1 98.12 142 ASP B O 1
ATOM 2576 N N . GLY B 1 143 ? -11.391 -27.844 -4.941 1 98.25 143 GLY B N 1
ATOM 2577 C CA . GLY B 1 143 ? -10.094 -28.438 -5.25 1 98.25 143 GLY B CA 1
ATOM 2578 C C . GLY B 1 143 ? -9.43 -27.797 -6.457 1 98.25 143 GLY B C 1
ATOM 2579 O O . GLY B 1 143 ? -8.516 -28.375 -7.043 1 98.25 143 GLY B O 1
ATOM 2580 N N . VAL B 1 144 ? -9.906 -26.641 -6.812 1 98.44 144 VAL B N 1
ATOM 2581 C CA . VAL B 1 144 ? -9.281 -25.891 -7.898 1 98.44 144 VAL B CA 1
ATOM 2582 C C . VAL B 1 144 ? -8 -25.234 -7.398 1 98.44 144 VAL B C 1
ATOM 2584 O O . VAL B 1 144 ? -6.961 -25.297 -8.062 1 98.44 144 VAL B O 1
ATOM 2587 N N . PHE B 1 145 ? -8.07 -24.578 -6.227 1 98.62 145 PHE B N 1
ATOM 2588 C CA . PHE B 1 145 ? -6.906 -23.984 -5.578 1 98.62 145 PHE B CA 1
ATOM 2589 C C . PHE B 1 145 ? -6.289 -24.969 -4.582 1 98.62 145 PHE B C 1
ATOM 2591 O O . PHE B 1 145 ? -6.93 -25.938 -4.176 1 98.62 145 PHE B O 1
ATOM 2598 N N . ALA B 1 146 ? -5.047 -24.703 -4.312 1 97.62 146 ALA B N 1
ATOM 2599 C CA . ALA B 1 146 ? -4.312 -25.484 -3.32 1 97.62 146 ALA B CA 1
ATOM 2600 C C . ALA B 1 146 ? -5.09 -25.578 -2.012 1 97.62 146 ALA B C 1
ATOM 2602 O O . ALA B 1 146 ? -5.879 -24.688 -1.685 1 97.62 146 ALA B O 1
ATOM 2603 N N . ASP B 1 147 ? -4.812 -26.656 -1.251 1 96.88 147 ASP B N 1
ATOM 2604 C CA . ASP B 1 147 ? -5.488 -26.906 0.019 1 96.88 147 ASP B CA 1
ATOM 2605 C C . ASP B 1 147 ? -4.84 -26.109 1.148 1 96.88 147 ASP B C 1
ATOM 2607 O O . ASP B 1 147 ? -4.172 -26.672 2.014 1 96.88 147 ASP B O 1
ATOM 2611 N N . VAL B 1 148 ? -5.027 -24.875 1.144 1 95.12 148 VAL B N 1
ATOM 2612 C CA . VAL B 1 148 ? -4.594 -23.922 2.162 1 95.12 148 VAL B CA 1
ATOM 2613 C C . VAL B 1 148 ? -5.801 -23.172 2.711 1 95.12 148 VAL B C 1
ATOM 2615 O O . VAL B 1 148 ? -6.875 -23.172 2.1 1 95.12 148 VAL B O 1
ATOM 2618 N N . ALA B 1 149 ? -5.668 -22.672 3.932 1 95.5 149 ALA B N 1
ATOM 2619 C CA . ALA B 1 149 ? -6.77 -21.891 4.492 1 95.5 149 ALA B CA 1
ATOM 2620 C C . ALA B 1 149 ? -7.215 -20.797 3.525 1 95.5 149 ALA B C 1
ATOM 2622 O O . ALA B 1 149 ? -6.398 -20.016 3.047 1 95.5 149 ALA B O 1
ATOM 2623 N N . PRO B 1 150 ? -8.531 -20.75 3.182 1 96.44 150 PRO B N 1
ATOM 2624 C CA . PRO B 1 150 ? -9.008 -19.734 2.223 1 96.44 150 PRO B CA 1
ATOM 2625 C C . PRO B 1 150 ? -8.625 -18.312 2.621 1 96.44 150 PRO B C 1
ATOM 2627 O O . PRO B 1 150 ? -8.422 -17.469 1.755 1 96.44 150 PRO B O 1
ATOM 2630 N N . GLU B 1 151 ? -8.484 -18.016 3.938 1 95.19 151 GLU B N 1
ATOM 2631 C CA . GLU B 1 151 ? -8.109 -16.703 4.434 1 95.19 151 GLU B CA 1
ATOM 2632 C C . GLU B 1 151 ? -6.711 -16.297 3.953 1 95.19 151 GLU B C 1
ATOM 2634 O O . GLU B 1 151 ? -6.449 -15.125 3.691 1 95.19 151 GLU B O 1
ATOM 2639 N N . VAL B 1 152 ? -5.836 -17.297 3.842 1 96.19 152 VAL B N 1
ATOM 2640 C CA . VAL B 1 152 ? -4.484 -17.047 3.363 1 96.19 152 VAL B CA 1
ATOM 2641 C C . VAL B 1 152 ? -4.523 -16.609 1.898 1 96.19 152 VAL B C 1
ATOM 2643 O O . VAL B 1 152 ? -3.91 -15.609 1.52 1 96.19 152 VAL B O 1
ATOM 2646 N N . VAL B 1 153 ? -5.328 -17.297 1.083 1 97.75 153 VAL B N 1
ATOM 2647 C CA . VAL B 1 153 ? -5.461 -16.984 -0.336 1 97.75 153 VAL B CA 1
ATOM 2648 C C . VAL B 1 153 ? -6.137 -15.633 -0.505 1 97.75 153 VAL B C 1
ATOM 2650 O O . VAL B 1 153 ? -5.719 -14.82 -1.337 1 97.75 153 VAL B O 1
ATOM 2653 N N . THR B 1 154 ? -7.16 -15.383 0.345 1 97.5 154 THR B N 1
ATOM 2654 C CA . THR B 1 154 ? -7.922 -14.141 0.266 1 97.5 154 THR B CA 1
ATOM 2655 C C . THR B 1 154 ? -7.023 -12.938 0.552 1 97.5 154 THR B C 1
ATOM 2657 O O . THR B 1 154 ? -6.984 -11.992 -0.232 1 97.5 154 THR B O 1
ATOM 2660 N N . VAL B 1 155 ? -6.262 -13.008 1.59 1 97.19 155 VAL B N 1
ATOM 2661 C CA . VAL B 1 155 ? -5.387 -11.906 1.979 1 97.19 155 VAL B CA 1
ATOM 2662 C C . VAL B 1 155 ? -4.273 -11.742 0.947 1 97.19 155 VAL B C 1
ATOM 2664 O O . VAL B 1 155 ? -3.902 -10.617 0.598 1 97.19 155 VAL B O 1
ATOM 2667 N N . ALA B 1 156 ? -3.773 -12.828 0.462 1 97.94 156 ALA B N 1
ATOM 2668 C CA . ALA B 1 156 ? -2.723 -12.781 -0.551 1 97.94 156 ALA B CA 1
ATOM 2669 C C . ALA B 1 156 ? -3.213 -12.086 -1.816 1 97.94 156 ALA B C 1
ATOM 2671 O O . ALA B 1 156 ? -2.551 -11.18 -2.328 1 97.94 156 ALA B O 1
ATOM 2672 N N . CYS B 1 157 ? -4.379 -12.438 -2.283 1 98.56 157 CYS B N 1
ATOM 2673 C CA . CYS B 1 157 ? -4.93 -11.852 -3.5 1 98.56 157 CYS B CA 1
ATOM 2674 C C . CYS B 1 157 ? -5.289 -10.383 -3.283 1 98.56 157 CYS B C 1
ATOM 2676 O O . CYS B 1 157 ? -5.035 -9.547 -4.148 1 98.56 157 CYS B O 1
ATOM 2678 N N . TRP B 1 158 ? -5.871 -10.109 -2.131 1 98.38 158 TRP B N 1
ATOM 2679 C CA . TRP B 1 158 ? -6.191 -8.727 -1.792 1 98.38 158 TRP B CA 1
ATOM 2680 C C . TRP B 1 158 ? -4.926 -7.879 -1.715 1 98.38 158 TRP B C 1
ATOM 2682 O O . TRP B 1 158 ? -4.852 -6.805 -2.314 1 98.38 158 TRP B O 1
ATOM 2692 N N . GLY B 1 159 ? -3.928 -8.414 -0.956 1 98.12 159 GLY B N 1
ATOM 2693 C CA . GLY B 1 159 ? -2.668 -7.703 -0.842 1 98.12 159 GLY B CA 1
ATOM 2694 C C . GLY B 1 159 ? -2.02 -7.418 -2.184 1 98.12 159 GLY B C 1
ATOM 2695 O O . GLY B 1 159 ? -1.438 -6.348 -2.385 1 98.12 159 GLY B O 1
ATOM 2696 N N . PHE B 1 160 ? -2.17 -8.32 -3.055 1 98.56 160 PHE B N 1
ATOM 2697 C CA . PHE B 1 160 ? -1.555 -8.188 -4.371 1 98.56 160 PHE B CA 1
ATOM 2698 C C . PHE B 1 160 ? -2.129 -6.992 -5.117 1 98.56 160 PHE B C 1
ATOM 2700 O O . PHE B 1 160 ? -1.387 -6.098 -5.535 1 98.56 160 PHE B O 1
ATOM 2707 N N . VAL B 1 161 ? -3.432 -6.91 -5.227 1 98.31 161 VAL B N 1
ATOM 2708 C CA . VAL B 1 161 ? -4.031 -5.836 -6.012 1 98.31 161 VAL B CA 1
ATOM 2709 C C . VAL B 1 161 ? -3.918 -4.516 -5.258 1 98.31 161 VAL B C 1
ATOM 2711 O O . VAL B 1 161 ? -3.715 -3.459 -5.863 1 98.31 161 VAL B O 1
ATOM 2714 N N . HIS B 1 162 ? -4.047 -4.578 -3.947 1 98 162 HIS B N 1
ATOM 2715 C CA . HIS B 1 162 ? -3.838 -3.383 -3.135 1 98 162 HIS B CA 1
ATOM 2716 C C . HIS B 1 162 ? -2.449 -2.797 -3.363 1 98 162 HIS B C 1
ATOM 2718 O O . HIS B 1 162 ? -2.299 -1.58 -3.494 1 98 162 HIS B O 1
ATOM 2724 N N . GLY B 1 163 ? -1.461 -3.688 -3.381 1 97.88 163 GLY B N 1
ATOM 2725 C CA . GLY B 1 163 ? -0.095 -3.234 -3.588 1 97.88 163 GLY B CA 1
ATOM 2726 C C . GLY B 1 163 ? 0.11 -2.553 -4.93 1 97.88 163 GLY B C 1
ATOM 2727 O O . GLY B 1 163 ? 0.666 -1.454 -4.992 1 97.88 163 GLY B O 1
ATOM 2728 N N . LEU B 1 164 ? -0.358 -3.166 -5.977 1 97.19 164 LEU B N 1
ATOM 2729 C CA . LEU B 1 164 ? -0.173 -2.607 -7.312 1 97.19 164 LEU B CA 1
ATOM 2730 C C . LEU B 1 164 ? -0.906 -1.276 -7.449 1 97.19 164 LEU B C 1
ATOM 2732 O O . LEU B 1 164 ? -0.355 -0.311 -7.98 1 97.19 164 LEU B O 1
ATOM 2736 N N . VAL B 1 165 ? -2.076 -1.226 -6.918 1 96.75 165 VAL B N 1
ATOM 2737 C CA . VAL B 1 165 ? -2.883 -0.012 -7.02 1 96.75 165 VAL B CA 1
ATOM 2738 C C . VAL B 1 165 ? -2.266 1.09 -6.16 1 96.75 165 VAL B C 1
ATOM 2740 O O . VAL B 1 165 ? -2.205 2.25 -6.578 1 96.75 165 VAL B O 1
ATOM 2743 N N . SER B 1 166 ? -1.803 0.736 -4.984 1 96.25 166 SER B N 1
ATOM 2744 C CA . SER B 1 166 ? -1.153 1.706 -4.109 1 96.25 166 SER B CA 1
ATOM 2745 C C . SER B 1 166 ? 0.096 2.289 -4.762 1 96.25 166 SER B C 1
ATOM 2747 O O . SER B 1 166 ? 0.299 3.506 -4.75 1 96.25 166 SER B O 1
ATOM 2749 N N . LEU B 1 167 ? 0.914 1.436 -5.348 1 95.69 167 LEU B N 1
ATOM 2750 C CA . LEU B 1 167 ? 2.111 1.907 -6.031 1 95.69 167 LEU B CA 1
ATOM 2751 C C . LEU B 1 167 ? 1.747 2.809 -7.207 1 95.69 167 LEU B C 1
ATOM 2753 O O . LEU B 1 167 ? 2.406 3.824 -7.445 1 95.69 167 LEU B O 1
ATOM 2757 N N . GLU B 1 168 ? 0.707 2.449 -7.922 1 95.25 168 GLU B N 1
ATOM 2758 C CA . GLU B 1 168 ? 0.246 3.25 -9.055 1 95.25 168 GLU B CA 1
ATOM 2759 C C . GLU B 1 168 ? -0.25 4.617 -8.594 1 95.25 168 GLU B C 1
ATOM 2761 O O . GLU B 1 168 ? 0.176 5.648 -9.117 1 95.25 168 GLU B O 1
ATOM 2766 N N . LEU B 1 169 ? -1.068 4.625 -7.609 1 93.56 169 LEU B N 1
ATOM 2767 C CA . LEU B 1 169 ? -1.687 5.855 -7.125 1 93.56 169 LEU B CA 1
ATOM 2768 C C . LEU B 1 169 ? -0.644 6.781 -6.508 1 93.56 169 LEU B C 1
ATOM 2770 O O . LEU B 1 169 ? -0.764 8.008 -6.598 1 93.56 169 LEU B O 1
ATOM 2774 N N . ASN B 1 170 ? 0.388 6.207 -5.938 1 91.38 170 ASN B N 1
ATOM 2775 C CA . ASN B 1 170 ? 1.412 7.008 -5.273 1 91.38 170 ASN B CA 1
ATOM 2776 C C . ASN B 1 170 ? 2.537 7.383 -6.234 1 91.38 170 ASN B C 1
ATOM 2778 O O . ASN B 1 170 ? 3.502 8.039 -5.84 1 91.38 170 ASN B O 1
ATOM 2782 N N . GLY B 1 171 ? 2.471 6.906 -7.496 1 91 171 GLY B N 1
ATOM 2783 C CA . GLY B 1 171 ? 3.441 7.285 -8.508 1 91 171 GLY B CA 1
ATOM 2784 C C . GLY B 1 171 ? 4.777 6.582 -8.352 1 91 171 GLY B C 1
ATOM 2785 O O . GLY B 1 171 ? 5.812 7.105 -8.766 1 91 171 GLY B O 1
ATOM 2786 N N . ASN B 1 172 ? 4.75 5.379 -7.727 1 92.88 172 ASN B N 1
ATOM 2787 C CA . ASN B 1 172 ? 5.988 4.66 -7.449 1 92.88 172 ASN B CA 1
ATOM 2788 C C . ASN B 1 172 ? 6.398 3.771 -8.617 1 92.88 172 ASN B C 1
ATOM 2790 O O . ASN B 1 172 ? 7.539 3.314 -8.688 1 92.88 172 ASN B O 1
ATOM 2794 N N . LEU B 1 173 ? 5.48 3.492 -9.484 1 92.44 173 LEU B N 1
ATOM 2795 C CA . LEU B 1 173 ? 5.773 2.564 -10.57 1 92.44 173 LEU B CA 1
ATOM 2796 C C . LEU B 1 173 ? 6.738 3.191 -11.578 1 92.44 173 LEU B C 1
ATOM 2798 O O . LEU B 1 173 ? 6.68 4.395 -11.828 1 92.44 173 LEU B O 1
ATOM 2802 N N . PRO B 1 174 ? 7.562 2.311 -12.102 1 86.88 174 PRO B N 1
ATOM 2803 C CA . PRO B 1 174 ? 8.445 2.84 -13.141 1 86.88 174 PRO B CA 1
ATOM 2804 C C . PRO B 1 174 ? 7.676 3.455 -14.312 1 86.88 174 PRO B C 1
ATOM 2806 O O . PRO B 1 174 ? 6.574 3.006 -14.633 1 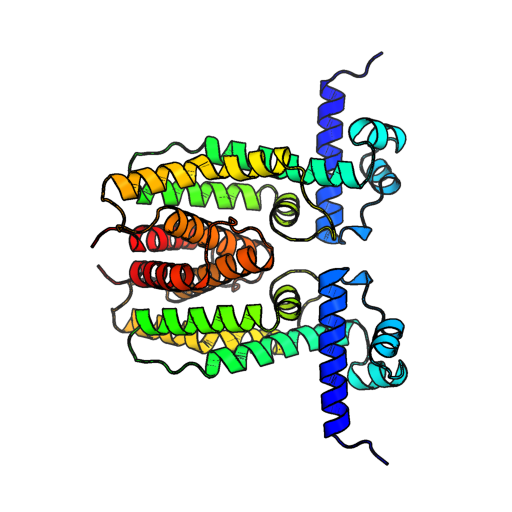86.88 174 PRO B O 1
ATOM 2809 N N . GLU B 1 175 ? 8.281 4.445 -14.906 1 78.88 175 GLU B N 1
ATOM 2810 C CA . GLU B 1 175 ? 7.648 5.184 -15.992 1 78.88 175 GLU B CA 1
ATOM 2811 C C . GLU B 1 175 ? 7.312 4.262 -17.172 1 78.88 175 GLU B C 1
ATOM 2813 O O . GLU B 1 175 ? 6.309 4.461 -17.844 1 78.88 175 GLU B O 1
ATOM 2818 N N . GLU B 1 176 ? 8.148 3.211 -17.312 1 76.06 176 GLU B N 1
ATOM 2819 C CA . GLU B 1 176 ? 8.016 2.338 -18.469 1 76.06 176 GLU B CA 1
ATOM 2820 C C . GLU B 1 176 ? 6.926 1.293 -18.266 1 76.06 176 GLU B C 1
ATOM 2822 O O . GLU B 1 176 ? 6.512 0.619 -19.203 1 76.06 176 GLU B O 1
ATOM 2827 N N . PHE B 1 177 ? 6.48 1.308 -17.016 1 79.88 177 PHE B N 1
ATOM 2828 C CA . PHE B 1 177 ? 5.488 0.28 -16.719 1 79.88 177 PHE B CA 1
ATOM 2829 C C . PHE B 1 177 ? 4.086 0.766 -17.062 1 79.88 177 PHE B C 1
ATOM 2831 O O . PHE B 1 177 ? 3.625 1.775 -16.516 1 79.88 177 PHE B O 1
ATOM 2838 N N . THR B 1 178 ? 3.533 0.099 -18.125 1 75.19 178 THR B N 1
ATOM 2839 C CA . THR B 1 178 ? 2.133 0.339 -18.453 1 75.19 178 THR B CA 1
ATOM 2840 C C . THR B 1 178 ? 1.226 -0.599 -17.656 1 75.19 178 THR B C 1
ATOM 2842 O O . THR B 1 178 ? 1.306 -1.82 -17.797 1 75.19 178 THR B O 1
ATOM 2845 N N . VAL B 1 179 ? 0.343 -0.02 -16.906 1 72.38 179 VAL B N 1
ATOM 2846 C CA . VAL B 1 179 ? -0.339 -0.747 -15.844 1 72.38 179 VAL B CA 1
ATOM 2847 C C . VAL B 1 179 ? -1.445 -1.616 -16.438 1 72.38 179 VAL B C 1
ATOM 2849 O O . VAL B 1 179 ? -1.599 -2.779 -16.062 1 72.38 179 VAL B O 1
ATOM 2852 N N . SER B 1 180 ? -2.131 -1.183 -17.516 1 79.88 180 SER B N 1
ATOM 2853 C CA . SER B 1 180 ? -3.393 -1.873 -17.766 1 79.88 180 SER B CA 1
ATOM 2854 C C . SER B 1 180 ? -3.156 -3.309 -18.219 1 79.88 180 SER B C 1
ATOM 2856 O O . SER B 1 180 ? -3.555 -4.258 -17.547 1 79.88 180 SER B O 1
ATOM 2858 N N . GLU B 1 181 ? -2.482 -3.58 -19.328 1 85.31 181 GLU B N 1
ATOM 2859 C CA . GLU B 1 181 ? -2.271 -4.945 -19.797 1 85.31 181 GLU B CA 1
ATOM 2860 C C . GLU B 1 181 ? -1.377 -5.727 -18.844 1 85.31 181 GLU B C 1
ATOM 2862 O O . GLU B 1 181 ? -1.628 -6.902 -18.562 1 85.31 181 GLU B O 1
ATOM 2867 N N . ALA B 1 182 ? -0.462 -5.098 -18.344 1 93.44 182 ALA B N 1
ATOM 2868 C CA . ALA B 1 182 ? 0.468 -5.723 -17.406 1 93.44 182 ALA B CA 1
ATOM 2869 C C . ALA B 1 182 ? -0.235 -6.102 -16.109 1 93.44 182 ALA B C 1
ATOM 2871 O O . ALA B 1 182 ? 0.073 -7.133 -15.508 1 93.44 182 ALA B O 1
ATOM 2872 N N . TYR B 1 183 ? -1.252 -5.324 -15.805 1 96.81 183 TYR B N 1
ATOM 2873 C CA . TYR B 1 183 ? -1.984 -5.539 -14.562 1 96.81 183 TYR B CA 1
ATOM 2874 C C . TYR B 1 183 ? -2.762 -6.852 -14.609 1 96.81 183 TYR B C 1
ATOM 2876 O O . TYR B 1 183 ? -2.654 -7.672 -13.695 1 96.81 183 TYR B O 1
ATOM 2884 N N . GLU B 1 184 ? -3.504 -7.039 -15.68 1 96.62 184 GLU B N 1
ATOM 2885 C CA . GLU B 1 184 ? -4.293 -8.266 -15.805 1 96.62 184 GLU B CA 1
ATOM 2886 C C . GLU B 1 184 ? -3.391 -9.492 -15.859 1 96.62 184 GLU B C 1
ATOM 2888 O O . GLU B 1 184 ? -3.711 -10.531 -15.273 1 96.62 184 GLU B O 1
ATOM 2893 N N . THR B 1 185 ? -2.27 -9.359 -16.578 1 96.75 185 THR B N 1
ATOM 2894 C CA . THR B 1 185 ? -1.295 -10.445 -16.656 1 96.75 185 THR B CA 1
ATOM 2895 C C . THR B 1 185 ? -0.778 -10.797 -15.258 1 96.75 185 THR B C 1
ATOM 2897 O O . THR B 1 185 ? -0.681 -11.977 -14.906 1 96.75 185 THR B O 1
ATOM 2900 N N . ALA B 1 186 ? -0.506 -9.812 -14.453 1 97.56 186 ALA B N 1
ATOM 2901 C CA . ALA B 1 186 ? 0.022 -10 -13.102 1 97.56 186 ALA B CA 1
ATOM 2902 C C . ALA B 1 186 ? -1.021 -10.641 -12.195 1 97.56 186 ALA B C 1
ATOM 2904 O O . ALA B 1 186 ? -0.707 -11.555 -11.43 1 97.56 186 ALA B O 1
ATOM 2905 N N . VAL B 1 187 ? -2.281 -10.156 -12.297 1 98.38 187 VAL B N 1
ATOM 2906 C CA . VAL B 1 187 ? -3.34 -10.711 -11.461 1 98.38 187 VAL B CA 1
ATOM 2907 C C . VAL B 1 187 ? -3.562 -12.18 -11.812 1 98.38 187 VAL B C 1
ATOM 2909 O O . VAL B 1 187 ? -3.744 -13.016 -10.93 1 98.38 187 VAL B O 1
ATOM 2912 N N . ARG B 1 188 ? -3.527 -12.477 -13.109 1 98.12 188 ARG B N 1
ATOM 2913 C CA . ARG B 1 188 ? -3.709 -13.852 -13.562 1 98.12 188 ARG B CA 1
ATOM 2914 C C . ARG B 1 188 ? -2.594 -14.75 -13.047 1 98.12 188 ARG B C 1
ATOM 2916 O O . ARG B 1 188 ? -2.854 -15.867 -12.594 1 98.12 188 ARG B O 1
ATOM 2923 N N . ALA B 1 189 ? -1.378 -14.273 -13.102 1 98 189 ALA B N 1
ATOM 2924 C CA . ALA B 1 189 ? -0.254 -15.047 -12.586 1 98 189 ALA B CA 1
ATOM 2925 C C . ALA B 1 189 ? -0.41 -15.312 -11.094 1 98 189 ALA B C 1
ATOM 2927 O O . ALA B 1 189 ? -0.179 -16.422 -10.625 1 98 189 ALA B O 1
ATOM 2928 N N . ASN B 1 190 ? -0.758 -14.273 -10.336 1 98.31 190 ASN B N 1
ATOM 2929 C CA . ASN B 1 190 ? -0.972 -14.422 -8.898 1 98.31 190 ASN B CA 1
ATOM 2930 C C . ASN B 1 190 ? -2.039 -15.477 -8.602 1 98.31 190 ASN B C 1
ATOM 2932 O O . ASN B 1 190 ? -1.839 -16.344 -7.746 1 98.31 190 ASN B O 1
ATOM 2936 N N . ALA B 1 191 ? -3.18 -15.359 -9.328 1 98.62 191 ALA B N 1
ATOM 2937 C CA . ALA B 1 191 ? -4.266 -16.312 -9.148 1 98.62 191 ALA B CA 1
ATOM 2938 C C . ALA B 1 191 ? -3.818 -17.734 -9.516 1 98.62 191 ALA B C 1
ATOM 2940 O O . ALA B 1 191 ? -4.113 -18.688 -8.797 1 98.62 191 ALA B O 1
ATOM 2941 N N . SER B 1 192 ? -3.086 -17.859 -10.57 1 98.12 192 SER B N 1
ATOM 2942 C CA . SER B 1 192 ? -2.662 -19.172 -11.07 1 98.12 192 SER B CA 1
ATOM 2943 C C . SER B 1 192 ? -1.69 -19.844 -10.109 1 98.12 192 SER B C 1
ATOM 2945 O O . SER B 1 192 ? -1.581 -21.062 -10.094 1 98.12 192 SER B O 1
ATOM 2947 N N . GLY B 1 193 ? -0.979 -19.031 -9.32 1 98.25 193 GLY B N 1
ATOM 2948 C CA . GLY B 1 193 ? -0.051 -19.562 -8.344 1 98.25 193 GLY B CA 1
ATOM 2949 C C . GLY B 1 193 ? -0.732 -20.391 -7.266 1 98.25 193 GLY B C 1
ATOM 2950 O O . GLY B 1 193 ? -0.076 -21.156 -6.555 1 98.25 193 GLY B O 1
ATOM 2951 N N . TRP B 1 194 ? -2.023 -20.25 -7.176 1 98.44 194 TRP B N 1
ATOM 2952 C CA . TRP B 1 194 ? -2.77 -20.953 -6.137 1 98.44 194 TRP B CA 1
ATOM 2953 C C . TRP B 1 194 ? -3.412 -22.219 -6.695 1 98.44 194 TRP B C 1
ATOM 2955 O O . TRP B 1 194 ? -4.004 -23 -5.945 1 98.44 194 TRP B O 1
ATOM 2965 N N . LEU B 1 195 ? -3.379 -22.375 -8.023 1 97.88 195 LEU B N 1
ATOM 2966 C CA . LEU B 1 195 ? -3.965 -23.578 -8.602 1 97.88 195 LEU B CA 1
ATOM 2967 C C . LEU B 1 195 ? -3.344 -24.844 -7.996 1 97.88 195 LEU B C 1
ATOM 2969 O O . LEU B 1 195 ? -2.137 -24.891 -7.754 1 97.88 195 LEU B O 1
ATOM 2973 N N . ARG B 1 196 ? -4.156 -25.75 -7.781 1 94.62 196 ARG B N 1
ATOM 2974 C CA . ARG B 1 196 ? -3.676 -27.031 -7.281 1 94.62 196 ARG B CA 1
ATOM 2975 C C . ARG B 1 196 ? -2.836 -27.75 -8.336 1 94.62 196 ARG B C 1
ATOM 2977 O O . ARG B 1 196 ? -3.24 -27.844 -9.492 1 94.62 196 ARG B O 1
ATOM 2984 N N . ARG B 1 197 ? -1.561 -28.062 -7.891 1 82.5 197 ARG B N 1
ATOM 2985 C CA . ARG B 1 197 ? -0.676 -28.781 -8.805 1 82.5 197 ARG B CA 1
ATOM 2986 C C . ARG B 1 197 ? -0.747 -30.281 -8.562 1 82.5 197 ARG B C 1
ATOM 2988 O O . ARG B 1 197 ? -1.039 -30.719 -7.453 1 82.5 197 ARG B O 1
#